Protein AF-A0A835KWP6-F1 (afdb_monomer)

pLDDT: mean 79.16, std 19.29, range [32.25, 98.25]

Structure (mmCIF, N/CA/C/O backbone):
data_AF-A0A835KWP6-F1
#
_entry.id   AF-A0A835KWP6-F1
#
loop_
_atom_site.group_PDB
_atom_site.id
_atom_site.type_symbol
_atom_site.label_atom_id
_atom_site.label_alt_id
_atom_site.label_comp_id
_atom_site.label_asym_id
_atom_site.label_entity_id
_atom_site.label_seq_id
_atom_site.pdbx_PDB_ins_code
_atom_site.Cartn_x
_atom_site.Cartn_y
_atom_site.Cartn_z
_atom_site.occupancy
_atom_site.B_iso_or_equiv
_atom_site.auth_seq_id
_atom_site.auth_comp_id
_atom_site.auth_asym_id
_atom_site.auth_atom_id
_atom_site.pdbx_PDB_model_num
ATOM 1 N N . MET A 1 1 ? 40.108 -22.739 -54.056 1.00 46.06 1 MET A N 1
ATOM 2 C CA . MET A 1 1 ? 38.898 -23.581 -54.164 1.00 46.06 1 MET A CA 1
ATOM 3 C C . MET A 1 1 ? 38.885 -24.485 -52.949 1.00 46.06 1 MET A C 1
ATOM 5 O O . MET A 1 1 ? 39.836 -25.228 -52.776 1.00 46.06 1 MET A O 1
ATOM 9 N N . GLY A 1 2 ? 37.881 -24.336 -52.092 1.00 45.22 2 GLY A N 1
ATOM 10 C CA . GLY A 1 2 ? 37.745 -25.042 -50.818 1.00 45.22 2 GLY A CA 1
ATOM 11 C C . GLY A 1 2 ? 36.584 -24.410 -50.060 1.00 45.22 2 GLY A C 1
ATOM 12 O O . GLY A 1 2 ? 36.790 -23.596 -49.171 1.00 45.22 2 GLY A O 1
ATOM 13 N N . LYS A 1 3 ? 35.357 -24.635 -50.547 1.00 44.38 3 LYS A N 1
ATOM 14 C CA . LYS A 1 3 ? 34.155 -24.337 -49.767 1.00 44.38 3 LYS A CA 1
ATOM 15 C C . LYS A 1 3 ? 34.010 -25.501 -48.804 1.00 44.38 3 LYS A C 1
ATOM 17 O O . LYS A 1 3 ? 33.504 -26.541 -49.206 1.00 44.38 3 LYS A O 1
ATOM 22 N N . ASP A 1 4 ? 34.481 -25.312 -47.583 1.00 44.97 4 ASP A N 1
ATOM 23 C CA . ASP A 1 4 ? 34.171 -26.231 -46.501 1.00 44.97 4 ASP A CA 1
ATOM 24 C C . ASP A 1 4 ? 32.649 -26.269 -46.340 1.00 44.97 4 ASP A C 1
ATOM 26 O O . ASP A 1 4 ? 31.991 -25.236 -46.146 1.00 44.97 4 ASP A O 1
ATOM 30 N N . GLU A 1 5 ? 32.090 -27.464 -46.505 1.00 49.97 5 GLU A N 1
ATOM 31 C CA . GLU A 1 5 ? 30.701 -27.781 -46.210 1.00 49.97 5 GLU A CA 1
ATOM 32 C C . GLU A 1 5 ? 30.492 -27.575 -44.707 1.00 49.97 5 GLU A C 1
ATOM 34 O O . GLU A 1 5 ? 30.677 -28.475 -43.895 1.00 49.97 5 GLU A O 1
ATOM 39 N N . LYS A 1 6 ? 30.159 -26.341 -44.312 1.00 51.91 6 LYS A N 1
ATOM 40 C CA . LYS A 1 6 ? 29.653 -26.063 -42.968 1.00 51.91 6 LYS A CA 1
ATOM 41 C C . LYS A 1 6 ? 28.430 -26.942 -42.761 1.00 51.91 6 LYS A C 1
ATOM 43 O O . LYS A 1 6 ? 27.418 -26.717 -43.424 1.00 51.91 6 LYS A O 1
ATOM 48 N N . GLU A 1 7 ? 28.548 -27.896 -41.841 1.00 47.53 7 GLU A N 1
ATOM 49 C CA . GLU A 1 7 ? 27.442 -28.696 -41.329 1.00 47.53 7 GLU A CA 1
ATOM 50 C C . GLU A 1 7 ? 26.282 -27.757 -40.987 1.00 47.53 7 GLU A C 1
ATOM 52 O O . GLU A 1 7 ? 26.326 -26.941 -40.060 1.00 47.53 7 GLU A O 1
ATOM 57 N N . ASP A 1 8 ? 25.280 -27.789 -41.858 1.00 51.84 8 ASP A N 1
ATOM 58 C CA . ASP A 1 8 ? 24.158 -26.872 -41.868 1.00 51.84 8 ASP A CA 1
ATOM 59 C C . ASP A 1 8 ? 23.307 -27.249 -40.653 1.00 51.84 8 ASP A C 1
ATOM 61 O O . ASP A 1 8 ? 22.635 -28.279 -40.660 1.00 51.84 8 ASP A O 1
ATOM 65 N N . SER A 1 9 ? 23.396 -26.469 -39.567 1.00 57.94 9 SER A N 1
ATOM 66 C CA . SER A 1 9 ? 22.628 -26.715 -38.342 1.00 57.94 9 SER A CA 1
ATOM 67 C C . SER A 1 9 ? 21.178 -27.012 -38.735 1.00 57.94 9 SER A C 1
ATOM 69 O O . SER A 1 9 ? 20.548 -26.155 -39.361 1.00 57.94 9 SER A O 1
ATOM 71 N N . GLY A 1 10 ? 20.661 -28.204 -38.417 1.00 68.88 10 GLY A N 1
ATOM 72 C CA . GLY A 1 10 ? 19.418 -28.757 -38.988 1.00 68.88 10 GLY A CA 1
ATOM 73 C C . GLY A 1 10 ? 18.136 -27.928 -38.790 1.00 68.88 10 GLY A C 1
ATOM 74 O O . GLY A 1 10 ? 17.076 -28.304 -39.272 1.00 68.88 10 GLY A O 1
ATOM 75 N N . PHE A 1 11 ? 18.219 -26.777 -38.119 1.00 78.00 11 PHE A N 1
ATOM 76 C CA . PHE A 1 11 ? 17.126 -25.838 -37.894 1.00 78.00 11 PHE A CA 1
ATOM 77 C C . PHE A 1 11 ? 17.359 -24.525 -38.657 1.00 78.00 11 PHE A C 1
ATOM 79 O O . PHE A 1 11 ? 18.320 -23.800 -38.388 1.00 78.00 11 PHE A O 1
ATOM 86 N N . GLY A 1 12 ? 16.456 -24.155 -39.572 1.00 79.88 12 GLY A N 1
ATOM 87 C CA . GLY A 1 12 ? 16.626 -22.948 -40.386 1.00 79.88 12 GLY A CA 1
ATOM 88 C C . GLY A 1 12 ? 15.365 -22.435 -41.085 1.00 79.88 12 GLY A C 1
ATOM 89 O O . GLY A 1 12 ? 14.486 -23.190 -41.474 1.00 79.88 12 GLY A O 1
ATOM 90 N N . PHE A 1 13 ? 15.319 -21.115 -41.294 1.00 81.94 13 PHE A N 1
ATOM 91 C CA . PHE A 1 13 ? 14.226 -20.383 -41.959 1.00 81.94 13 PHE A CA 1
ATOM 92 C C . PHE A 1 13 ? 14.697 -19.742 -43.268 1.00 81.94 13 PHE A C 1
ATOM 94 O O . PHE A 1 13 ? 14.472 -18.561 -43.522 1.00 81.94 13 PHE A O 1
ATOM 101 N N . LYS A 1 14 ? 15.440 -20.512 -44.067 1.00 78.44 14 LYS A N 1
ATOM 102 C CA . LYS A 1 14 ? 15.971 -20.027 -45.345 1.00 78.44 14 LYS A CA 1
ATOM 103 C C . LYS A 1 14 ? 14.867 -19.930 -46.396 1.00 78.44 14 LYS A C 1
ATOM 105 O O . LYS A 1 14 ? 14.734 -18.894 -47.031 1.00 78.44 14 LYS A O 1
ATOM 110 N N . ASP A 1 15 ? 14.052 -20.979 -46.486 1.00 83.19 15 ASP A N 1
ATOM 111 C CA . ASP A 1 15 ? 12.918 -21.093 -47.399 1.00 83.19 15 ASP A CA 1
ATOM 112 C C . ASP A 1 15 ? 11.764 -21.829 -46.700 1.00 83.19 15 ASP A C 1
ATOM 114 O O . ASP A 1 15 ? 11.963 -22.502 -45.680 1.00 83.19 15 ASP A O 1
ATOM 118 N N . LYS A 1 16 ? 10.553 -21.736 -47.262 1.00 82.12 16 LYS A N 1
ATOM 119 C CA . LYS A 1 16 ? 9.328 -22.337 -46.707 1.00 82.12 16 LYS A CA 1
ATOM 120 C C . LYS A 1 16 ? 9.473 -23.834 -46.410 1.00 82.12 16 LYS A C 1
ATOM 122 O O . LYS A 1 16 ? 9.027 -24.285 -45.360 1.00 82.12 16 LYS A O 1
ATOM 127 N N . ALA A 1 17 ? 10.135 -24.586 -47.291 1.00 83.69 17 ALA A N 1
ATOM 128 C CA . ALA A 1 17 ? 10.368 -26.020 -47.107 1.00 83.69 17 ALA A CA 1
ATOM 129 C C . ALA A 1 17 ? 11.206 -26.313 -45.848 1.00 83.69 17 ALA A C 1
ATOM 131 O O . ALA A 1 17 ? 10.814 -27.134 -45.021 1.00 83.69 17 ALA A O 1
ATOM 132 N N . LYS A 1 18 ? 12.296 -25.560 -45.646 1.00 84.94 18 LYS A N 1
ATOM 133 C CA . LYS A 1 18 ? 13.191 -25.719 -44.489 1.00 84.94 18 LYS A CA 1
ATOM 134 C C . LYS A 1 18 ? 12.513 -25.300 -43.176 1.00 84.94 18 LYS A C 1
ATOM 136 O O . LYS A 1 18 ? 12.747 -25.910 -42.136 1.00 84.94 18 LYS A O 1
ATOM 141 N N . ALA A 1 19 ? 11.617 -24.308 -43.222 1.00 83.81 19 ALA A N 1
ATOM 142 C CA . ALA A 1 19 ? 10.804 -23.910 -42.071 1.00 83.81 19 ALA A CA 1
ATOM 143 C C . ALA A 1 19 ? 9.823 -25.016 -41.638 1.00 83.81 19 ALA A C 1
ATOM 145 O O . ALA A 1 19 ? 9.692 -25.283 -40.445 1.00 83.81 19 ALA A O 1
ATOM 146 N N . VAL A 1 20 ? 9.175 -25.693 -42.592 1.00 84.56 20 VAL A N 1
ATOM 147 C CA . VAL A 1 20 ? 8.270 -26.822 -42.309 1.00 84.56 20 VAL A CA 1
ATOM 148 C C . VAL A 1 20 ? 9.040 -28.020 -41.748 1.00 84.56 20 VAL A C 1
ATOM 150 O O . VAL A 1 20 ? 8.611 -28.616 -40.763 1.00 84.56 20 VAL A O 1
ATOM 153 N N . GLU A 1 21 ? 10.204 -28.336 -42.313 1.00 87.75 21 GLU A N 1
ATOM 154 C CA . GLU A 1 21 ? 11.085 -29.390 -41.800 1.00 87.75 21 GLU A CA 1
ATOM 155 C C . GLU A 1 21 ? 11.572 -29.086 -40.375 1.00 87.75 21 GLU A C 1
ATOM 157 O O . GLU A 1 21 ? 11.491 -29.938 -39.493 1.00 87.75 21 GLU A O 1
ATOM 162 N N . THR A 1 22 ? 11.961 -27.834 -40.111 1.00 87.38 22 THR A N 1
ATOM 163 C CA . THR A 1 22 ? 12.339 -27.358 -38.770 1.00 87.38 22 THR A CA 1
ATOM 164 C C . THR A 1 22 ? 11.189 -27.540 -37.773 1.00 87.38 22 THR A C 1
ATOM 166 O O . THR A 1 22 ? 11.416 -27.997 -36.656 1.00 87.38 22 THR A O 1
ATOM 169 N N . LEU A 1 23 ? 9.947 -27.217 -38.150 1.00 87.88 23 LEU A N 1
ATOM 170 C CA . LEU A 1 23 ? 8.785 -27.414 -37.274 1.00 87.88 23 LEU A CA 1
ATOM 171 C C . LEU A 1 23 ? 8.518 -28.896 -36.996 1.00 87.88 23 LEU A C 1
ATOM 173 O O . LEU A 1 23 ? 8.247 -29.246 -35.850 1.00 87.88 23 LEU A O 1
ATOM 177 N N . ARG A 1 24 ? 8.661 -29.758 -38.00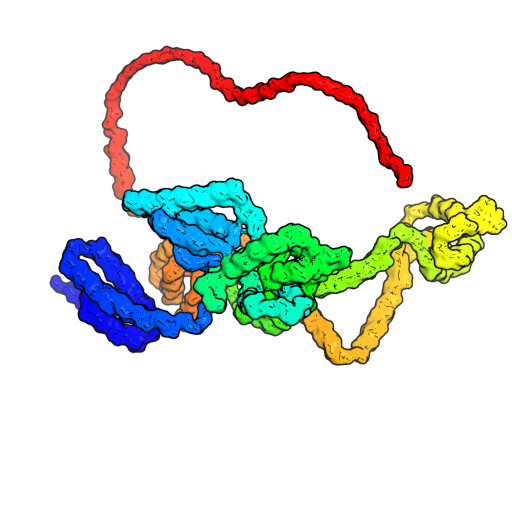8 1.00 90.06 24 ARG A N 1
ATOM 178 C CA . ARG A 1 24 ? 8.494 -31.212 -37.880 1.00 90.06 24 ARG A CA 1
ATOM 179 C C . ARG A 1 24 ? 9.565 -31.844 -36.988 1.00 90.06 24 ARG A C 1
ATOM 181 O O . ARG A 1 24 ? 9.256 -32.714 -36.184 1.00 90.06 24 ARG A O 1
ATOM 188 N N . LEU A 1 25 ? 10.812 -31.380 -37.079 1.00 88.94 25 LEU A N 1
ATOM 189 C CA . LEU A 1 25 ? 11.886 -31.802 -36.174 1.00 88.94 25 LEU A CA 1
ATOM 190 C C . LEU A 1 25 ? 11.625 -31.327 -34.736 1.00 88.94 25 LEU A C 1
ATOM 192 O O . LEU A 1 25 ? 11.862 -32.063 -33.782 1.00 88.94 25 LEU A O 1
ATOM 196 N N . LEU A 1 26 ? 11.073 -30.122 -34.564 1.00 87.12 26 LEU A N 1
ATOM 197 C CA . LEU A 1 26 ? 10.751 -29.565 -33.247 1.00 87.12 26 LEU A CA 1
ATOM 198 C C . LEU A 1 26 ? 9.510 -30.180 -32.581 1.00 87.12 26 LEU A C 1
ATOM 200 O O . LEU A 1 26 ? 9.312 -29.955 -31.388 1.00 87.12 26 LEU A O 1
ATOM 204 N N . GLU A 1 27 ? 8.695 -30.963 -33.292 1.00 88.31 27 GLU A N 1
ATOM 205 C CA . GLU A 1 27 ? 7.569 -31.705 -32.699 1.00 88.31 27 GLU A CA 1
ATOM 206 C C . GLU A 1 27 ? 8.012 -32.808 -31.735 1.00 88.31 27 GLU A C 1
ATOM 208 O O . GLU A 1 27 ? 7.268 -33.138 -30.816 1.00 88.31 27 GLU A O 1
ATOM 213 N N . GLN A 1 28 ? 9.226 -33.338 -31.900 1.00 87.50 28 GLN A N 1
ATOM 214 C CA . GLN A 1 28 ? 9.777 -34.378 -31.025 1.00 87.50 28 GLN A CA 1
ATOM 215 C C . GLN A 1 28 ? 10.354 -33.820 -29.711 1.00 87.50 28 GLN A C 1
ATOM 217 O O . GLN A 1 28 ? 10.727 -34.586 -28.824 1.00 87.50 28 GLN A O 1
ATOM 222 N N . HIS A 1 29 ? 10.434 -32.493 -29.571 1.00 88.56 29 HIS A N 1
ATOM 223 C CA . HIS A 1 29 ? 11.027 -31.823 -28.415 1.00 88.56 29 HIS A CA 1
ATOM 224 C C . HIS A 1 29 ? 9.979 -31.247 -27.447 1.00 88.56 29 HIS A C 1
ATOM 226 O O . HIS A 1 29 ? 8.806 -31.078 -27.778 1.00 88.56 29 HIS A O 1
ATOM 232 N N . ASP A 1 30 ? 10.429 -30.893 -26.236 1.00 86.06 30 ASP A N 1
ATOM 233 C CA . ASP A 1 30 ? 9.593 -30.262 -25.209 1.00 86.06 30 ASP A CA 1
ATOM 234 C C . ASP A 1 30 ? 8.895 -28.981 -25.731 1.00 86.06 30 ASP A C 1
ATOM 236 O O . ASP A 1 30 ? 9.531 -28.172 -26.423 1.00 86.06 30 ASP A O 1
ATOM 240 N N . PRO A 1 31 ? 7.618 -28.729 -25.371 1.00 80.62 31 PRO A N 1
ATOM 241 C CA . PRO A 1 31 ? 6.867 -27.560 -25.831 1.00 80.62 31 PRO A CA 1
ATOM 242 C C . PRO A 1 31 ? 7.552 -26.212 -25.568 1.00 80.62 31 PRO A C 1
ATOM 244 O O . PRO A 1 31 ? 7.443 -25.296 -26.387 1.00 80.62 31 PRO A O 1
ATOM 247 N N . ASN A 1 32 ? 8.275 -26.063 -24.451 1.00 75.38 32 ASN A N 1
ATOM 248 C CA . ASN A 1 32 ? 8.996 -24.824 -24.157 1.00 75.38 32 ASN A CA 1
ATOM 249 C C . ASN A 1 32 ? 10.231 -24.674 -25.045 1.00 75.38 32 ASN A C 1
ATOM 251 O O . ASN A 1 32 ? 10.504 -23.567 -25.510 1.00 75.38 32 ASN A O 1
ATOM 255 N N . TYR A 1 33 ? 10.948 -25.769 -25.311 1.00 82.19 33 TYR A N 1
ATOM 256 C CA . TYR A 1 33 ? 12.088 -25.767 -26.226 1.00 82.19 33 TYR A CA 1
ATOM 257 C C . TYR A 1 33 ? 11.646 -25.432 -27.654 1.00 82.19 33 TYR A C 1
ATOM 259 O O . TYR A 1 33 ? 12.213 -24.533 -28.277 1.00 82.19 33 TYR A O 1
ATOM 267 N N . ARG A 1 34 ? 10.561 -26.056 -28.137 1.00 85.75 34 ARG A N 1
ATOM 268 C CA . ARG A 1 34 ? 9.934 -25.733 -29.429 1.00 85.75 34 ARG A CA 1
ATOM 269 C C . ARG A 1 34 ? 9.610 -24.242 -29.527 1.00 85.75 34 ARG A C 1
ATOM 271 O O . ARG A 1 34 ? 10.028 -23.589 -30.483 1.00 85.75 34 ARG A O 1
ATOM 278 N N . ARG A 1 35 ? 8.948 -23.678 -28.512 1.00 79.75 35 ARG A N 1
ATOM 279 C CA . ARG A 1 35 ? 8.579 -22.253 -28.479 1.00 79.75 35 ARG A CA 1
ATOM 280 C C . ARG A 1 35 ? 9.797 -21.327 -28.503 1.00 79.75 35 ARG A C 1
ATOM 282 O O . ARG A 1 35 ? 9.812 -20.347 -29.249 1.00 79.75 35 ARG A O 1
ATOM 289 N N . LEU A 1 36 ? 10.821 -21.614 -27.696 1.00 83.19 36 LEU A N 1
ATOM 290 C CA . LEU A 1 36 ? 12.022 -20.775 -27.628 1.00 83.19 36 LEU A CA 1
ATOM 291 C C . LEU A 1 36 ? 12.789 -20.785 -28.955 1.00 83.19 36 LEU A C 1
ATOM 293 O O . LEU A 1 36 ? 13.211 -19.729 -29.432 1.00 83.19 36 LEU A O 1
ATOM 297 N N . THR A 1 37 ? 12.926 -21.962 -29.567 1.00 86.25 37 THR A N 1
ATOM 298 C CA . THR A 1 37 ? 13.664 -22.152 -30.820 1.00 86.25 37 THR A CA 1
ATOM 299 C C . THR A 1 37 ? 12.950 -21.490 -31.995 1.00 86.25 37 THR A C 1
ATOM 301 O O . THR A 1 37 ? 13.581 -20.733 -32.737 1.00 86.25 37 THR A O 1
ATOM 304 N N . VAL A 1 38 ? 11.626 -21.661 -32.116 1.00 87.81 38 VAL A N 1
ATOM 305 C CA . VAL A 1 38 ? 10.813 -20.980 -33.141 1.00 87.81 38 VAL A CA 1
ATOM 306 C C . VAL A 1 38 ? 10.887 -19.460 -32.973 1.00 87.81 38 VAL A C 1
ATOM 308 O O . VAL A 1 38 ? 11.155 -18.742 -33.938 1.00 87.81 38 VAL A O 1
ATOM 311 N N . ARG A 1 39 ? 10.769 -18.947 -31.741 1.00 86.50 39 ARG A N 1
ATOM 312 C CA . ARG A 1 39 ? 10.881 -17.506 -31.460 1.00 86.50 39 ARG A CA 1
ATOM 313 C C . ARG A 1 39 ? 12.265 -16.947 -31.796 1.00 86.50 39 ARG A C 1
ATOM 315 O O . ARG A 1 39 ? 12.367 -15.854 -32.358 1.00 86.50 39 ARG A O 1
ATOM 322 N N . GLY A 1 40 ? 13.328 -17.679 -31.468 1.00 88.44 40 GLY A N 1
ATOM 323 C CA . GLY A 1 40 ? 14.702 -17.302 -31.800 1.00 88.44 40 GLY A CA 1
ATOM 324 C C . GLY A 1 40 ? 14.938 -17.247 -33.311 1.00 88.44 40 GLY A C 1
ATOM 325 O O . GLY A 1 40 ? 15.550 -16.299 -33.811 1.00 88.44 40 GLY A O 1
ATOM 326 N N . LEU A 1 41 ? 14.400 -18.221 -34.048 1.00 88.19 41 LEU A N 1
ATOM 327 C CA . LEU A 1 41 ? 14.488 -18.282 -35.505 1.00 88.19 41 LEU A CA 1
ATOM 328 C C . LEU A 1 41 ? 13.680 -17.169 -36.187 1.00 88.19 41 LEU A C 1
ATOM 330 O O . LEU A 1 41 ? 14.230 -16.479 -37.044 1.00 88.19 41 LEU A O 1
ATOM 334 N N . LEU A 1 42 ? 12.450 -16.900 -35.740 1.00 84.81 42 LEU A N 1
ATOM 335 C CA . LEU A 1 42 ? 11.641 -15.761 -36.196 1.00 84.81 42 LEU A CA 1
ATOM 336 C C . LEU A 1 42 ? 12.345 -14.418 -35.946 1.00 84.81 42 LEU A C 1
ATOM 338 O O . LEU A 1 42 ? 12.334 -13.533 -36.802 1.00 84.81 42 LEU A O 1
ATOM 342 N N . GLY A 1 43 ? 12.996 -14.258 -34.790 1.00 84.69 43 GLY A N 1
ATOM 343 C CA . GLY A 1 43 ? 13.769 -13.056 -34.466 1.00 84.69 43 GLY A CA 1
ATOM 344 C C . GLY A 1 43 ? 15.007 -12.865 -35.351 1.00 84.69 43 GLY A C 1
ATOM 345 O O . GLY A 1 43 ? 15.374 -11.731 -35.667 1.00 84.69 43 GLY A O 1
ATOM 346 N N . ARG A 1 44 ? 15.656 -13.955 -35.780 1.00 85.12 44 ARG A N 1
ATOM 347 C CA . ARG A 1 44 ? 16.740 -13.909 -36.776 1.00 85.12 44 ARG A CA 1
ATOM 348 C C . ARG A 1 44 ? 16.200 -13.592 -38.171 1.00 85.12 44 ARG A C 1
ATOM 350 O O . ARG A 1 44 ? 16.725 -12.684 -38.807 1.00 85.12 44 ARG A O 1
ATOM 357 N N . ALA A 1 45 ? 15.121 -14.248 -38.598 1.00 83.38 45 ALA A N 1
ATOM 358 C CA . ALA A 1 45 ? 14.481 -14.013 -39.893 1.00 83.38 45 ALA A CA 1
ATOM 359 C C . ALA A 1 45 ? 14.040 -12.550 -40.064 1.00 83.38 45 ALA A C 1
ATOM 361 O O . ALA A 1 45 ? 14.330 -11.944 -41.089 1.00 83.38 45 ALA A O 1
ATOM 362 N N . LYS A 1 46 ? 13.454 -11.932 -39.027 1.00 84.44 46 LYS A N 1
ATOM 363 C CA . LYS A 1 46 ? 13.095 -10.500 -39.034 1.00 84.44 46 LYS A CA 1
ATOM 364 C C . LYS A 1 46 ? 14.299 -9.574 -39.223 1.00 84.44 46 LYS A C 1
ATOM 366 O O . LYS A 1 46 ? 14.201 -8.596 -39.958 1.00 84.44 46 LYS A O 1
ATOM 371 N N . ARG A 1 47 ? 15.436 -9.882 -38.590 1.00 83.12 47 ARG A N 1
ATOM 372 C CA . ARG A 1 47 ? 16.679 -9.115 -38.781 1.00 83.12 47 ARG A CA 1
ATOM 373 C C . ARG A 1 47 ? 17.208 -9.262 -40.206 1.00 83.12 47 ARG A C 1
ATOM 375 O O . ARG A 1 47 ? 17.513 -8.258 -40.840 1.00 83.12 47 ARG A O 1
ATOM 382 N N . VAL A 1 48 ? 17.231 -10.481 -40.742 1.00 83.88 48 VAL A N 1
ATOM 383 C CA . VAL A 1 48 ? 17.644 -10.729 -42.134 1.00 83.88 48 VAL A CA 1
ATOM 384 C C . VAL A 1 48 ? 16.709 -10.022 -43.120 1.00 83.88 48 VAL A C 1
ATOM 386 O O . VAL A 1 48 ? 17.190 -9.394 -44.061 1.00 83.88 48 VAL A O 1
ATOM 389 N N . LEU A 1 49 ? 15.397 -10.026 -42.868 1.00 83.69 49 LEU A N 1
ATOM 390 C CA . LEU A 1 49 ? 14.409 -9.303 -43.671 1.00 83.69 49 LEU A CA 1
ATOM 391 C C . LEU A 1 49 ? 14.709 -7.798 -43.723 1.00 83.69 49 LEU A C 1
ATOM 393 O O . LEU A 1 49 ? 14.655 -7.209 -44.794 1.00 83.69 49 LEU A O 1
ATOM 397 N N . SER A 1 50 ? 15.078 -7.185 -42.591 1.00 79.50 50 SER A N 1
ATOM 398 C CA . SER A 1 50 ? 15.423 -5.754 -42.544 1.00 79.50 50 SER A CA 1
ATOM 399 C C . SER A 1 50 ? 16.726 -5.393 -43.267 1.00 79.50 50 SER A C 1
ATOM 401 O O . SER A 1 50 ? 16.921 -4.234 -43.619 1.00 79.50 50 SER A O 1
ATOM 403 N N . MET A 1 51 ? 17.613 -6.367 -43.499 1.00 75.94 51 MET A N 1
ATOM 404 C CA . MET A 1 51 ? 18.913 -6.151 -44.147 1.00 75.94 51 MET A CA 1
ATOM 405 C C . MET A 1 51 ? 18.930 -6.544 -45.629 1.00 75.94 51 MET A C 1
ATOM 407 O O . MET A 1 51 ? 19.816 -6.121 -46.372 1.00 75.94 51 MET A O 1
ATOM 411 N N . THR A 1 52 ? 17.979 -7.364 -46.076 1.00 81.56 52 THR A N 1
ATOM 412 C CA . THR 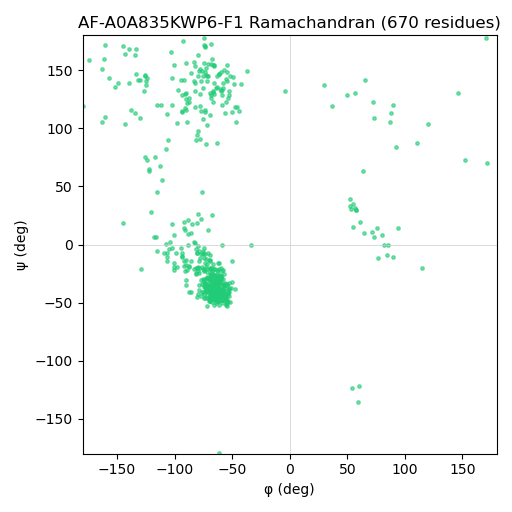A 1 52 ? 17.969 -7.900 -47.440 1.00 81.56 52 THR A CA 1
ATOM 413 C C . THR A 1 52 ? 17.259 -6.929 -48.377 1.00 81.56 52 THR A C 1
ATOM 415 O O . THR A 1 52 ? 16.096 -6.615 -48.164 1.00 81.56 52 THR A O 1
ATOM 418 N N . LYS A 1 53 ? 17.950 -6.472 -49.432 1.00 82.94 53 LYS A N 1
ATOM 419 C CA . LYS A 1 53 ? 17.387 -5.579 -50.466 1.00 82.94 53 LYS A CA 1
ATOM 420 C C . LYS A 1 53 ? 16.824 -6.316 -51.691 1.00 82.94 53 LYS A C 1
ATOM 422 O O . LYS A 1 53 ? 16.180 -5.698 -52.524 1.00 82.94 53 LYS A O 1
ATOM 427 N N . ALA A 1 54 ? 17.086 -7.619 -51.817 1.00 84.88 54 ALA A N 1
ATOM 428 C CA . ALA A 1 54 ? 16.622 -8.429 -52.944 1.00 84.88 54 ALA A CA 1
ATOM 429 C C . ALA A 1 54 ? 15.172 -8.892 -52.730 1.00 84.88 54 ALA A C 1
ATOM 431 O O . ALA A 1 54 ? 14.898 -9.636 -51.785 1.00 84.88 54 ALA A O 1
ATOM 432 N N . GLU A 1 55 ? 14.267 -8.480 -53.616 1.00 78.12 55 GLU A N 1
ATOM 433 C CA . GLU A 1 55 ? 12.815 -8.678 -53.492 1.00 78.12 55 GLU A CA 1
ATOM 434 C C . GLU A 1 55 ? 12.404 -10.160 -53.446 1.00 78.12 55 GLU A C 1
ATOM 436 O O . GLU A 1 55 ? 11.597 -10.548 -52.598 1.00 78.12 55 GLU A O 1
ATOM 441 N N . ASP A 1 56 ? 13.045 -11.022 -54.241 1.00 77.44 56 ASP A N 1
ATOM 442 C CA . ASP A 1 56 ? 12.754 -12.465 -54.262 1.00 77.44 56 ASP A CA 1
ATOM 443 C C . ASP A 1 56 ? 13.083 -13.153 -52.929 1.00 77.44 56 ASP A C 1
ATOM 445 O O . ASP A 1 56 ? 12.340 -14.002 -52.433 1.00 77.44 56 ASP A O 1
ATOM 449 N N . LYS A 1 57 ? 14.175 -12.731 -52.280 1.00 76.38 57 LYS A N 1
ATOM 450 C CA . LYS A 1 57 ? 14.574 -13.258 -50.966 1.00 76.38 57 LYS A CA 1
ATOM 451 C C . LYS A 1 57 ? 13.637 -12.772 -49.863 1.00 76.38 57 LYS A C 1
ATOM 453 O O . LYS A 1 57 ? 13.357 -13.514 -48.925 1.00 76.38 57 LYS A O 1
ATOM 458 N N . ILE A 1 58 ? 13.125 -11.547 -49.979 1.00 79.69 58 ILE A N 1
ATOM 459 C CA . ILE A 1 58 ? 12.125 -11.003 -49.052 1.00 79.69 58 ILE A CA 1
ATOM 460 C C . ILE A 1 58 ? 10.830 -11.820 -49.139 1.00 79.69 58 ILE A C 1
ATOM 462 O O . ILE A 1 58 ? 10.247 -12.124 -48.097 1.00 79.69 58 ILE A O 1
ATOM 466 N N . LYS A 1 59 ? 10.396 -12.206 -50.347 1.00 85.69 59 LYS A N 1
ATOM 467 C CA . LYS A 1 59 ? 9.192 -13.025 -50.547 1.00 85.69 59 LYS A CA 1
ATOM 468 C C . LYS A 1 59 ? 9.332 -14.410 -49.905 1.00 85.69 59 LYS A C 1
ATOM 470 O O . LYS A 1 59 ? 8.484 -14.777 -49.094 1.00 85.69 59 LYS A O 1
ATOM 475 N N . ASN A 1 60 ? 10.445 -15.108 -50.142 1.00 81.25 60 ASN A N 1
ATOM 476 C CA . ASN A 1 60 ? 10.697 -16.426 -49.540 1.00 81.25 60 ASN A CA 1
ATOM 477 C C . ASN A 1 60 ? 10.754 -16.385 -48.003 1.00 81.25 60 ASN A C 1
ATOM 479 O O . ASN A 1 60 ? 10.196 -17.260 -47.337 1.00 81.25 60 ASN A O 1
ATOM 483 N N . ILE A 1 61 ? 11.387 -15.358 -47.422 1.00 78.19 61 ILE A N 1
ATOM 484 C CA . ILE A 1 61 ? 11.471 -15.199 -45.960 1.00 78.19 61 ILE A CA 1
ATOM 485 C C . ILE A 1 61 ? 10.094 -14.872 -45.368 1.00 78.19 61 ILE A C 1
ATOM 487 O O . ILE A 1 61 ? 9.743 -15.417 -44.321 1.00 78.19 61 ILE A O 1
ATOM 491 N N . LYS A 1 62 ? 9.291 -14.018 -46.022 1.00 83.06 62 LYS A N 1
ATOM 492 C CA . LYS A 1 62 ? 7.923 -13.705 -45.572 1.00 83.06 62 LYS A CA 1
ATOM 493 C C . LYS A 1 62 ? 7.031 -14.945 -45.574 1.00 83.06 62 LYS A C 1
ATOM 495 O O . LYS A 1 62 ? 6.391 -15.211 -44.560 1.00 83.06 62 LYS A O 1
ATOM 500 N N . GLU A 1 63 ? 7.060 -15.740 -46.642 1.00 83.31 63 GLU A N 1
ATOM 501 C CA . GLU A 1 63 ? 6.286 -16.986 -46.725 1.00 83.31 63 GLU A CA 1
ATOM 502 C C . GLU A 1 63 ? 6.721 -18.020 -45.667 1.00 83.31 63 GLU A C 1
ATOM 504 O O . GLU A 1 63 ? 5.880 -18.717 -45.097 1.00 83.31 63 GLU A O 1
ATOM 509 N N . ALA A 1 64 ? 8.018 -18.096 -45.344 1.00 78.56 64 ALA A N 1
ATOM 510 C CA . ALA A 1 64 ? 8.532 -18.952 -44.269 1.00 78.56 64 ALA A CA 1
ATOM 511 C C . ALA A 1 64 ? 8.147 -18.454 -42.857 1.00 78.56 64 ALA A C 1
ATOM 513 O O . ALA A 1 64 ? 7.963 -19.246 -41.929 1.00 78.56 64 ALA A O 1
ATOM 514 N N . MET A 1 65 ? 8.015 -17.139 -42.665 1.00 79.19 65 MET A N 1
ATOM 515 C CA . MET A 1 65 ? 7.535 -16.562 -41.406 1.00 79.19 65 MET A CA 1
ATOM 516 C C . MET A 1 65 ? 6.036 -16.801 -41.200 1.00 79.19 65 MET A C 1
ATOM 518 O O . MET A 1 65 ? 5.607 -17.063 -40.077 1.00 79.19 65 MET A O 1
ATOM 522 N N . GLU A 1 66 ? 5.243 -16.737 -42.265 1.00 82.62 66 GLU A N 1
ATOM 523 C CA . GLU A 1 66 ? 3.794 -16.935 -42.201 1.00 82.62 66 GLU A CA 1
ATOM 524 C C . GLU A 1 66 ? 3.430 -18.390 -41.866 1.00 82.62 66 GLU A C 1
ATOM 526 O O . GLU A 1 66 ? 2.607 -18.631 -40.981 1.00 82.62 66 GLU A O 1
ATOM 531 N N . SER A 1 67 ? 4.132 -19.368 -42.454 1.00 76.88 67 SER A N 1
ATOM 532 C CA . SER A 1 67 ? 3.911 -20.791 -42.155 1.00 76.88 67 SER A CA 1
ATOM 533 C C . SER A 1 67 ? 4.259 -21.186 -40.713 1.00 76.88 67 SER A C 1
ATOM 535 O O . SER A 1 67 ? 3.665 -22.115 -40.172 1.00 76.88 67 SER A O 1
ATOM 537 N N . SER A 1 68 ? 5.185 -20.474 -40.062 1.00 68.94 68 SER A N 1
ATOM 538 C CA . SER A 1 68 ? 5.565 -20.731 -38.663 1.00 68.94 68 SER A CA 1
ATOM 539 C C . SER A 1 68 ? 4.741 -19.962 -37.643 1.00 68.94 68 SER A C 1
ATOM 541 O O . SER A 1 68 ? 4.495 -20.478 -36.553 1.00 68.94 68 SER A O 1
ATOM 543 N N . SER A 1 69 ? 4.264 -18.767 -37.997 1.00 63.94 69 SER A N 1
ATOM 544 C CA . SER A 1 69 ? 3.350 -18.000 -37.152 1.00 63.94 69 SER A CA 1
ATOM 545 C C . SER A 1 69 ? 2.010 -18.712 -36.969 1.00 63.94 69 SER A C 1
ATOM 547 O O . SER A 1 69 ? 1.426 -18.609 -35.897 1.00 63.94 69 SER A O 1
ATOM 549 N N . ALA A 1 70 ? 1.532 -19.450 -37.976 1.00 59.78 70 ALA A N 1
ATOM 550 C CA . ALA A 1 70 ? 0.269 -20.183 -37.889 1.00 59.78 70 ALA A CA 1
ATOM 551 C C . ALA A 1 70 ? 0.312 -21.333 -36.860 1.00 59.78 70 ALA A C 1
ATOM 553 O O . ALA A 1 70 ? -0.686 -21.607 -36.203 1.00 59.78 70 ALA A O 1
ATOM 554 N N . SER A 1 71 ? 1.478 -21.963 -36.658 1.00 57.66 71 SER A N 1
ATOM 555 C CA . SER A 1 71 ? 1.639 -23.085 -35.718 1.00 57.66 71 SER A CA 1
ATOM 556 C C . SER A 1 71 ? 1.787 -22.662 -34.245 1.00 57.66 71 SER A C 1
ATOM 558 O O . SER A 1 71 ? 1.562 -23.497 -33.371 1.00 57.66 71 SER A O 1
ATOM 560 N N . ASP A 1 72 ? 2.171 -21.413 -33.946 1.00 48.28 72 ASP A N 1
ATOM 561 C CA . ASP A 1 72 ? 2.316 -20.908 -32.561 1.00 48.28 72 ASP A CA 1
ATOM 562 C C . ASP A 1 72 ? 0.957 -20.476 -31.962 1.00 48.28 72 ASP A C 1
ATOM 564 O O . ASP A 1 72 ? 0.793 -20.445 -30.744 1.00 48.28 72 ASP A O 1
ATOM 568 N N . VAL A 1 73 ? -0.048 -20.207 -32.809 1.00 48.88 73 VAL A N 1
ATOM 569 C CA . VAL A 1 73 ? -1.384 -19.739 -32.390 1.00 48.88 73 VAL A CA 1
ATOM 570 C C . VAL A 1 73 ? -2.243 -20.868 -31.799 1.00 48.88 73 VAL A C 1
ATOM 572 O O . VAL A 1 73 ? -2.951 -20.640 -30.823 1.00 48.88 73 VAL A O 1
ATOM 575 N N . GLU A 1 74 ? -2.125 -22.112 -32.275 1.00 49.22 74 GLU A N 1
ATOM 576 C CA . GLU A 1 74 ? -2.945 -23.228 -31.759 1.00 49.22 74 GLU A CA 1
ATOM 577 C C . GLU A 1 74 ? -2.562 -23.699 -30.339 1.00 49.22 74 GLU A C 1
ATOM 579 O O . GLU A 1 74 ? -3.346 -24.367 -29.659 1.00 49.22 74 GLU A O 1
ATOM 584 N N . MET A 1 75 ? -1.372 -23.341 -29.845 1.00 45.25 75 MET A N 1
ATOM 585 C CA . MET A 1 75 ? -0.886 -23.742 -28.515 1.00 45.25 75 MET A CA 1
ATOM 586 C C . MET A 1 75 ? -1.186 -22.715 -27.408 1.00 45.25 75 MET A C 1
ATOM 588 O O . MET A 1 75 ? -1.031 -23.038 -26.225 1.00 45.25 75 MET A O 1
ATOM 592 N N . GLU A 1 76 ? -1.653 -21.504 -27.740 1.00 48.09 76 GLU A N 1
ATOM 593 C CA . GLU A 1 76 ? -2.053 -20.503 -26.736 1.00 48.09 76 GLU A CA 1
ATOM 594 C C . GLU A 1 76 ? -3.471 -20.730 -26.177 1.00 48.09 76 GLU A C 1
ATOM 596 O O . GLU A 1 76 ? -3.726 -20.388 -25.016 1.00 48.09 76 GLU A O 1
ATOM 601 N N . ASP A 1 77 ? -4.357 -21.406 -26.914 1.00 43.22 77 ASP A N 1
ATOM 602 C CA . ASP A 1 77 ? -5.772 -21.537 -26.534 1.00 43.22 77 ASP A CA 1
ATOM 603 C C . ASP A 1 77 ? -6.063 -22.603 -25.461 1.00 43.22 77 ASP A C 1
ATOM 605 O O . ASP A 1 77 ? -7.065 -22.516 -24.748 1.00 43.22 77 ASP A O 1
ATOM 609 N N . LYS A 1 78 ? -5.172 -23.579 -25.235 1.00 40.25 78 LYS A N 1
ATOM 610 C CA . LYS A 1 78 ? -5.421 -24.661 -24.255 1.00 40.25 78 LYS A CA 1
ATOM 611 C C . LYS A 1 78 ? -4.915 -24.402 -22.833 1.00 40.25 78 LYS A C 1
ATOM 613 O O . LYS A 1 78 ? -5.343 -25.099 -21.916 1.00 40.25 78 LYS A O 1
ATOM 618 N N . LYS A 1 79 ? -4.060 -23.398 -22.591 1.00 37.72 79 LYS A N 1
ATOM 619 C CA . LYS A 1 79 ? -3.439 -23.171 -21.261 1.00 37.72 79 LYS A CA 1
ATOM 620 C C . LYS A 1 79 ? -3.967 -21.955 -20.491 1.00 37.72 79 LYS A C 1
ATOM 622 O O . LYS A 1 79 ? -3.532 -21.710 -19.369 1.00 37.72 79 LYS A O 1
ATOM 627 N N . GLN A 1 80 ? -4.931 -21.207 -21.034 1.00 38.56 80 GLN A N 1
ATOM 628 C CA . GLN A 1 80 ? -5.501 -20.035 -20.351 1.00 38.56 80 GLN A CA 1
ATOM 629 C C . GLN A 1 80 ? -6.577 -20.348 -19.294 1.00 38.56 80 GLN A C 1
ATOM 631 O O . GLN A 1 80 ? -7.015 -19.418 -18.615 1.00 38.56 80 GLN A O 1
ATOM 636 N N . LYS A 1 81 ? -6.989 -21.611 -19.104 1.00 38.41 81 LYS A N 1
ATOM 637 C CA . LYS A 1 81 ? -8.097 -21.951 -18.191 1.00 38.41 81 LYS A CA 1
ATOM 638 C C . LYS A 1 81 ? -7.723 -22.320 -16.755 1.00 38.41 81 LYS A C 1
ATOM 640 O O . LYS A 1 81 ? -8.623 -22.379 -15.927 1.00 38.41 81 LYS A O 1
ATOM 645 N N . GLU A 1 82 ? -6.448 -22.469 -16.393 1.00 42.72 82 GLU A N 1
ATOM 646 C CA . GLU A 1 82 ? -6.099 -22.839 -15.013 1.00 42.72 82 GLU A CA 1
ATOM 647 C C . GLU A 1 82 ? -5.032 -21.919 -14.403 1.00 42.72 82 GLU A C 1
ATOM 649 O O . GLU A 1 82 ? -3.857 -21.946 -14.754 1.00 42.72 82 GLU A O 1
ATOM 654 N N . LYS A 1 83 ? -5.497 -21.098 -13.447 1.00 39.62 83 LYS A N 1
ATOM 655 C CA . LYS A 1 83 ? -4.745 -20.198 -12.550 1.00 39.62 83 LYS A CA 1
ATOM 656 C C . LYS A 1 83 ? -3.976 -19.050 -13.222 1.00 39.62 83 LYS A C 1
ATOM 658 O O . LYS A 1 83 ? -2.773 -18.896 -13.032 1.00 39.62 83 LYS A O 1
ATOM 663 N N . LYS A 1 84 ? -4.695 -18.133 -13.880 1.00 40.47 84 LYS A N 1
ATOM 664 C CA . LYS A 1 84 ? -4.220 -16.743 -13.979 1.00 40.47 84 LYS A CA 1
ATOM 665 C C . LYS A 1 84 ? -4.402 -16.078 -12.613 1.00 40.47 84 LYS A C 1
ATOM 667 O O . LYS A 1 84 ? -5.528 -15.889 -12.154 1.00 40.47 84 LYS A O 1
ATOM 672 N N . GLU A 1 85 ? -3.297 -15.725 -11.959 1.00 46.81 85 GLU A N 1
ATOM 673 C CA . GLU A 1 85 ? -3.307 -14.613 -11.009 1.00 46.81 85 GLU A CA 1
ATOM 674 C C . GLU A 1 85 ? -4.015 -13.445 -11.705 1.00 46.81 85 GLU A C 1
ATOM 676 O O . GLU A 1 85 ? -3.607 -13.047 -12.795 1.00 46.81 85 GLU A O 1
ATOM 681 N N . LEU A 1 86 ? -5.143 -12.996 -11.140 1.00 42.00 86 LEU A N 1
ATOM 682 C CA . LEU A 1 86 ? -5.998 -11.954 -11.716 1.00 42.00 86 LEU A CA 1
ATOM 683 C C . LEU A 1 86 ? -5.119 -10.799 -12.236 1.00 42.00 86 LEU A C 1
ATOM 685 O O . LEU A 1 86 ? -4.434 -10.174 -11.416 1.00 42.00 86 LEU A O 1
ATOM 689 N N . PRO A 1 87 ? -5.089 -10.534 -13.558 1.00 48.22 87 PRO A N 1
ATOM 690 C CA . PRO A 1 87 ? -4.248 -9.486 -14.096 1.00 48.22 87 PRO A CA 1
ATOM 691 C C . PRO A 1 87 ? -4.646 -8.125 -13.524 1.00 48.22 87 PRO A C 1
ATOM 693 O O . PRO A 1 87 ? -5.804 -7.865 -13.199 1.00 48.22 87 PRO A O 1
ATOM 696 N N . SER A 1 88 ? -3.604 -7.309 -13.388 1.00 55.66 88 SER A N 1
ATOM 697 C CA . SER A 1 88 ? -3.471 -6.008 -12.732 1.00 55.66 88 SER A CA 1
ATOM 698 C C . SER A 1 88 ? -4.663 -5.060 -12.837 1.00 55.66 88 SER A C 1
ATOM 700 O O . SER A 1 88 ? -5.293 -5.007 -13.881 1.00 55.66 88 SER A O 1
ATOM 702 N N . GLU A 1 89 ? -4.825 -4.235 -11.793 1.00 57.81 89 GLU A N 1
ATOM 703 C CA . GLU A 1 89 ? -5.755 -3.114 -11.499 1.00 57.81 89 GLU A CA 1
ATOM 704 C C . GLU A 1 89 ? -6.247 -2.188 -12.655 1.00 57.81 89 GLU A C 1
ATOM 706 O O . GLU A 1 89 ? -6.994 -1.239 -12.405 1.00 57.81 89 GLU A O 1
ATOM 711 N N . SER A 1 90 ? -5.811 -2.414 -13.892 1.00 65.88 90 SER A N 1
ATOM 712 C CA . SER A 1 90 ? -6.147 -1.708 -15.125 1.00 65.88 90 SER A CA 1
ATOM 713 C C . SER A 1 90 ? -7.347 -2.344 -15.828 1.00 65.88 90 SER A C 1
ATOM 715 O O . SER A 1 90 ? -7.338 -3.538 -16.118 1.00 65.88 90 SER A O 1
ATOM 717 N N . VAL A 1 91 ? -8.334 -1.526 -16.184 1.00 74.12 91 VAL A N 1
ATOM 718 C CA . VAL A 1 91 ? -9.445 -1.927 -17.053 1.00 74.12 91 VAL A CA 1
ATOM 719 C C . VAL A 1 91 ? -8.907 -2.219 -18.469 1.00 74.12 91 VAL A C 1
ATOM 721 O O . VAL A 1 91 ? -8.103 -1.429 -18.978 1.00 74.12 91 VAL A O 1
ATOM 724 N N . PRO A 1 92 ? -9.262 -3.358 -19.089 1.00 75.38 92 PRO A N 1
ATOM 725 C CA . PRO A 1 92 ? -8.967 -3.623 -20.496 1.00 75.38 92 PRO A CA 1
ATOM 726 C C . PRO A 1 92 ? -9.861 -2.753 -21.394 1.00 75.38 92 PRO A C 1
ATOM 728 O O . PRO A 1 92 ? -11.029 -2.592 -21.073 1.00 75.38 92 PRO A O 1
ATOM 731 N N . GLY A 1 93 ? -9.326 -2.226 -22.501 1.00 81.62 93 GLY A N 1
ATOM 732 C CA . GLY A 1 93 ? -10.091 -1.417 -23.473 1.00 81.62 93 GLY A CA 1
ATOM 733 C C . GLY A 1 93 ? -9.651 0.048 -23.590 1.00 81.62 93 GLY A C 1
ATOM 734 O O . GLY A 1 93 ? -9.817 0.660 -24.639 1.00 81.62 93 GLY A O 1
ATOM 735 N N . LEU A 1 94 ? -8.946 0.578 -22.583 1.00 90.19 94 LEU A N 1
ATOM 736 C CA . LEU A 1 94 ? -8.527 1.984 -22.566 1.00 90.19 94 LEU A CA 1
ATOM 737 C C . LEU A 1 94 ? -7.487 2.309 -23.662 1.00 90.19 94 LEU A C 1
ATOM 739 O O . LEU A 1 94 ? -6.386 1.744 -23.679 1.00 90.19 94 LEU A O 1
ATOM 743 N N . GLY A 1 95 ? -7.798 3.277 -24.528 1.00 92.50 95 GLY A N 1
ATOM 744 C CA . GLY A 1 95 ? -6.988 3.694 -25.676 1.00 92.50 95 GLY A CA 1
ATOM 745 C C . GLY A 1 95 ? -6.840 5.216 -25.813 1.00 92.50 95 GLY A C 1
ATOM 746 O O . GLY A 1 95 ? -7.556 5.995 -25.201 1.00 92.50 95 GLY A O 1
ATOM 747 N N . PHE A 1 96 ? -5.855 5.656 -26.601 1.00 96.12 96 PHE A N 1
ATOM 748 C CA . PHE A 1 96 ? -5.618 7.081 -26.911 1.00 96.12 96 PHE A CA 1
ATOM 749 C C . PHE A 1 96 ? -5.108 7.294 -28.345 1.00 96.12 96 PHE A C 1
ATOM 751 O O . PHE A 1 96 ? -4.470 8.300 -28.636 1.00 96.12 96 PHE A O 1
ATOM 758 N N . LYS A 1 97 ? -5.300 6.299 -29.222 1.00 94.25 97 LYS A N 1
ATOM 759 C CA . LYS A 1 97 ? -4.713 6.304 -30.569 1.00 94.25 97 LYS A CA 1
ATOM 760 C C . LYS A 1 97 ? -5.288 7.429 -31.427 1.00 94.25 97 LYS A C 1
ATOM 762 O O . LYS A 1 97 ? -4.525 8.166 -32.037 1.00 94.25 97 LYS A O 1
ATOM 767 N N . ASP A 1 98 ? -6.611 7.548 -31.400 1.00 96.62 98 ASP A N 1
ATOM 768 C CA . ASP A 1 98 ? -7.396 8.435 -32.248 1.00 96.62 98 ASP A CA 1
ATOM 769 C C . ASP A 1 98 ? -8.527 9.068 -31.430 1.00 96.62 98 ASP A C 1
ATOM 771 O O . ASP A 1 98 ? -8.827 8.620 -30.315 1.00 96.62 98 ASP A O 1
ATOM 775 N N . LYS A 1 99 ? -9.179 10.082 -32.003 1.00 97.06 99 LYS A N 1
ATOM 776 C CA . LYS A 1 99 ? -10.313 10.787 -31.397 1.00 97.06 99 LYS A CA 1
ATOM 777 C C . LYS A 1 99 ? -11.418 9.827 -30.932 1.00 97.06 99 LYS A C 1
ATOM 779 O O . LYS A 1 99 ? -11.817 9.859 -29.772 1.00 97.06 99 LYS A O 1
ATOM 784 N N . GLU A 1 100 ? -11.830 8.909 -31.805 1.00 96.75 100 GLU A N 1
ATOM 785 C CA . GLU A 1 100 ? -12.866 7.905 -31.516 1.00 96.75 100 GLU A CA 1
ATOM 786 C C . GLU A 1 100 ? -12.455 6.956 -30.383 1.00 96.75 100 GLU A C 1
ATOM 788 O O . GLU A 1 100 ? -13.262 6.601 -29.525 1.00 96.75 100 GLU A O 1
ATOM 793 N N . ALA A 1 101 ? -11.172 6.581 -30.326 1.00 95.38 101 ALA A N 1
ATOM 794 C CA . ALA A 1 101 ? -10.652 5.740 -29.254 1.00 95.38 101 ALA A CA 1
ATOM 795 C C . ALA A 1 101 ? -10.651 6.474 -27.903 1.00 95.38 101 ALA A C 1
ATOM 797 O O . ALA A 1 101 ? -10.883 5.849 -26.866 1.00 95.38 101 ALA A O 1
ATOM 798 N N . ALA A 1 102 ? -10.397 7.787 -27.897 1.00 96.88 102 ALA A N 1
ATOM 799 C CA . ALA A 1 102 ? -10.474 8.609 -26.693 1.00 96.88 102 ALA A CA 1
ATOM 800 C C . ALA A 1 102 ? -11.919 8.753 -26.195 1.00 96.88 102 ALA A C 1
ATOM 802 O O . ALA A 1 102 ? -12.173 8.563 -25.006 1.00 96.88 102 ALA A O 1
ATOM 803 N N . GLU A 1 103 ? -12.873 8.998 -27.095 1.00 97.00 103 GLU A N 1
ATOM 804 C CA . GLU A 1 103 ? -14.306 9.053 -26.768 1.00 97.00 103 GLU A CA 1
ATOM 805 C C . GLU A 1 103 ? -14.824 7.698 -26.262 1.00 97.00 103 GLU A C 1
ATOM 807 O O . GLU A 1 103 ? -15.482 7.636 -25.222 1.00 97.00 103 GLU A O 1
ATOM 812 N N . GLY A 1 104 ? -14.448 6.595 -26.919 1.00 95.75 104 GLY A N 1
ATOM 813 C CA . GLY A 1 104 ? -14.761 5.239 -26.459 1.00 95.75 104 GLY A CA 1
ATOM 814 C C . GLY A 1 104 ? -14.189 4.946 -25.070 1.00 95.75 104 GLY A C 1
ATOM 815 O O . GLY A 1 104 ? -14.869 4.383 -24.217 1.00 95.75 104 GLY A O 1
ATOM 816 N N . THR A 1 105 ? -12.974 5.423 -24.796 1.00 95.75 105 THR A N 1
ATOM 817 C CA . THR A 1 105 ? -12.341 5.300 -23.477 1.00 95.75 105 THR A CA 1
ATOM 818 C C . THR A 1 105 ? -13.088 6.089 -22.403 1.00 95.75 105 THR A C 1
ATOM 820 O O . THR A 1 105 ? -13.259 5.589 -21.293 1.00 95.75 105 THR A O 1
ATOM 823 N N . LEU A 1 106 ? -13.549 7.308 -22.699 1.00 96.12 106 LEU A N 1
ATOM 824 C CA . LEU A 1 106 ? -14.358 8.084 -21.753 1.00 96.12 106 LEU A CA 1
ATOM 825 C C . LEU A 1 106 ? -15.699 7.400 -21.467 1.00 96.12 106 LEU A C 1
ATOM 827 O O . LEU A 1 106 ? -16.112 7.352 -20.310 1.00 96.12 106 LEU A O 1
ATOM 831 N N . LYS A 1 107 ? -16.316 6.789 -22.483 1.00 94.81 107 LYS A N 1
ATOM 832 C CA . LYS A 1 107 ? -17.539 5.994 -22.328 1.00 94.81 107 LYS A CA 1
ATOM 833 C C . LYS A 1 107 ? -17.326 4.757 -21.446 1.00 94.81 107 LYS A C 1
ATOM 835 O O . LYS A 1 107 ? -18.142 4.478 -20.579 1.00 94.81 107 LYS A O 1
ATOM 840 N N . GLU A 1 108 ? -16.210 4.042 -21.602 1.00 93.12 108 GLU A N 1
ATOM 841 C CA . GLU A 1 108 ? -15.856 2.901 -20.732 1.00 93.12 108 GLU A CA 1
ATOM 842 C C . GLU A 1 108 ? -15.523 3.304 -19.282 1.00 93.12 108 GLU A C 1
ATOM 844 O O . GLU A 1 108 ? -15.561 2.476 -18.359 1.00 93.12 108 GLU A O 1
ATOM 849 N N . LEU A 1 109 ? -15.131 4.563 -19.079 1.00 94.19 109 LEU A N 1
ATOM 850 C CA . LEU A 1 109 ? -14.841 5.131 -17.767 1.00 94.19 109 LEU A CA 1
ATOM 851 C C . LEU A 1 109 ? -16.088 5.698 -17.081 1.00 94.19 109 LEU A C 1
ATOM 853 O O . LEU A 1 109 ? -16.071 5.844 -15.856 1.00 94.19 109 LEU A O 1
ATOM 857 N N . GLU A 1 110 ? -17.158 5.985 -17.820 1.00 93.19 110 GLU A N 1
ATOM 858 C CA . GLU A 1 110 ? -18.416 6.496 -17.280 1.00 93.19 110 GLU A CA 1
ATOM 859 C C . GLU A 1 110 ? -19.004 5.540 -16.222 1.00 93.19 110 GLU A C 1
ATOM 861 O O . GLU A 1 110 ? -18.905 4.317 -16.316 1.00 93.19 110 GLU A O 1
ATOM 866 N N . GLY A 1 111 ? -19.538 6.095 -15.131 1.00 91.00 111 GLY A N 1
ATOM 867 C CA . GLY A 1 111 ? -20.073 5.319 -14.000 1.00 91.00 111 GLY A CA 1
ATOM 868 C C . GLY A 1 111 ? -19.030 4.703 -13.050 1.00 91.00 111 GLY A C 1
ATOM 869 O O . GLY A 1 111 ? -19.381 4.271 -11.947 1.00 91.00 111 GLY A O 1
ATOM 870 N N . ARG A 1 112 ? -17.738 4.694 -13.405 1.00 93.94 112 ARG A N 1
ATOM 871 C CA . ARG A 1 112 ? -16.656 4.273 -12.491 1.00 93.94 112 ARG A CA 1
ATOM 872 C C . ARG A 1 112 ? -16.355 5.324 -11.418 1.00 93.94 112 ARG A C 1
ATOM 874 O O . ARG A 1 112 ? -16.839 6.449 -11.462 1.00 93.94 112 ARG A O 1
ATOM 881 N N . ASP A 1 113 ? -15.521 4.954 -10.445 1.00 92.81 113 ASP A N 1
ATOM 882 C CA . ASP A 1 113 ? -15.115 5.867 -9.369 1.00 92.81 113 ASP A CA 1
ATOM 883 C C . ASP A 1 113 ? -14.430 7.133 -9.939 1.00 92.81 113 ASP A C 1
ATOM 885 O O . ASP A 1 113 ? -13.449 6.990 -10.681 1.00 92.81 113 ASP A O 1
ATOM 889 N N . PRO A 1 114 ? -14.847 8.359 -9.553 1.00 94.50 114 PRO A N 1
ATOM 890 C CA . PRO A 1 114 ? -14.279 9.605 -10.082 1.00 94.50 114 PRO A CA 1
ATOM 891 C C . PRO A 1 114 ? -12.750 9.692 -9.954 1.00 94.50 114 PRO A C 1
ATOM 893 O O . PRO A 1 114 ? -12.045 10.063 -10.894 1.00 94.50 114 PRO A O 1
ATOM 896 N N . ASP A 1 115 ? -12.203 9.261 -8.814 1.00 93.62 115 ASP A N 1
ATOM 897 C CA . ASP A 1 115 ? -10.752 9.236 -8.593 1.00 93.62 115 ASP A CA 1
ATOM 898 C C . ASP A 1 115 ? -10.030 8.283 -9.556 1.00 93.62 115 ASP A C 1
ATOM 900 O O . ASP A 1 115 ? -8.905 8.554 -9.987 1.00 93.62 115 ASP A O 1
ATOM 904 N N . TYR A 1 116 ? -10.670 7.166 -9.917 1.00 94.06 116 TYR A N 1
ATOM 905 C CA . TYR A 1 116 ? -10.114 6.235 -10.891 1.00 94.06 116 TYR A CA 1
ATOM 906 C C . TYR A 1 116 ? -10.161 6.801 -12.304 1.00 94.06 116 TYR A C 1
ATOM 908 O O . TYR A 1 116 ? -9.157 6.699 -13.004 1.00 94.06 116 TYR A O 1
ATOM 916 N N . GLN A 1 117 ? -11.274 7.423 -12.701 1.00 95.31 117 GLN A N 1
ATOM 917 C CA . GLN A 1 117 ? -11.403 8.081 -14.004 1.00 95.31 117 GLN A CA 1
ATOM 918 C C . GLN A 1 117 ? -10.281 9.108 -14.193 1.00 95.31 117 GLN A C 1
ATOM 920 O O . GLN A 1 117 ? -9.510 9.022 -15.150 1.00 95.31 117 GLN A O 1
ATOM 925 N N . ARG A 1 118 ? -10.092 10.001 -13.211 1.00 96.06 118 ARG A N 1
ATOM 926 C CA . ARG A 1 118 ? -9.016 11.003 -13.225 1.00 96.06 118 ARG A CA 1
ATOM 927 C C . ARG A 1 118 ? -7.632 10.362 -13.328 1.00 96.06 118 ARG A C 1
ATOM 929 O O . ARG A 1 118 ? -6.796 10.822 -14.106 1.00 96.06 118 ARG A O 1
ATOM 936 N N . LEU A 1 119 ? -7.367 9.310 -12.549 1.00 95.06 119 LEU A N 1
ATOM 937 C CA . LEU A 1 119 ? -6.080 8.607 -12.568 1.00 95.06 119 LEU A CA 1
ATOM 938 C C . LEU A 1 119 ? -5.825 7.910 -13.914 1.00 95.06 119 LEU A C 1
ATOM 940 O O . LEU A 1 119 ? -4.711 7.978 -14.436 1.00 95.06 119 LEU A O 1
ATOM 944 N N . ALA A 1 120 ? -6.842 7.254 -14.475 1.00 95.38 120 ALA A N 1
ATOM 945 C CA . ALA A 1 120 ? -6.767 6.555 -15.751 1.00 95.38 120 ALA A CA 1
ATOM 946 C C . ALA A 1 120 ? -6.489 7.536 -16.898 1.00 95.38 120 ALA A C 1
ATOM 948 O O . ALA A 1 120 ? -5.539 7.322 -17.654 1.00 95.38 120 ALA A O 1
ATOM 949 N N . VAL A 1 121 ? -7.231 8.646 -16.961 1.00 97.12 121 VAL A N 1
ATOM 950 C CA . VAL A 1 121 ? -7.060 9.698 -17.975 1.00 97.12 121 VAL A CA 1
ATOM 951 C C . VAL A 1 121 ? -5.686 10.362 -17.863 1.00 97.12 121 VAL A C 1
ATOM 953 O O . VAL A 1 121 ? -4.956 10.426 -18.853 1.00 97.12 121 VAL A O 1
ATOM 956 N N . LYS A 1 122 ? -5.239 10.743 -16.656 1.00 97.12 122 LYS A N 1
ATOM 957 C CA . LYS A 1 122 ? -3.871 11.266 -16.450 1.00 97.12 122 LYS A CA 1
ATOM 958 C C . LYS A 1 122 ? -2.796 10.271 -16.898 1.00 97.12 122 LYS A C 1
ATOM 960 O O . LYS A 1 122 ? -1.802 10.659 -17.514 1.00 97.12 122 LYS A O 1
ATOM 965 N N . GLY A 1 123 ? -2.995 8.982 -16.622 1.00 96.19 123 GLY A N 1
ATOM 966 C CA . GLY A 1 123 ? -2.101 7.915 -17.071 1.00 96.19 123 GLY A CA 1
ATOM 967 C C . GLY A 1 123 ? -2.059 7.763 -18.595 1.00 96.19 123 GLY A C 1
ATOM 968 O O . GLY A 1 123 ? -0.986 7.522 -19.155 1.00 96.19 123 GLY A O 1
ATOM 969 N N . LEU A 1 124 ? -3.198 7.924 -19.276 1.00 96.50 124 LEU A N 1
ATOM 970 C CA . LEU A 1 124 ? -3.292 7.907 -20.738 1.00 96.50 124 LEU A CA 1
ATOM 971 C C . LEU A 1 124 ? -2.591 9.114 -21.360 1.00 96.50 124 LEU A C 1
ATOM 973 O O . LEU A 1 124 ? -1.750 8.906 -22.228 1.00 96.50 124 LEU A O 1
ATOM 977 N N . ILE A 1 125 ? -2.809 10.329 -20.847 1.00 97.38 125 ILE A N 1
ATOM 978 C CA . ILE A 1 125 ? -2.091 11.538 -21.290 1.00 97.38 125 ILE A CA 1
ATOM 979 C C . ILE A 1 125 ? -0.572 11.356 -21.137 1.00 97.38 125 ILE A C 1
ATOM 981 O O . ILE A 1 125 ? 0.195 11.634 -22.057 1.00 97.38 125 ILE A O 1
ATOM 985 N N . GLY A 1 126 ? -0.107 10.828 -19.999 1.00 97.00 126 GLY A N 1
ATOM 986 C CA . GLY A 1 126 ? 1.320 10.564 -19.778 1.00 97.00 126 GLY A CA 1
ATOM 987 C C . GLY A 1 126 ? 1.909 9.493 -20.710 1.00 97.00 126 GLY A C 1
ATOM 988 O O . GLY A 1 126 ? 3.097 9.532 -21.038 1.00 97.00 126 GLY A O 1
ATOM 989 N N . ARG A 1 127 ? 1.107 8.519 -21.159 1.00 95.88 127 ARG A N 1
ATOM 990 C CA . ARG A 1 127 ? 1.508 7.558 -22.203 1.00 95.88 127 ARG A CA 1
ATOM 991 C C . ARG A 1 127 ? 1.506 8.203 -23.588 1.00 95.88 127 ARG A C 1
ATOM 993 O O . ARG A 1 127 ? 2.482 8.018 -24.308 1.00 95.88 127 ARG A O 1
ATOM 1000 N N . ALA A 1 128 ? 0.493 9.001 -23.915 1.00 97.06 128 ALA A N 1
ATOM 1001 C CA . ALA A 1 128 ? 0.388 9.742 -25.169 1.00 97.06 128 ALA A CA 1
ATOM 1002 C C . ALA A 1 128 ? 1.594 10.662 -25.389 1.00 97.06 128 ALA A C 1
ATOM 1004 O O . ALA A 1 128 ? 2.249 10.566 -26.423 1.00 97.06 128 ALA A O 1
ATOM 1005 N N . LYS A 1 129 ? 1.991 11.436 -24.370 1.00 97.25 129 LYS A N 1
ATOM 1006 C CA . LYS A 1 129 ? 3.192 12.293 -24.414 1.00 97.25 129 LYS A CA 1
ATOM 1007 C C . LYS A 1 129 ? 4.476 11.514 -24.727 1.00 97.25 129 LYS A C 1
ATOM 1009 O O . LYS A 1 129 ? 5.297 11.986 -25.503 1.00 97.25 129 LYS A O 1
ATOM 1014 N N . ARG A 1 130 ? 4.636 10.301 -24.184 1.00 96.25 130 ARG A N 1
ATOM 1015 C CA . ARG A 1 130 ? 5.787 9.428 -24.495 1.00 96.25 130 ARG A CA 1
ATOM 1016 C C . ARG A 1 130 ? 5.731 8.852 -25.910 1.00 96.25 130 ARG A C 1
ATOM 1018 O O . ARG A 1 130 ? 6.762 8.723 -26.558 1.00 96.25 130 ARG A O 1
ATOM 1025 N N . VAL A 1 131 ? 4.544 8.509 -26.408 1.00 96.06 131 VAL A N 1
ATOM 1026 C CA . VAL A 1 131 ? 4.387 8.032 -27.792 1.00 96.06 131 VAL A CA 1
ATOM 1027 C C . VAL A 1 131 ? 4.663 9.160 -28.786 1.00 96.06 131 VAL A C 1
ATOM 1029 O O . VAL A 1 131 ? 5.326 8.922 -29.796 1.00 96.06 131 VAL A O 1
ATOM 1032 N N . LEU A 1 132 ? 4.254 10.391 -28.471 1.00 95.62 132 LEU A N 1
ATOM 1033 C CA . LEU A 1 132 ? 4.544 11.575 -29.281 1.00 95.62 132 LEU A CA 1
ATOM 1034 C C . LEU A 1 132 ? 6.049 11.805 -29.464 1.00 95.62 132 LEU A C 1
ATOM 1036 O O . LEU A 1 132 ? 6.465 12.140 -30.565 1.00 95.62 132 LEU A O 1
ATOM 1040 N N . THR A 1 133 ? 6.881 11.556 -28.445 1.00 95.31 133 THR A N 1
ATOM 1041 C CA . THR A 1 133 ? 8.344 11.716 -28.581 1.00 95.31 133 THR A CA 1
ATOM 1042 C C . THR A 1 133 ? 9.002 10.685 -29.500 1.00 95.31 133 THR A C 1
ATOM 1044 O O . THR A 1 133 ? 10.111 10.909 -29.974 1.00 95.31 133 THR A O 1
ATOM 1047 N N . CYS A 1 134 ? 8.349 9.546 -29.745 1.00 93.12 134 CYS A N 1
ATOM 1048 C CA . CYS A 1 134 ? 8.912 8.448 -30.537 1.00 93.12 134 CYS A CA 1
ATOM 1049 C C . CYS A 1 134 ? 8.288 8.316 -31.934 1.00 93.12 134 CYS A C 1
ATOM 1051 O O . CYS A 1 134 ? 8.824 7.592 -32.772 1.00 93.12 134 CYS A O 1
ATOM 1053 N N . THR A 1 135 ? 7.151 8.966 -32.185 1.00 94.44 135 THR A N 1
ATOM 1054 C CA . THR A 1 135 ? 6.400 8.832 -33.438 1.00 94.44 135 THR A CA 1
ATOM 1055 C C . THR A 1 135 ? 6.873 9.875 -34.440 1.00 94.44 135 THR A C 1
ATOM 1057 O O . THR A 1 135 ? 6.961 11.050 -34.105 1.00 94.44 135 THR A O 1
ATOM 1060 N N . ARG A 1 136 ? 7.177 9.444 -35.670 1.00 96.56 136 ARG A N 1
ATOM 1061 C CA . ARG A 1 136 ? 7.575 10.333 -36.778 1.00 96.56 136 ARG A CA 1
ATOM 1062 C C . ARG A 1 136 ? 6.434 10.628 -37.757 1.00 96.56 136 ARG A C 1
ATOM 1064 O O . ARG A 1 136 ? 6.531 11.578 -38.518 1.00 96.56 136 ARG A O 1
ATOM 1071 N N . ASP A 1 137 ? 5.363 9.834 -37.719 1.00 96.31 137 ASP A N 1
ATOM 1072 C CA . ASP A 1 137 ? 4.230 9.960 -38.639 1.00 96.31 137 ASP A CA 1
ATOM 1073 C C . ASP A 1 137 ? 3.323 11.138 -38.243 1.00 96.31 137 ASP A C 1
ATOM 1075 O O . ASP A 1 137 ? 2.666 11.097 -37.198 1.00 96.31 137 ASP A O 1
ATOM 1079 N N . GLU A 1 138 ? 3.236 12.161 -39.095 1.00 95.88 138 GLU A N 1
ATOM 1080 C CA . GLU A 1 138 ? 2.478 13.397 -38.834 1.00 95.88 138 GLU A CA 1
ATOM 1081 C C . GLU A 1 138 ? 0.981 13.148 -38.599 1.00 95.88 138 GLU A C 1
ATOM 1083 O O . GLU A 1 138 ? 0.400 13.706 -37.668 1.00 95.88 138 GLU A O 1
ATOM 1088 N N . THR A 1 139 ? 0.365 12.239 -39.360 1.00 96.50 139 THR A N 1
ATOM 1089 C CA . THR A 1 139 ? -1.053 11.872 -39.198 1.00 96.50 139 THR A CA 1
ATOM 1090 C C . THR A 1 139 ? -1.335 11.268 -37.821 1.00 96.50 139 THR A C 1
ATOM 1092 O O . THR A 1 139 ? -2.316 11.616 -37.171 1.00 96.50 139 THR A O 1
ATOM 1095 N N . LYS A 1 140 ? -0.443 10.403 -37.316 1.00 95.81 140 LYS A N 1
ATOM 1096 C CA . LYS A 1 140 ? -0.592 9.810 -35.975 1.00 95.81 140 LYS A CA 1
ATOM 1097 C C . LYS A 1 140 ? -0.367 10.848 -34.883 1.00 95.81 140 LYS A C 1
ATOM 1099 O O . LYS A 1 140 ? -1.031 10.806 -33.853 1.00 95.81 140 LYS A O 1
ATOM 1104 N N . ILE A 1 141 ? 0.560 11.781 -35.103 1.00 96.56 141 ILE A N 1
ATOM 1105 C CA . ILE A 1 141 ? 0.795 12.901 -34.189 1.00 96.56 141 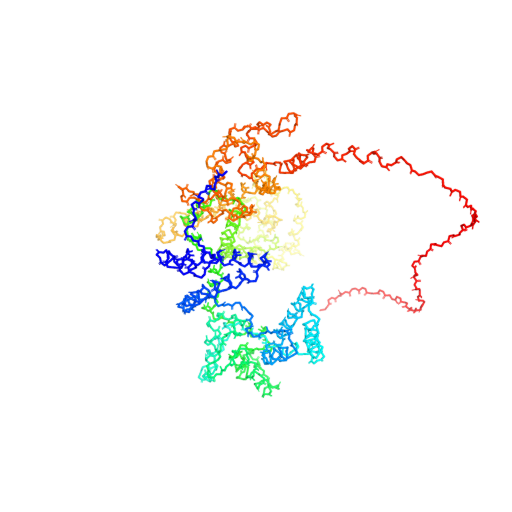ILE A CA 1
ATOM 1106 C C . ILE A 1 141 ? -0.464 13.770 -34.080 1.00 96.56 141 ILE A C 1
ATOM 1108 O O . ILE A 1 141 ? -0.830 14.138 -32.965 1.00 96.56 141 ILE A O 1
ATOM 1112 N N . ALA A 1 142 ? -1.136 14.069 -35.197 1.00 97.81 142 ALA A N 1
ATOM 1113 C CA . ALA A 1 142 ? -2.395 14.814 -35.201 1.00 97.81 142 ALA A CA 1
ATOM 1114 C C . ALA A 1 142 ? -3.494 14.069 -34.421 1.00 97.81 142 ALA A C 1
ATOM 1116 O O . ALA A 1 142 ? -4.025 14.619 -33.458 1.00 97.81 142 ALA A O 1
ATOM 1117 N N . ASN A 1 143 ? -3.729 12.789 -34.728 1.00 97.69 143 ASN A N 1
ATOM 1118 C CA . ASN A 1 143 ? -4.726 11.958 -34.039 1.00 97.69 143 ASN A CA 1
ATOM 1119 C C . ASN A 1 143 ? -4.488 11.871 -32.520 1.00 97.69 143 ASN A C 1
ATOM 1121 O O . ASN A 1 143 ? -5.421 12.008 -31.728 1.00 97.69 143 ASN A O 1
ATOM 1125 N N . ILE A 1 144 ? -3.231 11.687 -32.095 1.00 97.06 144 ILE A N 1
ATOM 1126 C CA . ILE A 1 144 ? -2.876 11.621 -30.670 1.00 97.06 144 ILE A CA 1
ATOM 1127 C C . ILE A 1 144 ? -3.085 12.981 -29.988 1.00 97.06 144 ILE A C 1
ATOM 1129 O O . ILE A 1 144 ? -3.530 13.024 -28.840 1.00 97.06 144 ILE A O 1
ATOM 1133 N N . LYS A 1 145 ? -2.782 14.097 -30.665 1.00 97.75 145 LYS A N 1
ATOM 1134 C CA . LYS A 1 145 ? -3.027 15.445 -30.129 1.00 97.75 145 LYS A CA 1
ATOM 1135 C C . LYS A 1 145 ? -4.521 15.724 -29.961 1.00 97.75 145 LYS A C 1
ATOM 1137 O O . LYS A 1 145 ? -4.909 16.257 -28.926 1.00 97.75 145 LYS A O 1
ATOM 1142 N N . GLU A 1 146 ? -5.353 15.320 -30.917 1.00 97.88 146 GLU A N 1
ATOM 1143 C CA . GLU A 1 146 ? -6.814 15.435 -30.805 1.00 97.88 146 GLU A CA 1
ATOM 1144 C C . GLU A 1 146 ? -7.366 14.594 -29.646 1.00 97.88 146 GLU A C 1
ATOM 1146 O O . GLU A 1 146 ? -8.141 15.094 -28.828 1.00 97.88 146 GLU A O 1
ATOM 1151 N N . ALA A 1 147 ? -6.908 13.345 -29.512 1.00 97.75 147 ALA A N 1
ATOM 1152 C CA . ALA A 1 147 ? -7.248 12.485 -28.380 1.00 97.75 147 ALA A CA 1
ATOM 1153 C C . ALA A 1 147 ? -6.825 13.104 -27.032 1.00 97.75 147 ALA A C 1
ATOM 1155 O O . ALA A 1 147 ? -7.575 13.054 -26.056 1.00 97.75 147 ALA A O 1
ATOM 1156 N N . MET A 1 148 ? -5.639 13.721 -26.965 1.00 97.69 148 MET A N 1
ATOM 1157 C CA . MET A 1 148 ? -5.173 14.427 -25.768 1.00 97.69 148 MET A CA 1
ATOM 1158 C C . MET A 1 148 ? -6.046 15.635 -25.423 1.00 97.69 148 MET A C 1
ATOM 1160 O O . MET A 1 148 ? -6.358 15.808 -24.249 1.00 97.69 148 MET A O 1
ATOM 1164 N N . ALA A 1 149 ? -6.476 16.422 -26.412 1.00 98.25 149 ALA A N 1
ATOM 1165 C CA . ALA A 1 149 ? -7.338 17.581 -26.183 1.00 98.25 149 ALA A CA 1
ATOM 1166 C C . ALA A 1 149 ? -8.692 17.182 -25.566 1.00 98.25 149 ALA A C 1
ATOM 1168 O O . ALA A 1 149 ? -9.179 17.854 -24.659 1.00 98.25 149 ALA A O 1
ATOM 1169 N N . ILE A 1 150 ? -9.271 16.052 -25.993 1.00 98.25 150 ILE A N 1
ATOM 1170 C CA . ILE A 1 150 ? -10.488 15.493 -25.379 1.00 98.25 150 ILE A CA 1
ATOM 1171 C C . ILE A 1 150 ? -10.250 15.139 -23.907 1.00 98.25 150 ILE A C 1
ATOM 1173 O O . ILE A 1 150 ? -11.068 15.461 -23.046 1.00 98.25 150 ILE A O 1
ATOM 1177 N N . PHE A 1 151 ? -9.126 14.490 -23.602 1.00 98.19 151 PHE A N 1
ATOM 1178 C CA . PHE A 1 151 ? -8.788 14.118 -22.231 1.00 98.19 151 PHE A CA 1
ATOM 1179 C C . PHE A 1 151 ? -8.473 15.317 -21.335 1.00 98.19 151 PHE A C 1
ATOM 1181 O O . PHE A 1 151 ? -8.827 15.293 -20.160 1.00 98.19 151 PHE A O 1
ATOM 1188 N N . GLU A 1 152 ? -7.815 16.350 -21.860 1.00 98.06 152 GLU A N 1
ATOM 1189 C CA . GLU A 1 152 ? -7.545 17.591 -21.127 1.00 98.06 152 GLU A CA 1
ATOM 1190 C C . GLU A 1 152 ? -8.850 18.332 -20.829 1.00 98.06 152 GLU A C 1
ATOM 1192 O O . GLU A 1 152 ? -9.107 18.629 -19.665 1.00 98.06 152 GLU A O 1
ATOM 1197 N N . LYS A 1 153 ? -9.745 18.463 -21.818 1.00 98.12 153 LYS A N 1
ATOM 1198 C CA . LYS A 1 153 ? -11.091 19.008 -21.601 1.00 98.12 153 LYS A CA 1
ATOM 1199 C C . LYS A 1 153 ? -11.862 18.227 -20.533 1.00 98.12 153 LYS A C 1
ATOM 1201 O O . LYS A 1 153 ? -12.448 18.828 -19.643 1.00 98.12 153 LYS A O 1
ATOM 1206 N N . PHE A 1 154 ? -11.812 16.894 -20.569 1.00 97.75 154 PHE A N 1
ATOM 1207 C CA . PHE A 1 154 ? -12.426 16.067 -19.529 1.00 97.75 154 PHE A CA 1
ATOM 1208 C C . PHE A 1 154 ? -11.840 16.344 -18.135 1.00 97.75 154 PHE A C 1
ATOM 1210 O O . PHE A 1 154 ? -12.580 16.353 -17.157 1.00 97.75 154 PHE A O 1
ATOM 1217 N N . LEU A 1 155 ? -10.525 16.552 -18.009 1.00 97.31 155 LEU A N 1
ATOM 1218 C CA . LEU A 1 155 ? -9.903 16.874 -16.720 1.00 97.31 155 LEU A CA 1
ATOM 1219 C C . LEU A 1 155 ? -10.297 18.270 -16.219 1.00 97.31 155 LEU A C 1
ATOM 1221 O O . LEU A 1 155 ? -10.512 18.424 -15.016 1.00 97.31 155 LEU A O 1
ATOM 1225 N N . ASP A 1 156 ? -10.437 19.243 -17.115 1.00 97.62 156 ASP A N 1
ATOM 1226 C CA . ASP A 1 156 ? -10.911 20.590 -16.783 1.00 97.62 156 ASP A CA 1
ATOM 1227 C C . ASP A 1 156 ? -12.386 20.563 -16.341 1.00 97.62 156 ASP A C 1
ATOM 1229 O O . ASP A 1 156 ? -12.745 21.121 -15.297 1.00 97.62 156 ASP A O 1
ATOM 1233 N N . ASP A 1 157 ? -13.236 19.826 -17.062 1.00 96.69 157 ASP A N 1
ATOM 1234 C CA . ASP A 1 157 ? -14.635 19.570 -16.695 1.00 96.69 157 ASP A CA 1
ATOM 1235 C C . ASP A 1 157 ? -14.719 18.832 -15.343 1.00 96.69 157 ASP A C 1
ATOM 1237 O O . ASP A 1 157 ? -15.542 19.145 -14.482 1.00 96.69 157 ASP A O 1
ATOM 1241 N N . PHE A 1 158 ? -13.811 17.886 -15.095 1.00 95.62 158 PHE A N 1
ATOM 1242 C CA . PHE A 1 158 ? -13.745 17.140 -13.839 1.00 95.62 158 PHE A CA 1
ATOM 1243 C C . PHE A 1 158 ? -13.425 18.037 -12.635 1.00 95.62 158 PHE A C 1
ATOM 1245 O O . PHE A 1 158 ? -13.991 17.857 -11.549 1.00 95.62 158 PHE A O 1
ATOM 1252 N N . GLU A 1 159 ? -12.498 18.983 -12.796 1.00 95.06 159 GLU A N 1
ATOM 1253 C CA . GLU A 1 159 ? -12.096 19.909 -11.735 1.00 95.06 159 GLU A CA 1
ATOM 1254 C C . GLU A 1 159 ? -13.144 21.007 -11.510 1.00 95.06 159 GLU A C 1
ATOM 1256 O O . GLU A 1 159 ? -13.480 21.285 -10.351 1.00 95.06 159 GLU A O 1
ATOM 1261 N N . SER A 1 160 ? -13.721 21.549 -12.587 1.00 96.31 160 SER A N 1
ATOM 1262 C CA . SER A 1 160 ? -14.765 22.583 -12.544 1.00 96.31 160 SER A CA 1
ATOM 1263 C C . SER A 1 160 ? -16.086 22.082 -11.953 1.00 96.31 160 SER A C 1
ATOM 1265 O O . SER A 1 160 ? -16.663 22.756 -11.101 1.00 96.31 160 SER A O 1
ATOM 1267 N N . LEU A 1 161 ? -16.529 20.868 -12.301 1.00 94.38 161 LEU A N 1
ATOM 1268 C CA . LEU A 1 161 ? -17.730 20.237 -11.729 1.00 94.38 161 LEU A CA 1
ATOM 1269 C C . LEU A 1 161 ? -17.485 19.609 -10.347 1.00 94.38 161 LEU A C 1
ATOM 1271 O O . LEU A 1 161 ? -18.399 19.043 -9.744 1.00 94.38 161 LEU A O 1
ATOM 1275 N N . HIS A 1 162 ? -16.253 19.681 -9.834 1.00 92.31 162 HIS A N 1
ATOM 1276 C CA . HIS A 1 162 ? -15.851 19.099 -8.554 1.00 92.31 162 HIS A CA 1
ATOM 1277 C C . HIS A 1 162 ? -16.215 17.608 -8.411 1.00 92.31 162 HIS A C 1
ATOM 1279 O O . HIS A 1 162 ? -16.581 17.151 -7.321 1.00 92.31 162 HIS A O 1
ATOM 1285 N N . LEU A 1 163 ? -16.068 16.825 -9.488 1.00 90.00 163 LEU A N 1
ATOM 1286 C CA . LEU A 1 163 ? -16.402 15.391 -9.512 1.00 90.00 163 LEU A CA 1
ATOM 1287 C C . LEU A 1 163 ? -15.619 14.578 -8.466 1.00 90.00 163 LEU A C 1
ATOM 1289 O O . LEU A 1 163 ? -16.092 13.543 -8.000 1.00 90.00 163 LEU A O 1
ATOM 1293 N N . SER A 1 164 ? -14.467 15.076 -8.009 1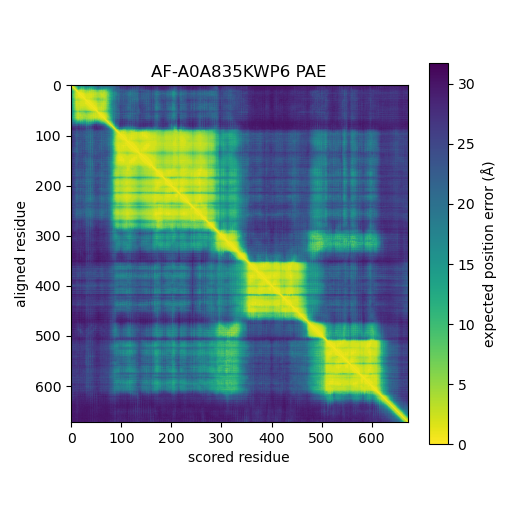.00 88.25 164 SER A N 1
ATOM 1294 C CA . SER A 1 164 ? -13.703 14.490 -6.897 1.00 88.25 164 SER A CA 1
ATOM 1295 C C . SER A 1 164 ? -14.508 14.368 -5.598 1.00 88.25 164 SER A C 1
ATOM 1297 O O . SER A 1 164 ? -14.344 13.397 -4.860 1.00 88.25 164 SER A O 1
ATOM 1299 N N . LYS A 1 165 ? -15.413 15.315 -5.316 1.00 89.88 165 LYS A N 1
ATOM 1300 C CA . LYS A 1 165 ? -16.262 15.295 -4.112 1.00 89.88 165 LYS A CA 1
ATOM 1301 C C . LYS A 1 165 ? -17.355 14.229 -4.183 1.00 89.88 165 LYS A C 1
ATOM 1303 O O . LYS A 1 165 ? -17.887 13.840 -3.149 1.00 89.88 165 LYS A O 1
ATOM 1308 N N . GLN A 1 166 ? -17.673 13.742 -5.381 1.00 88.62 166 GLN A N 1
ATOM 1309 C CA . GLN A 1 166 ? -18.672 12.695 -5.596 1.00 88.62 166 GLN A CA 1
ATOM 1310 C C . GLN A 1 166 ? -18.101 11.286 -5.391 1.00 88.62 166 GLN A C 1
ATOM 1312 O O . GLN A 1 166 ? -18.815 10.299 -5.570 1.00 88.62 166 GLN A O 1
ATOM 1317 N N . ASN A 1 167 ? -16.821 11.164 -5.017 1.00 92.06 167 ASN A N 1
ATOM 1318 C CA . ASN A 1 167 ? -16.214 9.864 -4.792 1.00 92.06 167 ASN A CA 1
ATOM 1319 C C . ASN A 1 167 ? -16.887 9.120 -3.623 1.00 92.06 167 ASN A C 1
ATOM 1321 O O . ASN A 1 167 ? -17.132 9.681 -2.554 1.00 92.06 167 ASN A O 1
ATOM 1325 N N . ASN A 1 168 ? -17.152 7.828 -3.825 1.00 93.25 168 ASN A N 1
ATOM 1326 C CA . ASN A 1 168 ? -17.854 6.962 -2.882 1.00 93.25 168 ASN A CA 1
ATOM 1327 C C . ASN A 1 168 ? -16.872 5.976 -2.227 1.00 93.25 168 ASN A C 1
ATOM 1329 O O . ASN A 1 168 ? -16.783 4.824 -2.677 1.00 93.25 168 ASN A O 1
ATOM 1333 N N . PRO A 1 169 ? -16.130 6.381 -1.173 1.00 93.75 169 PRO A N 1
ATOM 1334 C CA . PRO A 1 169 ? -15.125 5.533 -0.543 1.00 93.75 169 PRO A CA 1
ATOM 1335 C C . PRO A 1 169 ? -15.700 4.192 -0.085 1.00 93.75 169 PRO A C 1
ATOM 1337 O O . PRO A 1 169 ? -16.827 4.099 0.406 1.00 93.75 169 PRO A O 1
ATOM 1340 N N . TYR A 1 170 ? -14.895 3.144 -0.247 1.00 95.12 170 TYR A N 1
ATOM 1341 C CA . TYR A 1 170 ? -15.277 1.788 0.122 1.00 95.12 170 TYR A CA 1
ATOM 1342 C C . TYR A 1 170 ? -15.072 1.548 1.614 1.00 95.12 170 TYR A C 1
ATOM 1344 O O . TYR A 1 170 ? -13.998 1.793 2.172 1.00 95.12 170 TYR A O 1
ATOM 1352 N N . VAL A 1 171 ? -16.092 0.984 2.247 1.00 95.56 171 VAL A N 1
ATOM 1353 C CA . VAL A 1 171 ? -16.011 0.460 3.608 1.00 95.56 171 VAL A CA 1
ATOM 1354 C C . VAL A 1 171 ? -15.337 -0.922 3.580 1.00 95.56 171 VAL A C 1
ATOM 1356 O O . VAL A 1 171 ? -15.416 -1.665 2.594 1.00 95.56 171 VAL A O 1
ATOM 1359 N N . SER A 1 172 ? -14.621 -1.284 4.653 1.00 94.44 172 SER A N 1
ATOM 1360 C CA . SER A 1 172 ? -13.969 -2.596 4.721 1.00 94.44 172 SER A CA 1
ATOM 1361 C C . SER A 1 172 ? -15.006 -3.725 4.693 1.00 94.44 172 SER A C 1
ATOM 1363 O O . SER A 1 172 ? -16.070 -3.622 5.307 1.00 94.44 172 SER A O 1
ATOM 1365 N N . LEU A 1 173 ? -14.648 -4.838 4.046 1.00 94.81 173 LEU A N 1
ATOM 1366 C CA . LEU A 1 173 ? -15.483 -6.042 3.958 1.00 94.81 173 LEU A CA 1
ATOM 1367 C C . LEU A 1 173 ? -16.018 -6.511 5.322 1.00 94.81 173 LEU A C 1
ATOM 1369 O O . LEU A 1 173 ? -17.120 -7.042 5.402 1.00 94.81 173 LEU A O 1
ATOM 1373 N N . GLY A 1 174 ? -15.254 -6.308 6.399 1.00 93.62 174 GLY A N 1
ATOM 1374 C CA . GLY A 1 174 ? -15.683 -6.729 7.727 1.00 93.62 174 GLY A CA 1
ATOM 1375 C C . GLY A 1 174 ? -16.883 -5.956 8.261 1.00 93.62 174 GLY A C 1
ATOM 1376 O O . GLY A 1 174 ? -17.750 -6.573 8.868 1.00 93.62 174 GLY A O 1
ATOM 1377 N N . HIS A 1 175 ? -16.980 -4.653 7.986 1.00 94.25 175 HIS A N 1
ATOM 1378 C CA . HIS A 1 175 ? -18.160 -3.877 8.379 1.00 94.25 175 HIS A CA 1
ATOM 1379 C C . HIS A 1 175 ? -19.355 -4.213 7.484 1.00 94.25 175 HIS A C 1
ATOM 1381 O O . HIS A 1 175 ? -20.464 -4.308 7.991 1.00 94.25 175 HIS A O 1
ATOM 1387 N N . VAL A 1 176 ? -19.129 -4.466 6.187 1.00 95.44 176 VAL A N 1
ATOM 1388 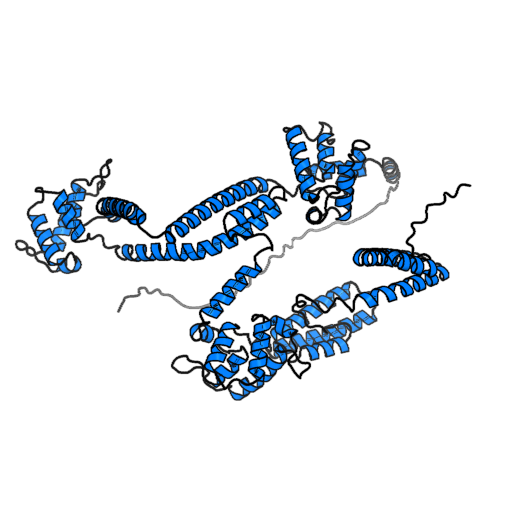C CA . VAL A 1 176 ? -20.192 -4.883 5.252 1.00 95.44 176 VAL A CA 1
ATOM 1389 C C . VAL A 1 176 ? -20.839 -6.191 5.710 1.00 95.44 176 VAL A C 1
ATOM 1391 O O . VAL A 1 176 ? -22.055 -6.283 5.761 1.00 95.44 176 VAL A O 1
ATOM 1394 N N . ARG A 1 177 ? -20.042 -7.176 6.143 1.00 94.56 177 ARG A N 1
ATOM 1395 C CA . ARG A 1 177 ? -20.557 -8.438 6.708 1.00 94.56 177 ARG A CA 1
ATOM 1396 C C . ARG A 1 177 ? -21.291 -8.254 8.032 1.00 94.56 177 ARG A C 1
ATOM 1398 O O . ARG A 1 177 ? -22.229 -8.987 8.321 1.00 94.56 177 ARG A O 1
ATOM 1405 N N . THR A 1 178 ? -20.844 -7.320 8.870 1.00 93.12 178 THR A N 1
ATOM 1406 C CA . THR A 1 178 ? -21.584 -6.983 10.092 1.00 93.12 178 THR A CA 1
ATOM 1407 C C . THR A 1 178 ? -22.930 -6.349 9.734 1.00 93.12 178 THR A C 1
ATOM 1409 O O . THR A 1 178 ? -23.939 -6.744 10.305 1.00 93.12 178 THR A O 1
ATOM 1412 N N . ALA A 1 179 ? -22.962 -5.437 8.758 1.00 93.88 179 ALA A N 1
ATOM 1413 C CA . ALA A 1 179 ? -24.194 -4.822 8.266 1.00 93.88 179 ALA A CA 1
ATOM 1414 C C . ALA A 1 179 ? -25.141 -5.852 7.624 1.00 93.88 179 ALA A C 1
ATOM 1416 O O . ALA A 1 179 ? -26.328 -5.833 7.912 1.00 93.88 179 ALA A O 1
ATOM 1417 N N . GLU A 1 180 ? -24.617 -6.806 6.850 1.00 94.81 180 GLU A N 1
ATOM 1418 C CA . GLU A 1 180 ? -25.372 -7.937 6.289 1.00 94.81 180 GLU A CA 1
ATOM 1419 C C . GLU A 1 180 ? -26.076 -8.756 7.380 1.00 94.81 180 GLU A C 1
ATOM 1421 O O . GLU A 1 180 ? -27.263 -9.051 7.267 1.00 94.81 180 GLU A O 1
ATOM 1426 N N . LYS A 1 181 ? -25.378 -9.059 8.483 1.00 93.25 181 LYS A N 1
ATOM 1427 C CA . LYS A 1 181 ? -25.970 -9.769 9.629 1.00 93.25 181 LYS A CA 1
ATOM 1428 C C . LYS A 1 181 ? -27.050 -8.960 10.345 1.00 93.25 181 LYS A C 1
ATOM 1430 O O . LYS A 1 181 ? -27.987 -9.556 10.859 1.00 93.25 181 LYS A O 1
ATOM 1435 N N . LEU A 1 182 ? -26.895 -7.638 10.414 1.00 92.06 182 LEU A N 1
ATOM 1436 C CA . LEU A 1 182 ? -27.876 -6.749 11.043 1.00 92.06 182 LEU A CA 1
ATOM 1437 C C . LEU A 1 182 ? -29.120 -6.554 10.169 1.00 92.06 182 LEU A C 1
ATOM 1439 O O . LEU A 1 182 ? -30.220 -6.474 10.699 1.00 92.06 182 LEU A O 1
ATOM 1443 N N . ALA A 1 183 ? -28.948 -6.501 8.847 1.00 92.12 183 ALA A N 1
ATOM 1444 C CA . ALA A 1 183 ? -30.040 -6.360 7.887 1.00 92.12 183 ALA A CA 1
ATOM 1445 C C . ALA A 1 183 ? -30.889 -7.642 7.761 1.00 92.12 183 ALA A C 1
ATOM 1447 O O . ALA A 1 183 ? -32.085 -7.565 7.470 1.00 92.12 183 ALA A O 1
ATOM 1448 N N . GLY A 1 184 ? -30.297 -8.821 7.988 1.00 92.00 184 GLY A N 1
ATOM 1449 C CA . GLY A 1 184 ? -31.011 -10.099 7.981 1.00 92.00 184 GLY A CA 1
ATOM 1450 C C . GLY A 1 184 ? -31.680 -10.383 6.632 1.00 92.00 184 GLY A C 1
ATOM 1451 O O . GLY A 1 184 ? -31.014 -10.416 5.596 1.00 92.00 184 GLY A O 1
ATOM 1452 N N . ASP A 1 185 ? -33.001 -10.563 6.633 1.00 89.19 185 ASP A N 1
ATOM 1453 C CA . ASP A 1 185 ? -33.774 -10.929 5.435 1.00 89.19 185 ASP A CA 1
ATOM 1454 C C . ASP A 1 185 ? -34.100 -9.747 4.509 1.00 89.19 185 ASP A C 1
ATOM 1456 O O . ASP A 1 185 ? -34.570 -9.949 3.393 1.00 89.19 185 ASP A O 1
ATOM 1460 N N . THR A 1 186 ? -33.798 -8.512 4.920 1.00 89.56 186 THR A N 1
ATOM 1461 C CA . THR A 1 186 ? -34.030 -7.312 4.093 1.00 89.56 186 THR A CA 1
ATOM 1462 C C . THR A 1 186 ? -33.016 -7.151 2.951 1.00 89.56 186 THR A C 1
ATOM 1464 O O . THR A 1 186 ? -33.158 -6.267 2.107 1.00 89.56 186 THR A O 1
ATOM 1467 N N . VAL A 1 187 ? -31.992 -8.011 2.892 1.00 92.31 187 VAL A N 1
ATOM 1468 C CA . VAL A 1 187 ? -30.923 -7.953 1.887 1.00 92.31 187 VAL A CA 1
ATOM 1469 C C . VAL A 1 187 ? -31.398 -8.530 0.550 1.00 92.31 187 VAL A C 1
ATOM 1471 O O . VAL A 1 187 ? -31.692 -9.724 0.434 1.00 92.31 187 VAL A O 1
ATOM 1474 N N . THR A 1 188 ? -31.375 -7.695 -0.487 1.00 94.00 188 THR A N 1
ATOM 1475 C CA . THR A 1 188 ? -31.722 -8.085 -1.862 1.00 94.00 188 THR A CA 1
ATOM 1476 C C . THR A 1 188 ? -30.734 -9.101 -2.448 1.00 94.00 188 THR A C 1
ATOM 1478 O O . THR A 1 188 ? -29.553 -9.138 -2.093 1.00 94.00 188 THR A O 1
ATOM 1481 N N . GLU A 1 189 ? -31.187 -9.917 -3.402 1.00 93.94 189 GLU A N 1
ATOM 1482 C CA . GLU A 1 189 ? -30.330 -10.897 -4.093 1.00 93.94 189 GLU A CA 1
ATOM 1483 C C . GLU A 1 189 ? -29.135 -10.241 -4.799 1.00 93.94 189 GLU A C 1
ATOM 1485 O O . GLU A 1 189 ? -28.027 -10.787 -4.814 1.00 93.94 189 GLU A O 1
ATOM 1490 N N . LEU A 1 190 ? -29.334 -9.028 -5.323 1.00 93.69 190 LEU A N 1
ATOM 1491 C CA . LEU A 1 190 ? -28.276 -8.257 -5.964 1.00 93.69 190 LEU A CA 1
ATOM 1492 C C . LEU A 1 190 ? -27.214 -7.795 -4.952 1.00 93.69 190 LEU A C 1
ATOM 1494 O O . LEU A 1 190 ? -26.020 -7.925 -5.222 1.00 93.69 190 LEU A O 1
ATOM 1498 N N . GLN A 1 191 ? -27.619 -7.341 -3.760 1.00 95.56 191 GLN A N 1
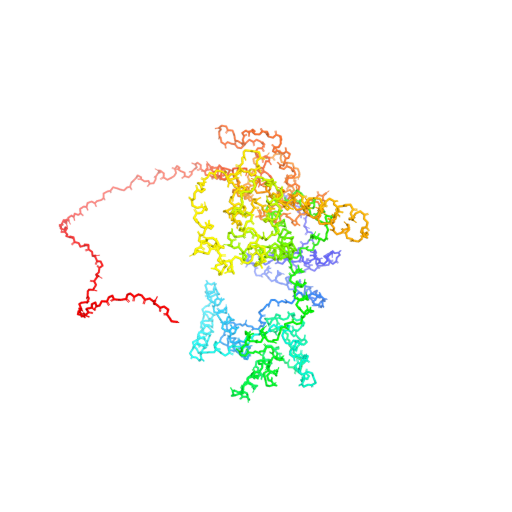ATOM 1499 C CA . GLN A 1 191 ? -26.687 -7.013 -2.673 1.00 95.56 191 GLN A CA 1
ATOM 1500 C C . GLN A 1 191 ? -25.919 -8.251 -2.196 1.00 95.56 191 GLN A C 1
ATOM 1502 O O . GLN A 1 191 ? -24.702 -8.183 -2.032 1.00 95.56 191 GLN A O 1
ATOM 1507 N N . LYS A 1 192 ? -26.582 -9.407 -2.046 1.00 95.62 192 LYS A N 1
ATOM 1508 C CA . LYS A 1 192 ? -25.908 -10.680 -1.710 1.00 95.62 192 LYS A CA 1
ATOM 1509 C C . LYS A 1 192 ? -24.871 -11.053 -2.772 1.00 95.62 192 LYS A C 1
ATOM 1511 O O . LYS A 1 192 ? -23.743 -11.431 -2.444 1.00 95.62 192 LYS A O 1
ATOM 1516 N N . SER A 1 193 ? -25.217 -10.877 -4.045 1.00 95.62 193 SER A N 1
ATOM 1517 C CA . SER A 1 193 ? -24.316 -11.114 -5.177 1.00 95.62 193 SER A CA 1
ATOM 1518 C C . SER A 1 193 ? -23.108 -10.169 -5.155 1.00 95.62 193 SER A C 1
ATOM 1520 O O . SER A 1 193 ? -21.970 -10.622 -5.309 1.00 95.62 193 SER A O 1
ATOM 1522 N N . PHE A 1 194 ? -23.321 -8.883 -4.857 1.00 96.62 194 PHE A N 1
ATOM 1523 C CA . PHE A 1 194 ? -22.245 -7.907 -4.675 1.00 96.62 194 PHE A CA 1
ATOM 1524 C C . PHE A 1 194 ? -21.330 -8.266 -3.496 1.00 96.62 194 PHE A C 1
ATOM 1526 O O . PHE A 1 194 ? -20.108 -8.276 -3.642 1.00 96.62 194 PHE A O 1
ATOM 1533 N N . ILE A 1 195 ? -21.889 -8.608 -2.332 1.00 95.94 195 ILE A N 1
ATOM 1534 C CA . ILE A 1 195 ? -21.120 -8.977 -1.131 1.00 95.94 195 ILE A CA 1
ATOM 1535 C C . ILE A 1 195 ? -20.299 -10.248 -1.380 1.00 95.94 195 ILE A C 1
ATOM 1537 O O . ILE A 1 195 ? -19.149 -10.346 -0.932 1.00 95.94 195 ILE A O 1
ATOM 1541 N N . SER A 1 196 ? -20.847 -11.201 -2.136 1.00 95.88 196 SER A N 1
ATOM 1542 C CA . SER A 1 196 ? -20.135 -12.398 -2.589 1.00 95.88 196 SER A CA 1
ATOM 1543 C C . SER A 1 196 ? -18.958 -12.039 -3.505 1.00 95.88 196 SER A C 1
ATOM 1545 O O . SER A 1 196 ? -17.817 -12.438 -3.241 1.00 95.88 196 SER A O 1
ATOM 1547 N N . ALA A 1 197 ? -19.180 -11.184 -4.510 1.00 96.00 197 ALA A N 1
ATOM 1548 C CA . ALA A 1 197 ? -18.123 -10.689 -5.389 1.00 96.00 197 ALA A CA 1
ATOM 1549 C C . ALA A 1 197 ? -17.039 -9.921 -4.609 1.00 96.00 197 ALA A C 1
ATOM 1551 O O . ALA A 1 197 ? -15.846 -10.198 -4.762 1.00 96.00 197 ALA A O 1
ATOM 1552 N N . TYR A 1 198 ? -17.424 -9.034 -3.689 1.00 96.00 198 TYR A N 1
ATOM 1553 C CA . TYR A 1 198 ? -16.497 -8.281 -2.841 1.00 96.00 198 TYR A CA 1
ATOM 1554 C C . TYR A 1 198 ? -15.720 -9.184 -1.872 1.00 96.00 198 TYR A C 1
ATOM 1556 O O . TYR A 1 198 ? -14.528 -8.974 -1.612 1.00 96.00 198 TYR A O 1
ATOM 1564 N N . SER A 1 199 ? -16.357 -10.253 -1.392 1.00 94.38 199 SER A N 1
ATOM 1565 C CA . SER A 1 199 ? -15.717 -11.301 -0.600 1.00 94.38 199 SER A CA 1
ATOM 1566 C C . SER A 1 199 ? -14.686 -12.090 -1.406 1.00 94.38 199 SER A C 1
ATOM 1568 O O . SER A 1 199 ? -13.614 -12.390 -0.868 1.00 94.38 199 SER A O 1
ATOM 1570 N N . SER A 1 200 ? -14.963 -12.385 -2.681 1.00 93.44 200 SER A N 1
ATOM 1571 C CA . SER A 1 200 ? -14.049 -13.117 -3.571 1.00 93.44 200 SER A CA 1
ATOM 1572 C C . SER A 1 200 ? -12.730 -12.363 -3.781 1.00 93.44 200 SER A C 1
ATOM 1574 O O . SER A 1 200 ? -11.647 -12.946 -3.698 1.00 93.44 200 SER A O 1
ATOM 1576 N N . VAL A 1 201 ? -12.798 -11.033 -3.898 1.00 93.12 201 VAL A N 1
ATOM 1577 C CA . VAL A 1 201 ? -11.624 -10.153 -4.005 1.00 93.12 201 VAL A CA 1
ATOM 1578 C C . VAL A 1 201 ? -11.048 -9.744 -2.646 1.00 93.12 201 VAL A C 1
ATOM 1580 O O . VAL A 1 201 ? -10.163 -8.894 -2.567 1.00 93.12 201 VAL A O 1
ATOM 1583 N N . SER A 1 202 ? -11.504 -10.361 -1.551 1.00 89.06 202 SER A N 1
ATOM 1584 C CA . SER A 1 202 ? -11.025 -10.108 -0.185 1.00 89.06 202 SER A CA 1
ATOM 1585 C C . SER A 1 202 ? -11.146 -8.649 0.279 1.00 89.06 202 SER A C 1
ATOM 1587 O O . SER A 1 202 ? -10.344 -8.204 1.102 1.00 89.06 202 SER A O 1
ATOM 1589 N N . GLY A 1 203 ? -12.136 -7.906 -0.217 1.00 88.88 203 GLY A N 1
ATOM 1590 C CA . GLY A 1 203 ? -12.318 -6.491 0.109 1.00 88.88 203 GLY A CA 1
ATOM 1591 C C . GLY A 1 203 ? -11.407 -5.531 -0.669 1.00 88.88 203 GLY A C 1
ATOM 1592 O O . GLY A 1 203 ? -11.355 -4.345 -0.354 1.00 88.88 203 GLY A O 1
ATOM 1593 N N . GLU A 1 204 ? -10.655 -6.008 -1.667 1.00 90.62 204 GLU A N 1
ATOM 1594 C CA . GLU A 1 204 ? -9.861 -5.141 -2.542 1.00 90.62 204 GLU A CA 1
ATOM 1595 C C . GLU A 1 204 ? -10.740 -4.543 -3.639 1.00 90.62 204 GLU A C 1
ATOM 1597 O O . GLU A 1 204 ? -10.862 -5.100 -4.729 1.00 90.62 204 GLU A O 1
ATOM 1602 N N . TYR A 1 205 ? -11.327 -3.380 -3.357 1.00 90.75 205 TYR A N 1
ATOM 1603 C CA . TYR A 1 205 ? -12.263 -2.710 -4.264 1.00 90.75 205 TYR A CA 1
ATOM 1604 C C . TYR A 1 205 ? -11.697 -2.472 -5.672 1.00 90.75 205 TYR A C 1
ATOM 1606 O O . TYR A 1 205 ? -12.417 -2.600 -6.653 1.00 90.75 205 TYR A O 1
ATOM 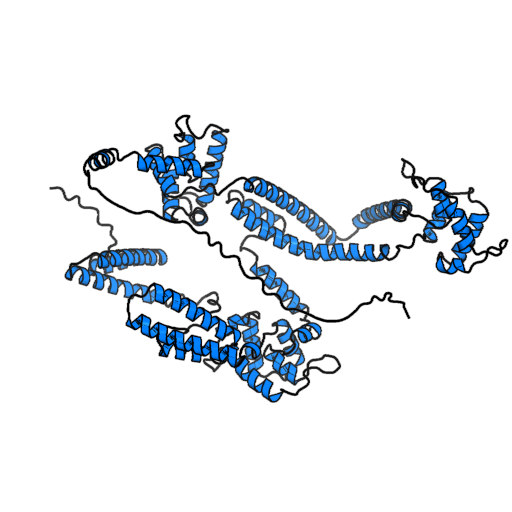1614 N N . LYS A 1 206 ? -10.389 -2.216 -5.811 1.00 93.00 206 LYS A N 1
ATOM 1615 C CA . LYS A 1 206 ? -9.753 -2.035 -7.127 1.00 93.00 206 LYS A CA 1
ATOM 1616 C C . LYS A 1 206 ? -9.921 -3.242 -8.051 1.00 93.00 206 LYS A C 1
ATOM 1618 O O . LYS A 1 206 ? -9.944 -3.070 -9.264 1.00 93.00 206 LYS A O 1
ATOM 1623 N N . ARG A 1 207 ? -10.026 -4.452 -7.492 1.00 91.88 207 ARG A N 1
ATOM 1624 C CA . ARG A 1 207 ? -10.238 -5.679 -8.269 1.00 91.88 207 ARG A CA 1
ATOM 1625 C C . ARG A 1 207 ? -11.676 -5.821 -8.751 1.00 91.88 207 ARG A C 1
ATOM 1627 O O . ARG A 1 207 ? -11.897 -6.541 -9.710 1.00 91.88 207 ARG A O 1
ATOM 1634 N N . LEU A 1 208 ? -12.640 -5.121 -8.148 1.00 92.81 208 LEU A N 1
ATOM 1635 C CA . LEU A 1 208 ? -14.027 -5.133 -8.629 1.00 92.81 208 LEU A CA 1
ATOM 1636 C C . LEU A 1 208 ? -14.153 -4.573 -10.049 1.00 92.81 208 LEU A C 1
ATOM 1638 O O . LEU A 1 208 ? -15.063 -4.962 -10.767 1.00 92.81 208 LEU A O 1
ATOM 1642 N N . ARG A 1 209 ? -13.187 -3.754 -10.484 1.00 91.56 209 ARG A N 1
ATOM 1643 C CA . ARG A 1 209 ? -13.114 -3.189 -11.840 1.00 91.56 209 ARG A CA 1
ATOM 1644 C C . ARG A 1 209 ? -12.968 -4.232 -12.945 1.00 91.56 209 ARG A C 1
ATOM 1646 O O . ARG A 1 209 ? -13.143 -3.892 -14.107 1.00 91.56 209 ARG A O 1
ATOM 1653 N N . THR A 1 210 ? -12.605 -5.468 -12.605 1.00 89.81 210 THR A N 1
ATOM 1654 C CA . THR A 1 210 ? -12.464 -6.575 -13.562 1.00 89.81 210 THR A CA 1
ATOM 1655 C C . THR A 1 210 ? -13.474 -7.696 -13.328 1.00 89.81 210 THR A C 1
ATOM 1657 O O . THR A 1 210 ? -13.550 -8.621 -14.134 1.00 89.81 210 THR A O 1
ATOM 1660 N N . VAL A 1 211 ? -14.268 -7.626 -12.254 1.00 93.00 211 VAL A N 1
ATOM 1661 C CA . VAL A 1 211 ? -15.295 -8.627 -11.949 1.00 93.00 211 VAL A CA 1
ATOM 1662 C C . VAL A 1 211 ? -16.620 -8.145 -12.531 1.00 93.00 211 VAL A C 1
ATOM 1664 O O . VAL A 1 211 ? -17.155 -7.123 -12.099 1.00 93.00 211 VAL A O 1
ATOM 1667 N N . ARG A 1 212 ? -17.142 -8.882 -13.515 1.00 93.38 212 ARG A N 1
ATOM 1668 C CA . ARG A 1 212 ? -18.443 -8.604 -14.138 1.00 93.38 212 ARG A CA 1
ATOM 1669 C C . ARG A 1 212 ? -19.597 -8.962 -13.203 1.00 93.38 212 ARG A C 1
ATOM 1671 O O . ARG A 1 212 ? -19.490 -9.914 -12.421 1.00 93.38 212 ARG A O 1
ATOM 1678 N N . ALA A 1 213 ? -20.675 -8.191 -13.279 1.00 92.62 213 ALA A N 1
ATOM 1679 C CA . ALA A 1 213 ? -21.922 -8.509 -12.602 1.00 92.62 213 ALA A CA 1
ATOM 1680 C C . ALA A 1 213 ? -22.675 -9.623 -13.360 1.00 92.62 213 ALA A C 1
ATOM 1682 O O . ALA A 1 213 ? -22.527 -9.760 -14.574 1.00 92.62 213 ALA A O 1
ATOM 1683 N N . PRO A 1 214 ? -23.453 -10.471 -12.672 1.00 88.75 214 PRO A N 1
ATOM 1684 C CA . PRO A 1 214 ? -24.276 -11.471 -13.338 1.00 88.75 214 PRO A CA 1
ATOM 1685 C C . PRO A 1 214 ? -25.404 -10.783 -14.121 1.00 88.75 214 PRO A C 1
ATOM 1687 O O . PRO A 1 214 ? -26.160 -10.006 -13.548 1.00 88.75 214 PRO A O 1
ATOM 1690 N N . GLY A 1 215 ? -25.523 -11.091 -15.415 1.00 84.94 215 GLY A N 1
ATOM 1691 C CA . GLY A 1 215 ? -26.607 -10.590 -16.273 1.00 84.94 215 GLY A CA 1
ATOM 1692 C C . GLY A 1 215 ? -26.375 -9.216 -16.914 1.00 84.94 215 GLY A C 1
ATOM 1693 O O . GLY A 1 215 ? -27.231 -8.775 -17.672 1.00 84.94 215 GLY A O 1
ATOM 1694 N N . ASP A 1 216 ? -25.233 -8.573 -16.660 1.00 82.06 216 ASP A N 1
ATOM 1695 C CA . ASP A 1 216 ? -24.839 -7.296 -17.266 1.00 82.06 216 ASP A CA 1
ATOM 1696 C C . ASP A 1 216 ? -23.377 -7.390 -17.750 1.00 82.06 216 ASP A C 1
ATOM 1698 O O . ASP A 1 216 ? -22.548 -8.071 -17.140 1.00 82.06 216 ASP A O 1
ATOM 1702 N N . ASP A 1 217 ? -23.042 -6.710 -18.846 1.00 87.81 217 ASP A N 1
ATOM 1703 C CA . ASP A 1 217 ? -21.654 -6.559 -19.304 1.00 87.81 217 ASP A CA 1
ATOM 1704 C C . ASP A 1 217 ? -20.852 -5.578 -18.427 1.00 87.81 217 ASP A C 1
ATOM 1706 O O . ASP A 1 217 ? -19.622 -5.488 -18.531 1.00 87.81 217 ASP A O 1
ATOM 1710 N N . SER A 1 218 ? -21.534 -4.885 -17.516 1.00 92.75 218 SER A N 1
ATOM 1711 C CA . SER A 1 218 ? -20.956 -3.959 -16.549 1.00 92.75 218 SER A CA 1
ATOM 1712 C C . SER A 1 218 ? -20.187 -4.655 -15.418 1.00 92.75 218 SER A C 1
ATOM 1714 O O . SER A 1 218 ? -20.461 -5.782 -14.992 1.00 92.75 218 SER A O 1
ATOM 1716 N N . THR A 1 219 ? -19.195 -3.948 -14.877 1.00 94.69 219 THR A N 1
ATOM 1717 C CA . THR A 1 219 ? -18.403 -4.404 -13.728 1.00 94.69 219 THR A CA 1
ATOM 1718 C C . THR A 1 219 ? -19.023 -3.959 -12.404 1.00 94.69 219 THR A C 1
ATOM 1720 O O . THR A 1 219 ? -19.772 -2.982 -12.345 1.00 94.69 219 THR A O 1
ATOM 1723 N N . TRP A 1 220 ? -18.722 -4.674 -11.316 1.00 95.25 220 TRP A N 1
ATOM 1724 C CA . TRP A 1 220 ? -19.365 -4.436 -10.015 1.00 95.25 220 TRP A CA 1
ATOM 1725 C C . TRP A 1 220 ? -19.156 -3.026 -9.447 1.00 95.25 220 TRP A C 1
ATOM 1727 O O . TRP A 1 220 ? -19.999 -2.561 -8.685 1.00 95.25 220 TRP A O 1
ATOM 1737 N N . ASP A 1 221 ? -18.066 -2.339 -9.798 1.00 94.69 221 ASP A N 1
ATOM 1738 C CA . ASP A 1 221 ? -17.847 -0.934 -9.430 1.00 94.69 221 ASP A CA 1
ATOM 1739 C C . ASP A 1 221 ? -18.880 0.006 -10.075 1.00 94.69 221 ASP A C 1
ATOM 1741 O O . ASP A 1 221 ? -19.408 0.885 -9.395 1.00 94.69 221 ASP A O 1
ATOM 1745 N N . ILE A 1 222 ? -19.222 -0.222 -11.347 1.00 94.88 222 ILE A N 1
ATOM 1746 C CA . ILE A 1 222 ? -20.218 0.565 -12.093 1.00 94.88 222 ILE A CA 1
ATOM 1747 C C . ILE A 1 222 ? -21.621 0.298 -11.547 1.00 94.88 222 ILE A C 1
ATOM 1749 O O . ILE A 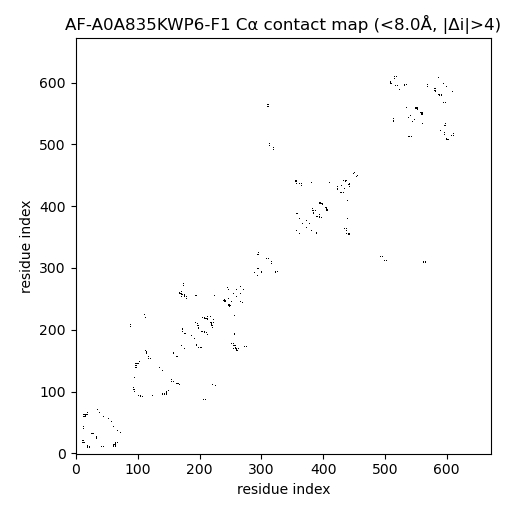1 222 ? -22.352 1.235 -11.219 1.00 94.88 222 ILE A O 1
ATOM 1753 N N . VAL A 1 223 ? -21.979 -0.981 -11.387 1.00 95.75 223 VAL A N 1
ATOM 1754 C CA . VAL A 1 223 ? -23.286 -1.391 -10.846 1.00 95.75 223 VAL A CA 1
ATOM 1755 C C . VAL A 1 223 ? -23.491 -0.788 -9.457 1.00 95.75 223 VAL A C 1
ATOM 1757 O O . VAL A 1 223 ? -24.500 -0.130 -9.204 1.00 95.75 223 VAL A O 1
ATOM 1760 N N . ARG A 1 224 ? -22.488 -0.904 -8.576 1.00 95.69 224 ARG A N 1
ATOM 1761 C CA . ARG A 1 224 ? -22.508 -0.289 -7.242 1.00 95.69 224 ARG A CA 1
ATOM 1762 C C . ARG A 1 224 ? -22.756 1.217 -7.314 1.00 95.69 224 ARG A C 1
ATOM 1764 O O . ARG A 1 224 ? -23.625 1.714 -6.606 1.00 95.69 224 ARG A O 1
ATOM 1771 N N . ASN A 1 225 ? -21.989 1.953 -8.116 1.00 95.06 225 ASN A N 1
ATOM 1772 C CA . ASN A 1 225 ? -22.093 3.414 -8.167 1.00 95.06 225 ASN A CA 1
ATOM 1773 C C . ASN A 1 225 ? -23.438 3.881 -8.739 1.00 95.06 225 ASN A C 1
ATOM 1775 O O . ASN A 1 225 ? -24.001 4.857 -8.242 1.00 95.06 225 ASN A O 1
ATOM 1779 N N . THR A 1 226 ? -23.987 3.144 -9.704 1.00 94.56 226 THR A N 1
ATOM 1780 C CA . THR A 1 226 ? -25.322 3.392 -10.265 1.00 94.56 226 THR A CA 1
ATOM 1781 C C . THR A 1 226 ? -26.404 3.242 -9.195 1.00 94.56 226 THR A C 1
ATOM 1783 O O . THR A 1 226 ? -27.210 4.150 -8.997 1.00 94.56 226 THR A O 1
ATOM 1786 N N . HIS A 1 227 ? -26.375 2.149 -8.424 1.00 94.69 227 HIS A N 1
ATOM 1787 C CA . HIS A 1 227 ? -27.313 1.946 -7.316 1.00 94.69 227 HIS A CA 1
ATOM 1788 C C . HIS A 1 227 ? -27.120 2.959 -6.184 1.00 94.69 227 HIS A C 1
ATOM 1790 O O . HIS A 1 227 ? -28.097 3.492 -5.662 1.00 94.69 227 HIS A O 1
ATOM 1796 N N . LEU A 1 228 ? -25.874 3.278 -5.822 1.00 94.94 228 LEU A N 1
ATOM 1797 C CA . LEU A 1 228 ? -25.589 4.272 -4.788 1.00 94.94 228 LEU A CA 1
ATOM 1798 C C . LEU A 1 228 ? -26.094 5.663 -5.160 1.00 94.94 228 LEU A C 1
ATOM 1800 O O . LEU A 1 228 ? -26.532 6.383 -4.269 1.00 94.94 228 LEU A O 1
ATOM 1804 N N . LYS A 1 229 ? -26.063 6.043 -6.442 1.00 94.56 229 LYS A N 1
ATOM 1805 C CA . LYS A 1 229 ? -26.633 7.315 -6.901 1.00 94.56 229 LYS A CA 1
ATOM 1806 C C . LYS A 1 229 ? -28.135 7.384 -6.603 1.00 94.56 229 LYS A C 1
ATOM 1808 O O . LYS A 1 229 ? -28.577 8.340 -5.976 1.00 94.56 229 LYS A O 1
ATOM 1813 N N . LEU A 1 230 ? -28.878 6.324 -6.928 1.00 94.62 230 LEU A N 1
ATOM 1814 C CA . LEU A 1 230 ? -30.317 6.229 -6.650 1.00 94.62 230 LEU A CA 1
ATOM 1815 C C . LEU A 1 230 ? -30.626 6.265 -5.145 1.00 94.62 230 LEU A C 1
ATOM 1817 O O . LEU A 1 230 ? -31.546 6.955 -4.716 1.00 94.62 230 LEU A O 1
ATOM 1821 N N . ILE A 1 231 ? -29.861 5.531 -4.332 1.00 93.94 231 ILE A N 1
ATOM 1822 C CA . ILE A 1 231 ? -30.066 5.468 -2.873 1.00 93.94 231 ILE A CA 1
ATOM 1823 C C . ILE A 1 231 ? -29.733 6.819 -2.221 1.00 93.94 231 ILE A C 1
ATOM 1825 O O . ILE A 1 231 ? -30.447 7.273 -1.329 1.00 93.94 231 ILE A O 1
ATOM 1829 N N . LYS A 1 232 ? -28.679 7.500 -2.684 1.00 92.19 232 LYS A N 1
ATOM 1830 C CA . LYS A 1 232 ? -28.309 8.838 -2.204 1.00 92.19 232 LYS A CA 1
ATOM 1831 C C . LYS A 1 232 ? -29.378 9.881 -2.495 1.00 92.19 232 LYS A C 1
ATOM 1833 O O . LYS A 1 232 ? -29.662 10.693 -1.626 1.00 92.19 232 LYS A O 1
ATOM 1838 N N . GLU A 1 233 ? -29.958 9.851 -3.690 1.00 93.62 233 GLU A N 1
ATOM 1839 C CA . GLU A 1 233 ? -31.040 10.764 -4.066 1.00 93.62 233 GLU A CA 1
ATOM 1840 C C . GLU A 1 233 ? -32.303 10.501 -3.231 1.00 93.62 233 GLU A C 1
ATOM 1842 O O . GLU A 1 233 ? -32.935 11.446 -2.768 1.00 93.62 233 GLU A O 1
ATOM 1847 N N . LYS A 1 234 ? -32.624 9.230 -2.945 1.00 93.69 234 LYS A N 1
ATOM 1848 C CA . LYS A 1 234 ? -33.759 8.857 -2.080 1.00 93.69 234 LYS A CA 1
ATOM 1849 C C . LYS A 1 234 ? -33.597 9.288 -0.621 1.00 93.69 234 LYS A C 1
ATOM 1851 O O . LYS A 1 234 ? -34.592 9.578 0.036 1.00 93.69 234 LYS A O 1
ATOM 1856 N N . HIS A 1 235 ? -32.369 9.305 -0.106 1.00 90.38 235 HIS A N 1
ATOM 1857 C CA . HIS A 1 235 ? -32.083 9.511 1.318 1.00 90.38 235 HIS A CA 1
ATOM 1858 C C . HIS A 1 235 ? -31.211 10.740 1.597 1.00 90.38 235 HIS A C 1
ATOM 1860 O O . HIS A 1 235 ? -30.489 10.758 2.592 1.00 90.38 235 HIS A O 1
ATOM 1866 N N . ALA A 1 236 ? -31.271 11.765 0.743 1.00 88.38 236 ALA A N 1
ATOM 1867 C CA . ALA A 1 236 ? -30.439 12.964 0.874 1.00 88.38 236 ALA A CA 1
ATOM 1868 C C . ALA A 1 236 ? -30.598 13.662 2.241 1.00 88.38 236 ALA A C 1
ATOM 1870 O O . ALA A 1 236 ? -29.605 14.096 2.822 1.00 88.38 236 ALA A O 1
ATOM 1871 N N . ASP A 1 237 ? -31.822 13.683 2.781 1.00 89.31 237 ASP A N 1
ATOM 1872 C CA . ASP A 1 237 ? -32.163 14.367 4.038 1.00 89.31 237 ASP A CA 1
ATOM 1873 C C . ASP A 1 237 ? -32.341 13.412 5.236 1.00 89.31 237 ASP A C 1
ATOM 1875 O O . ASP A 1 237 ? -32.674 13.837 6.347 1.00 89.31 237 ASP A O 1
ATOM 1879 N N . ALA A 1 238 ? -32.139 12.105 5.038 1.00 90.00 238 ALA A N 1
ATOM 1880 C CA . ALA A 1 238 ? -32.358 11.117 6.088 1.00 90.00 238 ALA A CA 1
ATOM 1881 C C . ALA A 1 238 ? -31.225 11.147 7.127 1.00 90.00 238 ALA A C 1
ATOM 1883 O O . ALA A 1 238 ? -30.036 11.137 6.798 1.00 90.00 238 ALA A O 1
ATOM 1884 N N . LYS A 1 239 ? -31.581 11.120 8.418 1.00 92.19 239 LYS A N 1
ATOM 1885 C CA . LYS A 1 239 ? -30.599 10.922 9.492 1.00 92.19 239 LYS A CA 1
ATOM 1886 C C . LYS A 1 239 ? -30.082 9.485 9.430 1.00 92.19 239 LYS A C 1
ATOM 1888 O O . LYS A 1 239 ? -30.811 8.563 9.753 1.00 92.19 239 LYS A O 1
ATOM 1893 N N . LEU A 1 240 ? -28.813 9.314 9.064 1.00 92.38 240 LEU A N 1
ATOM 1894 C CA . LEU A 1 240 ? -28.190 7.995 8.863 1.00 92.38 240 LEU A CA 1
ATOM 1895 C C . LEU A 1 240 ? -27.885 7.227 10.160 1.00 92.38 240 LEU A C 1
ATOM 1897 O O . LEU A 1 240 ? -27.625 6.027 10.133 1.00 92.38 240 LEU A O 1
ATOM 1901 N N . PHE A 1 241 ? -27.895 7.913 11.303 1.00 92.81 241 PHE A N 1
ATOM 1902 C CA . PHE A 1 241 ? -27.649 7.312 12.610 1.00 92.81 241 PHE A CA 1
ATOM 1903 C C . PHE A 1 241 ? -28.746 7.716 13.589 1.00 92.81 241 PHE A C 1
ATOM 1905 O O . PHE A 1 241 ? -29.180 8.871 13.608 1.00 92.81 241 PHE A O 1
ATOM 1912 N N . THR A 1 242 ? -29.145 6.771 14.433 1.00 92.56 242 THR A N 1
ATOM 1913 C CA . THR A 1 242 ? -30.039 7.020 15.567 1.00 92.56 242 THR A CA 1
ATOM 1914 C C . THR A 1 242 ? -29.311 7.761 16.697 1.00 92.56 242 THR A C 1
ATOM 1916 O O . THR A 1 242 ? -28.086 7.889 16.694 1.00 92.56 242 THR A O 1
ATOM 1919 N N . GLU A 1 243 ? -30.050 8.224 17.710 1.00 92.00 243 GLU A N 1
ATOM 1920 C CA . GLU A 1 243 ? -29.476 8.870 18.907 1.00 92.00 243 GLU A CA 1
ATOM 1921 C C . GLU A 1 243 ? -28.537 7.952 19.706 1.00 92.00 243 GLU A C 1
ATOM 1923 O O . GLU A 1 243 ? -27.677 8.429 20.442 1.00 92.00 243 GLU A O 1
ATOM 1928 N N . LYS A 1 244 ? -28.665 6.631 19.530 1.00 87.75 244 LYS A N 1
ATOM 1929 C CA . LYS A 1 244 ? -27.780 5.620 20.124 1.00 87.75 244 LYS A CA 1
ATOM 1930 C C . LYS A 1 244 ? -26.555 5.303 19.256 1.00 87.75 244 LYS A C 1
ATOM 1932 O O . LYS A 1 244 ? -25.839 4.353 19.553 1.00 87.75 244 LYS A O 1
ATOM 1937 N N . ASP A 1 245 ? -26.322 6.079 18.195 1.00 87.94 245 ASP A N 1
ATOM 1938 C CA . ASP A 1 245 ? -25.274 5.869 17.189 1.00 87.94 245 ASP A CA 1
ATOM 1939 C C . ASP A 1 245 ? -25.385 4.541 16.402 1.00 87.94 245 ASP A C 1
ATOM 1941 O O . ASP A 1 245 ? -24.426 4.101 15.762 1.00 87.94 245 ASP A O 1
ATOM 1945 N N . GLU A 1 246 ? -26.560 3.909 16.393 1.00 89.56 246 GLU A N 1
ATOM 1946 C CA . GLU A 1 246 ? -26.832 2.732 15.560 1.00 89.56 246 GLU A CA 1
ATOM 1947 C C . GLU A 1 246 ? -27.215 3.170 14.133 1.00 89.56 246 GLU A C 1
ATOM 1949 O O . GLU A 1 246 ? -27.922 4.176 13.986 1.00 89.56 246 GLU A O 1
ATOM 1954 N N . PRO A 1 247 ? -26.758 2.458 13.083 1.00 93.31 247 PRO A N 1
ATOM 1955 C CA . PRO A 1 247 ? -27.105 2.778 11.698 1.00 93.31 247 PRO A CA 1
ATOM 1956 C C . PRO A 1 247 ? -28.612 2.605 11.477 1.00 93.31 247 PRO A C 1
ATOM 1958 O O . PRO A 1 247 ? -29.192 1.604 11.900 1.00 93.31 247 PRO A O 1
ATOM 1961 N N . THR A 1 248 ? -29.252 3.562 10.807 1.00 94.88 248 THR A N 1
ATOM 1962 C CA . THR A 1 248 ? -30.663 3.423 10.419 1.00 94.88 248 THR A CA 1
ATOM 1963 C C . THR A 1 248 ? -30.832 2.431 9.265 1.00 94.88 248 THR A C 1
ATOM 1965 O O . THR A 1 248 ? -29.850 1.998 8.657 1.00 94.88 248 THR A O 1
ATOM 1968 N N . ALA A 1 249 ? -32.073 2.057 8.940 1.00 93.31 249 ALA A N 1
ATOM 1969 C CA . ALA A 1 249 ? -32.359 1.136 7.837 1.00 93.31 249 ALA A CA 1
ATOM 1970 C C . ALA A 1 249 ? -31.831 1.664 6.487 1.00 93.31 249 ALA A C 1
ATOM 1972 O O . ALA A 1 249 ? -31.252 0.910 5.706 1.00 93.31 249 ALA A O 1
ATOM 1973 N N . GLU A 1 250 ? -31.935 2.974 6.259 1.00 93.81 250 GLU A N 1
ATOM 1974 C CA . GLU A 1 250 ? -31.430 3.647 5.058 1.00 93.81 250 GLU A CA 1
ATOM 1975 C C . GLU A 1 250 ? -29.897 3.588 4.994 1.00 93.81 250 GLU A C 1
ATOM 1977 O O . GLU A 1 250 ? -29.298 3.352 3.942 1.00 93.81 250 GLU A O 1
ATOM 1982 N N . HIS A 1 251 ? -29.229 3.762 6.139 1.00 94.75 251 HIS A N 1
ATOM 1983 C CA . HIS A 1 251 ? -27.773 3.667 6.201 1.00 94.75 251 HIS A CA 1
ATOM 1984 C C . HIS A 1 251 ? -27.281 2.228 6.048 1.00 94.75 251 HIS A C 1
ATOM 1986 O O . HIS A 1 251 ? -26.254 1.997 5.405 1.00 94.75 251 HIS A O 1
ATOM 1992 N N . LEU A 1 252 ? -28.024 1.256 6.581 1.00 94.25 252 LEU A N 1
ATOM 1993 C CA . LEU A 1 252 ? -27.765 -0.164 6.362 1.00 94.25 252 LEU A CA 1
ATOM 1994 C C . LEU A 1 252 ? -27.817 -0.505 4.869 1.00 94.25 252 LEU A C 1
ATOM 1996 O O . LEU A 1 252 ? -26.908 -1.179 4.387 1.00 94.25 252 LEU A O 1
ATOM 2000 N N . GLU A 1 253 ? -28.781 0.026 4.112 1.00 94.88 253 GLU A N 1
ATOM 2001 C CA . GLU A 1 253 ? -28.849 -0.181 2.660 1.00 94.88 253 GLU A CA 1
ATOM 2002 C C . GLU A 1 253 ? -27.587 0.334 1.940 1.00 94.88 253 GLU A C 1
ATOM 2004 O O . GLU A 1 253 ? -27.011 -0.368 1.102 1.00 94.88 253 GLU A O 1
ATOM 2009 N N . MET A 1 254 ? -27.083 1.515 2.318 1.00 96.00 254 MET A N 1
ATOM 2010 C CA . MET A 1 254 ? -25.819 2.051 1.790 1.00 96.00 254 MET A CA 1
ATOM 2011 C C . MET A 1 254 ? -24.602 1.199 2.193 1.00 96.00 254 MET A C 1
ATOM 2013 O O . MET A 1 254 ? -23.689 0.980 1.387 1.00 96.00 254 MET A O 1
ATOM 2017 N N . LEU A 1 255 ? -24.584 0.690 3.428 1.00 96.12 255 LEU A N 1
ATOM 2018 C CA . LEU A 1 255 ? -23.500 -0.140 3.957 1.00 96.12 255 LEU A CA 1
ATOM 2019 C C . LEU A 1 255 ? -23.404 -1.499 3.263 1.00 96.12 255 LEU A C 1
ATOM 2021 O O . LEU A 1 255 ? -22.288 -1.992 3.071 1.00 96.12 255 LEU A O 1
ATOM 2025 N N . LEU A 1 256 ? -24.530 -2.082 2.843 1.00 96.44 256 LEU A N 1
ATOM 2026 C CA . LEU A 1 256 ? -24.557 -3.313 2.042 1.00 96.44 256 LEU A CA 1
ATOM 2027 C C . LEU A 1 256 ? -23.851 -3.123 0.691 1.00 96.44 256 LEU A C 1
ATOM 2029 O O . LEU A 1 256 ? -23.167 -4.026 0.214 1.00 96.44 256 LEU A O 1
ATOM 2033 N N . TRP A 1 257 ? -23.898 -1.909 0.138 1.00 97.06 257 TRP A N 1
ATOM 2034 C CA . TRP A 1 257 ? -23.121 -1.488 -1.033 1.00 97.06 257 TRP A CA 1
ATOM 2035 C C . TRP A 1 257 ? -21.704 -1.000 -0.691 1.00 97.06 257 TRP A C 1
ATOM 2037 O O . TRP A 1 257 ? -21.042 -0.338 -1.493 1.00 97.06 257 TRP A O 1
ATOM 2047 N N . ALA A 1 258 ? -21.197 -1.331 0.499 1.00 96.62 258 ALA A N 1
ATOM 2048 C CA . ALA A 1 258 ? -19.882 -0.937 0.993 1.00 96.62 258 ALA A CA 1
ATOM 2049 C C . ALA A 1 258 ? -19.643 0.582 0.966 1.00 96.62 258 ALA A C 1
ATOM 2051 O O . ALA A 1 258 ? -18.522 1.019 0.692 1.00 96.62 258 ALA A O 1
ATOM 2052 N N . TYR A 1 259 ? -20.667 1.397 1.218 1.00 96.81 259 TYR A N 1
ATOM 2053 C CA . TYR A 1 259 ? -20.557 2.853 1.267 1.00 96.81 259 TYR A CA 1
ATOM 2054 C C . TYR A 1 259 ? -21.084 3.412 2.589 1.00 96.81 259 TYR A C 1
ATOM 2056 O O . TYR A 1 259 ? -22.028 2.902 3.179 1.00 96.81 259 TYR A O 1
ATOM 2064 N N . SER A 1 260 ? -20.449 4.482 3.057 1.00 95.00 260 SER A N 1
ATOM 2065 C CA . SER A 1 260 ? -20.954 5.307 4.147 1.00 95.00 260 SER A CA 1
ATOM 2066 C C . SER A 1 260 ? -20.423 6.728 3.973 1.00 95.00 260 SER A C 1
ATOM 2068 O O . SER A 1 260 ? -19.219 6.872 3.731 1.00 95.00 260 SER A O 1
ATOM 2070 N N . PRO A 1 261 ? -21.260 7.767 4.136 1.00 93.31 261 PRO A N 1
ATOM 2071 C CA . PRO A 1 261 ? -20.793 9.151 4.211 1.00 93.31 261 PRO A CA 1
ATOM 2072 C C . PRO A 1 261 ? -19.822 9.384 5.378 1.00 93.31 261 PRO A C 1
ATOM 2074 O O . PRO A 1 261 ? -18.835 10.094 5.218 1.00 93.31 261 PRO A O 1
ATOM 2077 N N . ASP A 1 262 ? -20.034 8.684 6.501 1.00 92.44 262 ASP A N 1
ATOM 2078 C CA . ASP A 1 262 ? -19.214 8.772 7.714 1.00 92.44 262 ASP A CA 1
ATOM 2079 C C . ASP A 1 262 ? -18.523 7.430 8.035 1.00 92.44 262 ASP A C 1
ATOM 2081 O O . ASP A 1 262 ? -18.911 6.712 8.970 1.00 92.44 262 ASP A O 1
ATOM 2085 N N . PRO A 1 263 ? -17.460 7.040 7.306 1.00 92.31 263 PRO A N 1
ATOM 2086 C CA . PRO A 1 263 ? -16.778 5.763 7.535 1.00 92.31 263 PRO A CA 1
ATOM 2087 C C . PRO A 1 263 ? -16.101 5.693 8.914 1.00 92.31 263 PRO A C 1
ATOM 2089 O O . PRO A 1 263 ? -15.936 4.609 9.477 1.00 92.31 263 PRO A O 1
ATOM 2092 N N . ALA A 1 264 ? -15.727 6.842 9.487 1.00 92.25 264 ALA A N 1
ATOM 2093 C CA . ALA A 1 264 ? -15.129 6.918 10.818 1.00 92.25 264 ALA A CA 1
ATOM 2094 C C . ALA A 1 264 ? -16.119 6.515 11.924 1.00 92.25 264 ALA A C 1
ATOM 2096 O O . ALA A 1 264 ? -15.743 5.767 12.829 1.00 92.25 264 ALA A O 1
ATOM 2097 N N . ARG A 1 265 ? -17.383 6.954 11.826 1.00 92.00 265 ARG A N 1
ATOM 2098 C CA . ARG A 1 265 ? -18.443 6.574 12.774 1.00 92.00 265 ARG A CA 1
ATOM 2099 C C . ARG A 1 265 ? -18.782 5.097 12.640 1.00 92.00 265 ARG A C 1
ATOM 2101 O O . ARG A 1 265 ? -18.769 4.387 13.640 1.00 92.00 265 ARG A O 1
ATOM 2108 N N . VAL A 1 266 ? -18.934 4.600 11.412 1.00 92.81 266 VAL A N 1
ATOM 2109 C CA . VAL A 1 266 ? -19.152 3.165 11.142 1.00 92.81 266 VAL A CA 1
ATOM 2110 C C . VAL A 1 266 ? -18.084 2.304 11.813 1.00 92.81 266 VAL A C 1
ATOM 2112 O O . VAL A 1 266 ? -18.403 1.327 12.478 1.00 92.81 266 VAL A O 1
ATOM 2115 N N . LYS A 1 267 ? -16.812 2.700 11.727 1.00 91.19 267 LYS A N 1
ATOM 2116 C CA . LYS A 1 267 ? -15.713 1.963 12.362 1.00 91.19 267 LYS A CA 1
ATOM 2117 C C . LYS A 1 267 ? -15.783 1.940 13.895 1.00 91.19 267 LYS A C 1
ATOM 2119 O O . LYS A 1 267 ? -15.257 1.012 14.509 1.00 91.19 267 LYS A O 1
ATOM 2124 N N . LYS A 1 268 ? -16.378 2.962 14.512 1.00 90.00 268 LYS A N 1
ATOM 2125 C CA . LYS A 1 268 ? -16.532 3.070 15.968 1.00 90.00 268 LYS A CA 1
ATOM 2126 C C . LYS A 1 268 ? -17.705 2.225 16.474 1.00 90.00 268 LYS A C 1
ATOM 2128 O O . LYS A 1 268 ? -17.545 1.550 17.485 1.00 90.00 268 LYS A O 1
ATOM 2133 N N . TYR A 1 269 ? -18.834 2.247 15.767 1.00 85.81 269 TYR A N 1
ATOM 2134 C CA . TYR A 1 269 ? -20.099 1.669 16.241 1.00 85.81 269 TYR A CA 1
ATOM 2135 C C . TYR A 1 269 ? -20.424 0.291 15.660 1.00 85.81 269 TYR A C 1
ATOM 2137 O O . TYR A 1 269 ? -21.132 -0.485 16.291 1.00 85.81 269 TYR A O 1
ATOM 2145 N N . LEU A 1 270 ? -19.840 -0.068 14.515 1.00 86.69 270 LEU A N 1
ATOM 2146 C CA . LEU A 1 270 ? -19.940 -1.402 13.921 1.00 86.69 270 LEU A CA 1
ATOM 2147 C C . LEU A 1 270 ? -18.575 -2.098 13.943 1.00 86.69 270 LEU A C 1
ATOM 2149 O O . LEU A 1 270 ? -17.973 -2.305 12.887 1.00 86.69 270 LEU A O 1
ATOM 2153 N N . PRO A 1 271 ? -18.030 -2.463 15.120 1.00 81.44 271 PRO A N 1
ATOM 2154 C CA . PRO A 1 271 ? -16.741 -3.131 15.169 1.00 81.44 271 PRO A CA 1
ATOM 2155 C C . PRO A 1 271 ? -16.777 -4.429 14.351 1.00 81.44 271 PRO A C 1
ATOM 2157 O O . PRO A 1 271 ? -17.708 -5.231 14.444 1.00 81.44 271 PRO A O 1
ATOM 2160 N N . GLU A 1 272 ? -15.733 -4.652 13.548 1.00 82.81 272 GLU A N 1
ATOM 2161 C CA . GLU A 1 272 ? -15.550 -5.917 12.835 1.00 82.81 272 GLU A CA 1
ATOM 2162 C C . GLU A 1 272 ? -15.624 -7.077 13.841 1.00 82.81 272 GLU A C 1
ATOM 2164 O O . GLU A 1 272 ? -14.917 -7.080 14.857 1.00 82.81 272 GLU A O 1
ATOM 2169 N N . THR A 1 273 ? -16.462 -8.077 13.555 1.00 79.56 273 THR A N 1
ATOM 2170 C CA . THR A 1 273 ? -16.582 -9.268 14.409 1.00 79.56 273 THR A CA 1
ATOM 2171 C C . THR A 1 273 ? -15.205 -9.897 14.674 1.00 79.56 273 THR A C 1
ATOM 2173 O O . THR A 1 273 ? -14.315 -9.883 13.813 1.00 79.56 273 THR A O 1
ATOM 2176 N N . LYS A 1 274 ? -14.998 -10.461 15.879 1.00 76.38 274 LYS A N 1
ATOM 2177 C CA . LYS A 1 274 ? -13.698 -11.040 16.293 1.00 76.38 274 LYS A CA 1
ATOM 2178 C C . LYS A 1 274 ? -13.153 -12.036 15.260 1.00 76.38 274 LYS A C 1
ATOM 2180 O O . LYS A 1 274 ? -11.947 -12.066 15.011 1.00 76.38 274 LYS A O 1
ATOM 2185 N N . GLU A 1 275 ? -14.031 -12.820 14.642 1.00 78.00 275 GLU A N 1
ATOM 2186 C CA . GLU A 1 275 ? -13.688 -13.780 13.590 1.00 78.00 275 GLU A CA 1
ATOM 2187 C C . GLU A 1 275 ? -13.132 -13.111 12.334 1.00 78.00 275 GLU A C 1
ATOM 2189 O O . GLU A 1 275 ? -12.086 -13.518 11.823 1.00 78.00 275 GLU A O 1
ATOM 2194 N N . GLU A 1 276 ? -13.778 -12.052 11.851 1.00 76.00 276 GLU A N 1
ATOM 2195 C CA . GLU A 1 276 ? -13.345 -11.361 10.640 1.00 76.00 276 GLU A CA 1
ATOM 2196 C C . GLU A 1 276 ? -12.032 -10.608 10.869 1.00 76.00 276 GLU A C 1
ATOM 2198 O O . GLU A 1 276 ? -11.125 -10.643 10.030 1.00 76.00 276 GLU A O 1
ATOM 2203 N N . ARG A 1 277 ? -11.856 -10.033 12.065 1.00 77.56 277 ARG A N 1
ATOM 2204 C CA . ARG A 1 277 ? -10.578 -9.444 12.481 1.00 77.56 277 ARG A CA 1
ATOM 2205 C C . ARG A 1 277 ? -9.456 -10.489 12.479 1.00 77.56 277 ARG A C 1
ATOM 2207 O O . ARG A 1 277 ? -8.380 -10.213 11.940 1.00 77.56 277 ARG A O 1
ATOM 2214 N N . LYS A 1 278 ? -9.698 -11.696 13.015 1.00 78.56 278 LYS A N 1
ATOM 2215 C CA . LYS A 1 278 ? -8.746 -12.826 12.970 1.00 78.56 278 LYS A CA 1
ATOM 2216 C C . LYS A 1 278 ? -8.444 -13.251 11.528 1.00 78.56 278 LYS A C 1
ATOM 2218 O O . LYS A 1 278 ? -7.272 -13.392 11.170 1.00 78.56 278 LYS A O 1
ATOM 2223 N N . ARG A 1 279 ? -9.462 -13.377 10.667 1.00 76.50 279 ARG A N 1
ATOM 2224 C CA . ARG A 1 279 ? -9.295 -13.697 9.235 1.00 76.50 279 ARG A CA 1
ATOM 2225 C C . ARG A 1 279 ? -8.426 -12.660 8.526 1.00 76.50 279 ARG A C 1
ATOM 2227 O O . ARG A 1 279 ? -7.471 -13.042 7.847 1.00 76.50 279 ARG A O 1
ATOM 2234 N N . ARG A 1 280 ? -8.665 -11.362 8.739 1.00 76.62 280 ARG A N 1
ATOM 2235 C CA . ARG A 1 280 ? -7.849 -10.285 8.155 1.00 76.62 280 ARG A CA 1
ATOM 2236 C C . ARG A 1 280 ? -6.388 -10.355 8.598 1.00 76.62 280 ARG A C 1
ATOM 2238 O O . ARG A 1 280 ? -5.495 -10.242 7.758 1.00 76.62 280 ARG A O 1
ATOM 2245 N N . ILE A 1 281 ? -6.138 -10.570 9.891 1.00 75.69 281 ILE A N 1
ATOM 2246 C CA . ILE A 1 281 ? -4.776 -10.716 10.429 1.00 75.69 281 ILE A CA 1
ATOM 2247 C C . ILE A 1 281 ? -4.085 -11.933 9.798 1.00 75.69 281 ILE A C 1
ATOM 2249 O O . ILE A 1 281 ? -2.983 -11.798 9.268 1.00 75.69 281 ILE A O 1
ATOM 2253 N N . SER A 1 282 ? -4.759 -13.085 9.741 1.00 74.62 282 SER A N 1
ATOM 2254 C CA . SER A 1 282 ? -4.200 -14.308 9.147 1.00 74.62 282 SER A CA 1
ATOM 2255 C C . SER A 1 282 ? -3.831 -14.142 7.663 1.00 74.62 282 SER A C 1
ATOM 2257 O O . SER A 1 282 ? -2.751 -14.562 7.240 1.00 74.62 282 SER A O 1
ATOM 2259 N N . ARG A 1 283 ? -4.671 -13.457 6.870 1.00 71.94 283 ARG A N 1
ATOM 2260 C CA . ARG A 1 283 ? -4.399 -13.154 5.454 1.00 71.94 283 ARG A CA 1
ATOM 2261 C C . ARG A 1 283 ? -3.212 -12.207 5.295 1.00 71.94 283 ARG A C 1
ATOM 2263 O O . ARG A 1 283 ? -2.377 -12.421 4.415 1.00 71.94 283 ARG A O 1
ATOM 2270 N N . ARG A 1 284 ? -3.104 -11.191 6.159 1.00 67.81 284 ARG A N 1
ATOM 2271 C CA . ARG A 1 284 ? -1.978 -10.244 6.150 1.00 67.81 284 ARG A CA 1
ATOM 2272 C C . ARG A 1 284 ? -0.648 -10.940 6.455 1.00 67.81 284 ARG A C 1
ATOM 2274 O O . ARG A 1 284 ? 0.358 -10.574 5.856 1.00 67.81 284 ARG A O 1
ATOM 2281 N N . CYS A 1 285 ? -0.655 -11.959 7.315 1.00 60.12 285 CYS A N 1
ATOM 2282 C CA . CYS A 1 285 ? 0.529 -12.770 7.602 1.00 60.12 285 CYS A CA 1
ATOM 2283 C C . CYS A 1 285 ? 0.910 -13.696 6.432 1.00 60.12 285 CYS A C 1
ATOM 2285 O O . CYS A 1 285 ? 2.089 -13.797 6.107 1.00 60.12 285 CYS A O 1
ATOM 2287 N N . ARG A 1 286 ? -0.062 -14.312 5.737 1.00 59.62 286 ARG A N 1
ATOM 2288 C CA . ARG A 1 286 ? 0.211 -15.214 4.594 1.00 59.62 286 ARG A CA 1
ATOM 2289 C C . ARG A 1 286 ? 0.832 -14.518 3.378 1.00 59.62 286 ARG A C 1
ATOM 2291 O O . ARG A 1 286 ? 1.628 -15.128 2.680 1.00 59.62 286 ARG A O 1
ATOM 2298 N N . ARG A 1 287 ? 0.506 -13.247 3.117 1.00 55.81 287 ARG A N 1
ATOM 2299 C CA . ARG A 1 287 ? 1.034 -12.514 1.945 1.00 55.81 287 ARG A CA 1
ATOM 2300 C C . ARG A 1 287 ? 2.511 -12.121 2.048 1.00 55.81 287 ARG A C 1
ATOM 2302 O O . ARG A 1 287 ? 3.081 -11.696 1.053 1.00 55.81 287 ARG A O 1
ATOM 2309 N N . LYS A 1 288 ? 3.118 -12.224 3.234 1.00 54.47 288 LYS A N 1
ATOM 2310 C CA . LYS A 1 288 ? 4.521 -11.841 3.469 1.00 54.47 288 LYS A CA 1
ATOM 2311 C C . LYS A 1 288 ? 5.476 -13.028 3.606 1.00 54.47 288 LYS A C 1
ATOM 2313 O O . LYS A 1 288 ? 6.673 -12.814 3.769 1.00 54.47 288 LYS A O 1
ATOM 2318 N N . SER A 1 289 ? 4.978 -14.263 3.576 1.00 48.41 289 SER A N 1
ATOM 2319 C CA . SER A 1 289 ? 5.822 -15.454 3.679 1.00 48.41 289 SER A CA 1
ATOM 2320 C C . SER A 1 289 ? 6.282 -15.918 2.299 1.00 48.41 289 SER A C 1
ATOM 2322 O O . SER A 1 289 ? 5.447 -16.183 1.437 1.00 48.41 289 SER A O 1
ATOM 2324 N N . VAL A 1 290 ? 7.596 -16.054 2.112 1.00 55.94 290 VAL A N 1
ATOM 2325 C CA . VAL A 1 290 ? 8.182 -16.723 0.942 1.00 55.94 290 VAL A CA 1
ATOM 2326 C C . VAL A 1 290 ? 7.866 -18.226 1.043 1.00 55.94 290 VAL A C 1
ATOM 2328 O O . VAL A 1 290 ? 8.081 -18.803 2.113 1.00 55.94 290 VAL A O 1
ATOM 2331 N N . PRO A 1 291 ? 7.343 -18.882 -0.011 1.00 49.22 291 PRO A N 1
ATOM 2332 C CA . PRO A 1 291 ? 7.091 -20.322 0.013 1.00 49.22 291 PRO A CA 1
ATOM 2333 C C . PRO A 1 291 ? 8.361 -21.098 0.402 1.00 49.22 291 PRO A C 1
ATOM 2335 O O . PRO A 1 291 ? 9.414 -20.898 -0.192 1.00 49.22 291 PRO A O 1
ATOM 2338 N N . GLY A 1 292 ? 8.275 -21.951 1.428 1.00 62.00 292 GLY A N 1
ATOM 2339 C CA . GLY A 1 292 ? 9.397 -22.772 1.911 1.00 62.00 292 GLY A CA 1
ATOM 2340 C C . GLY A 1 292 ? 10.283 -22.147 3.001 1.00 62.00 292 GLY A C 1
ATOM 2341 O O . GLY A 1 292 ? 11.044 -22.876 3.628 1.00 62.00 292 GLY A O 1
ATOM 2342 N N . LEU A 1 293 ? 10.149 -20.849 3.297 1.00 59.53 293 LEU A N 1
ATOM 2343 C CA . LEU A 1 293 ? 10.897 -20.157 4.360 1.00 59.53 293 LEU A CA 1
ATOM 2344 C C . LEU A 1 293 ? 9.925 -19.673 5.448 1.00 59.53 293 LEU A C 1
ATOM 2346 O O . LEU A 1 293 ? 9.011 -18.891 5.175 1.00 59.53 293 LEU A O 1
ATOM 2350 N N . GLY A 1 294 ? 10.087 -20.130 6.695 1.00 58.31 294 GLY A N 1
ATOM 2351 C CA . GLY A 1 294 ? 9.155 -19.785 7.775 1.00 58.31 294 GLY A CA 1
ATOM 2352 C C . GLY A 1 294 ? 9.681 -20.001 9.196 1.00 58.31 294 GLY A C 1
ATOM 2353 O O . GLY A 1 294 ? 10.595 -20.778 9.425 1.00 58.31 294 GLY A O 1
ATOM 2354 N N . PHE A 1 295 ? 9.056 -19.328 10.166 1.00 63.00 295 PHE A N 1
ATOM 2355 C CA . PHE A 1 295 ? 9.314 -19.459 11.611 1.00 63.00 295 PHE A CA 1
ATOM 2356 C C . PHE A 1 295 ? 8.115 -20.122 12.294 1.00 63.00 295 PHE A C 1
ATOM 2358 O O . PHE A 1 295 ? 7.485 -19.555 13.180 1.00 63.00 295 PHE A O 1
ATOM 2365 N N . LYS A 1 296 ? 7.723 -21.311 11.821 1.00 62.56 296 LYS A N 1
ATOM 2366 C CA . LYS A 1 296 ? 6.674 -22.081 12.513 1.00 62.56 296 LYS A CA 1
ATOM 2367 C C . LYS A 1 296 ? 7.206 -22.714 13.801 1.00 62.56 296 LYS A C 1
ATOM 2369 O O . LYS A 1 296 ? 6.458 -22.860 14.755 1.00 62.56 296 LYS A O 1
ATOM 2374 N N . ASN A 1 297 ? 8.485 -23.087 13.808 1.00 70.31 297 ASN A N 1
ATOM 2375 C CA . ASN A 1 297 ? 9.237 -23.578 14.958 1.00 70.31 297 ASN A CA 1
ATOM 2376 C C . ASN A 1 297 ? 10.748 -23.427 14.684 1.00 70.31 297 ASN A C 1
ATOM 2378 O O . ASN A 1 297 ? 11.142 -23.114 13.554 1.00 70.31 297 ASN A O 1
ATOM 2382 N N . VAL A 1 298 ? 11.574 -23.672 15.705 1.00 63.25 298 VAL A N 1
ATOM 2383 C CA . VAL A 1 298 ? 13.044 -23.557 15.643 1.00 63.25 298 VAL A CA 1
ATOM 2384 C C . VAL A 1 298 ? 13.641 -24.410 14.521 1.00 63.25 298 VAL A C 1
ATOM 2386 O O . VAL A 1 298 ? 14.431 -23.909 13.730 1.00 63.25 298 VAL A O 1
ATOM 2389 N N . ALA A 1 299 ? 13.165 -25.643 14.335 1.00 68.19 299 ALA A N 1
ATOM 2390 C CA . ALA A 1 299 ? 13.665 -26.537 13.289 1.00 68.19 299 ALA A CA 1
ATOM 2391 C C . ALA A 1 299 ? 13.394 -26.039 11.852 1.00 68.19 299 ALA A C 1
ATOM 2393 O O . ALA A 1 299 ? 14.151 -26.341 10.926 1.00 68.19 299 ALA A O 1
ATOM 2394 N N . VAL A 1 300 ? 12.303 -25.301 11.615 1.00 72.62 300 VAL A N 1
ATOM 2395 C CA . VAL A 1 300 ? 12.035 -24.672 10.306 1.00 72.62 300 VAL A CA 1
ATOM 2396 C C . VAL A 1 300 ? 12.870 -23.397 10.141 1.00 72.62 300 VAL A C 1
ATOM 2398 O O . VAL A 1 300 ? 13.354 -23.132 9.040 1.00 72.62 300 VAL A O 1
ATOM 2401 N N . ALA A 1 301 ? 13.103 -22.655 11.226 1.00 67.50 301 ALA A N 1
ATOM 2402 C CA . ALA A 1 301 ? 13.986 -21.491 11.243 1.00 67.50 301 ALA A CA 1
ATOM 2403 C C . ALA A 1 301 ? 15.437 -21.879 10.919 1.00 67.50 301 ALA A C 1
ATOM 2405 O O . ALA A 1 301 ? 16.038 -21.319 10.006 1.00 67.50 301 ALA A O 1
ATOM 2406 N N . GLU A 1 302 ? 15.969 -22.908 11.575 1.00 68.12 302 GLU A N 1
ATOM 2407 C CA . GLU A 1 302 ? 17.309 -23.428 11.307 1.00 68.12 302 GLU A CA 1
ATOM 2408 C C . GLU A 1 302 ? 17.461 -23.982 9.893 1.00 68.12 302 GLU A C 1
ATOM 2410 O O . GLU A 1 302 ? 18.479 -23.736 9.251 1.00 68.12 302 GLU A O 1
ATOM 2415 N N . ARG A 1 303 ? 16.462 -24.713 9.377 1.00 75.12 303 ARG A N 1
ATOM 2416 C CA . ARG A 1 303 ? 16.470 -25.161 7.974 1.00 75.12 303 ARG A CA 1
ATOM 2417 C C . ARG A 1 303 ? 16.478 -23.978 7.012 1.00 75.12 303 ARG A C 1
ATOM 2419 O O . ARG A 1 303 ? 17.214 -24.003 6.031 1.00 75.12 303 ARG A O 1
ATOM 2426 N N . SER A 1 304 ? 15.714 -22.932 7.326 1.00 72.75 304 SER A N 1
ATOM 2427 C CA . SER A 1 304 ? 15.687 -21.688 6.552 1.00 72.75 304 SER A CA 1
ATOM 2428 C C . SER A 1 304 ? 17.050 -20.986 6.572 1.00 72.75 304 SER A C 1
ATOM 2430 O O . SER A 1 304 ? 17.526 -20.568 5.524 1.00 72.75 304 SER A O 1
ATOM 2432 N N . LEU A 1 305 ? 17.717 -20.910 7.728 1.00 73.69 305 LEU A N 1
ATOM 2433 C CA . LEU A 1 305 ? 19.056 -20.321 7.864 1.00 73.69 305 LEU A CA 1
ATOM 2434 C C . LEU A 1 305 ? 20.142 -21.170 7.189 1.00 73.69 305 LEU A C 1
ATOM 2436 O O . LEU A 1 305 ? 21.014 -20.623 6.518 1.00 73.69 305 LEU A O 1
ATOM 2440 N N . ARG A 1 306 ? 20.071 -22.504 7.288 1.00 76.69 306 ARG A N 1
ATOM 2441 C CA . ARG A 1 306 ? 20.978 -23.420 6.577 1.00 76.69 306 ARG A CA 1
ATOM 2442 C C . ARG A 1 306 ? 20.846 -23.279 5.063 1.00 76.69 306 ARG A C 1
ATOM 2444 O O . ARG A 1 306 ? 21.862 -23.175 4.392 1.00 76.69 306 ARG A O 1
ATOM 2451 N N . ALA A 1 307 ? 19.623 -23.179 4.541 1.00 73.50 307 ALA A N 1
ATOM 2452 C CA . ALA A 1 307 ? 19.369 -22.953 3.114 1.00 73.50 307 ALA A CA 1
ATOM 2453 C C . ALA A 1 307 ? 19.831 -21.569 2.609 1.00 73.50 307 ALA A C 1
ATOM 2455 O O . ALA A 1 307 ? 19.936 -21.349 1.399 1.00 73.50 307 ALA A O 1
ATOM 2456 N N . LEU A 1 308 ? 20.083 -20.625 3.523 1.00 73.00 308 LEU A N 1
ATOM 2457 C CA . LEU A 1 308 ? 20.637 -19.308 3.212 1.00 73.00 308 LEU A CA 1
ATOM 2458 C C . LEU A 1 308 ? 22.171 -19.279 3.244 1.00 73.00 308 LEU A C 1
ATOM 2460 O O . LEU A 1 308 ? 22.741 -18.366 2.645 1.00 73.00 308 LEU A O 1
ATOM 2464 N N . ARG A 1 309 ? 22.848 -20.255 3.874 1.00 74.56 309 ARG A N 1
ATOM 2465 C CA . ARG A 1 309 ? 24.320 -20.327 3.875 1.00 74.56 309 ARG A CA 1
ATOM 2466 C C . ARG A 1 309 ? 24.840 -20.461 2.438 1.00 74.56 309 ARG A C 1
ATOM 2468 O O . ARG A 1 309 ? 24.310 -21.234 1.649 1.00 74.56 309 ARG A O 1
ATOM 2475 N N . GLY A 1 310 ? 25.860 -19.672 2.096 1.00 65.75 310 GLY A N 1
ATOM 2476 C CA . GLY A 1 310 ? 26.460 -19.632 0.752 1.00 65.75 310 GLY A CA 1
ATOM 2477 C C . GLY A 1 310 ? 25.753 -18.719 -0.260 1.00 65.75 310 GLY A C 1
ATOM 2478 O O . GLY A 1 310 ? 26.301 -18.453 -1.329 1.00 65.75 310 GLY A O 1
ATOM 2479 N N . ARG A 1 311 ? 24.570 -18.175 0.068 1.00 73.44 311 ARG A N 1
ATOM 2480 C CA . ARG A 1 311 ? 23.885 -17.201 -0.799 1.00 73.44 311 ARG A CA 1
ATOM 2481 C C . ARG A 1 311 ? 24.468 -15.798 -0.659 1.00 73.44 311 ARG A C 1
ATOM 2483 O O . ARG A 1 311 ? 25.123 -15.481 0.324 1.00 73.44 311 ARG A O 1
ATOM 2490 N N . ASP A 1 312 ? 24.175 -14.929 -1.618 1.00 73.12 312 ASP A N 1
ATOM 2491 C CA . ASP A 1 312 ? 24.582 -13.521 -1.581 1.00 73.12 312 ASP A CA 1
ATOM 2492 C C . ASP A 1 312 ? 24.178 -12.795 -0.266 1.00 73.12 312 ASP A C 1
ATOM 2494 O O . ASP A 1 312 ? 23.003 -12.859 0.119 1.00 73.12 312 ASP A O 1
ATOM 2498 N N . PRO A 1 313 ? 25.087 -12.042 0.390 1.00 69.44 313 PRO A N 1
ATOM 2499 C CA . PRO A 1 313 ? 24.815 -11.356 1.660 1.00 69.44 313 PRO A CA 1
ATOM 2500 C C . PRO A 1 313 ? 23.624 -10.392 1.627 1.00 69.44 313 PRO A C 1
ATOM 2502 O O . PRO A 1 313 ? 22.901 -10.268 2.618 1.00 69.44 313 PRO A O 1
ATOM 2505 N N . SER A 1 314 ? 23.356 -9.732 0.492 1.00 63.50 314 SER A N 1
ATOM 2506 C CA . SER A 1 314 ? 22.191 -8.842 0.373 1.00 63.50 314 SER A CA 1
ATOM 2507 C C . SER A 1 314 ? 20.880 -9.630 0.369 1.00 63.50 314 SER A C 1
ATOM 2509 O O . SER A 1 314 ? 19.888 -9.195 0.959 1.00 63.50 314 SER A O 1
ATOM 2511 N N . TYR A 1 315 ? 20.866 -10.812 -0.253 1.00 72.00 315 TYR A N 1
ATOM 2512 C CA . TYR A 1 315 ? 19.721 -11.722 -0.201 1.00 72.00 315 TYR A CA 1
ATOM 2513 C C . TYR A 1 315 ? 19.514 -12.300 1.194 1.00 72.00 315 TYR A C 1
ATOM 2515 O O . TYR A 1 315 ? 18.394 -12.260 1.701 1.00 72.00 315 TYR A O 1
ATOM 2523 N N . GLN A 1 316 ? 20.589 -12.778 1.829 1.00 74.25 316 GLN A N 1
ATOM 2524 C CA . GLN A 1 316 ? 20.535 -13.270 3.204 1.00 74.25 316 GLN A CA 1
ATOM 2525 C C . GLN A 1 316 ? 19.951 -12.194 4.128 1.00 74.25 316 GLN A C 1
ATOM 2527 O O . GLN A 1 316 ? 18.963 -12.444 4.810 1.00 74.25 316 GLN A O 1
ATOM 2532 N N . LYS A 1 317 ? 20.449 -10.954 4.048 1.00 70.88 317 LYS A N 1
ATOM 2533 C CA . LYS A 1 317 ? 19.936 -9.810 4.815 1.00 70.88 317 LYS A CA 1
ATOM 2534 C C . LYS A 1 317 ? 18.460 -9.520 4.543 1.00 70.88 317 LYS A C 1
ATOM 2536 O O . LYS A 1 317 ? 17.708 -9.278 5.483 1.00 70.88 317 LYS A O 1
ATOM 2541 N N . MET A 1 318 ? 18.019 -9.537 3.284 1.00 76.06 318 MET A N 1
ATOM 2542 C CA . MET A 1 318 ? 16.609 -9.325 2.933 1.00 76.06 318 MET A CA 1
ATOM 2543 C C . MET A 1 318 ? 15.708 -10.399 3.556 1.00 76.06 318 MET A C 1
ATOM 2545 O O . MET A 1 318 ? 14.690 -10.070 4.169 1.00 76.06 318 MET A O 1
ATOM 2549 N N . VAL A 1 319 ? 16.0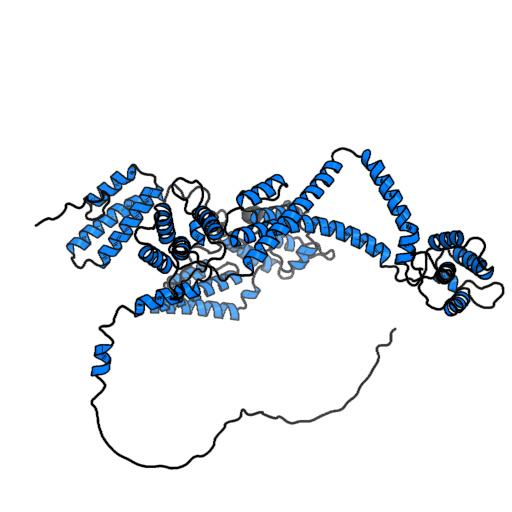90 -11.672 3.426 1.00 73.44 319 VAL A N 1
ATOM 2550 C CA . VAL A 1 319 ? 15.310 -12.800 3.943 1.00 73.44 319 VAL A CA 1
ATOM 2551 C C . VAL A 1 319 ? 15.320 -12.800 5.471 1.00 73.44 319 VAL A C 1
ATOM 2553 O O . VAL A 1 319 ? 14.253 -12.870 6.074 1.00 73.44 319 VAL A O 1
ATOM 2556 N N . VAL A 1 320 ? 16.476 -12.613 6.111 1.00 72.62 320 VAL A N 1
ATOM 2557 C CA . VAL A 1 320 ? 16.589 -12.514 7.574 1.00 72.62 320 VAL A CA 1
ATOM 2558 C C . VAL A 1 320 ? 15.801 -11.316 8.112 1.00 72.62 320 VAL A C 1
ATOM 2560 O O . VAL A 1 320 ? 15.081 -11.461 9.093 1.00 72.62 320 VAL A O 1
ATOM 2563 N N . ASN A 1 321 ? 15.816 -10.155 7.450 1.00 70.12 321 ASN A N 1
ATOM 2564 C CA . ASN A 1 321 ? 14.989 -9.010 7.855 1.00 70.12 321 ASN A CA 1
ATOM 2565 C C . ASN A 1 321 ? 13.486 -9.300 7.749 1.00 70.12 321 ASN A C 1
ATOM 2567 O O . ASN A 1 321 ? 12.719 -8.897 8.626 1.00 70.12 321 ASN A O 1
ATOM 2571 N N . ALA A 1 322 ? 13.046 -9.995 6.696 1.00 68.88 322 ALA A N 1
ATOM 2572 C CA . ALA A 1 322 ? 11.654 -10.417 6.557 1.00 68.88 322 ALA A CA 1
ATOM 2573 C C . ALA A 1 322 ? 11.260 -11.416 7.660 1.00 68.88 322 ALA A C 1
ATOM 2575 O O . ALA A 1 322 ? 10.188 -11.294 8.260 1.00 68.88 322 ALA A O 1
ATOM 2576 N N . LEU A 1 323 ? 12.153 -12.355 7.979 1.00 69.00 323 LEU A N 1
ATOM 2577 C CA . LEU A 1 323 ? 11.987 -13.333 9.053 1.00 69.00 323 LEU A CA 1
ATOM 2578 C C . LEU A 1 323 ? 11.927 -12.649 10.429 1.00 69.00 323 LEU A C 1
ATOM 2580 O O . LEU A 1 323 ? 10.983 -12.884 11.182 1.00 69.00 323 LEU A O 1
ATOM 2584 N N . MET A 1 324 ? 12.833 -11.712 10.708 1.00 69.19 324 MET A N 1
ATOM 2585 C CA . MET A 1 324 ? 12.845 -10.900 11.928 1.00 69.19 324 MET A CA 1
ATOM 2586 C C . MET A 1 324 ? 11.629 -9.983 12.031 1.00 69.19 324 MET A C 1
ATOM 2588 O O . MET A 1 324 ? 11.110 -9.772 13.121 1.00 69.19 324 MET A O 1
ATOM 2592 N N . SER A 1 325 ? 11.118 -9.450 10.919 1.00 69.12 325 SER A N 1
ATOM 2593 C CA . SER A 1 325 ? 9.876 -8.668 10.917 1.00 69.12 325 SER A CA 1
ATOM 2594 C C . SER A 1 325 ? 8.681 -9.514 11.366 1.00 69.12 325 SER A C 1
ATOM 2596 O O . SER A 1 325 ? 7.870 -9.051 12.170 1.00 69.12 325 SER A O 1
ATOM 2598 N N . ASN A 1 326 ? 8.608 -10.766 10.906 1.00 66.06 326 ASN A N 1
ATOM 2599 C CA . ASN A 1 326 ? 7.575 -11.716 11.312 1.00 66.06 326 ASN A CA 1
ATOM 2600 C C . ASN A 1 326 ? 7.745 -12.145 12.778 1.00 66.06 326 ASN A C 1
ATOM 2602 O O . ASN A 1 326 ? 6.775 -12.080 13.532 1.00 66.06 326 ASN A O 1
ATOM 2606 N N . ALA A 1 327 ? 8.966 -12.488 13.204 1.00 65.75 327 ALA A N 1
ATOM 2607 C CA . ALA A 1 327 ? 9.278 -12.835 14.594 1.00 65.75 327 ALA A CA 1
ATOM 2608 C C . ALA A 1 327 ? 8.957 -11.676 15.551 1.00 65.75 327 ALA A C 1
ATOM 2610 O O . ALA A 1 327 ? 8.231 -11.855 16.523 1.00 65.75 327 ALA A O 1
ATOM 2611 N N . ARG A 1 328 ? 9.357 -10.445 15.209 1.00 65.06 328 ARG A N 1
ATOM 2612 C CA . ARG A 1 328 ? 8.994 -9.223 15.947 1.00 65.06 328 ARG A CA 1
ATOM 2613 C C . ARG A 1 328 ? 7.505 -8.916 15.916 1.00 65.06 328 ARG A C 1
ATOM 2615 O O . ARG A 1 328 ? 7.059 -8.137 16.746 1.00 65.06 328 ARG A O 1
ATOM 2622 N N . CYS A 1 329 ? 6.730 -9.433 14.965 1.00 60.31 329 CYS A N 1
ATOM 2623 C CA . CYS A 1 329 ? 5.279 -9.256 14.956 1.00 60.31 329 CYS A CA 1
ATOM 2624 C C . CYS A 1 329 ? 4.597 -10.218 15.940 1.00 60.31 329 CYS A C 1
ATOM 2626 O O . CYS A 1 329 ? 3.673 -9.810 16.645 1.00 60.31 329 CYS A O 1
ATOM 2628 N N . VAL A 1 330 ? 5.083 -11.461 16.018 1.00 60.69 330 VAL A N 1
ATOM 2629 C CA . VAL A 1 330 ? 4.670 -12.444 17.033 1.00 60.69 330 VAL A CA 1
ATOM 2630 C C . VAL A 1 330 ? 5.077 -11.947 18.418 1.00 60.69 330 VAL A C 1
ATOM 2632 O O . VAL A 1 330 ? 4.220 -11.785 19.281 1.00 60.69 330 VAL A O 1
ATOM 2635 N N . LEU A 1 331 ? 6.340 -11.550 18.581 1.00 60.94 331 LEU A N 1
ATOM 2636 C CA . LEU A 1 331 ? 6.830 -10.980 19.826 1.00 60.94 331 LEU A CA 1
ATOM 2637 C C . LEU A 1 331 ? 6.206 -9.637 20.157 1.00 60.94 331 LEU A C 1
ATOM 2639 O O . LEU A 1 331 ? 5.935 -9.432 21.314 1.00 60.94 331 LEU A O 1
ATOM 2643 N N . ARG A 1 332 ? 5.887 -8.728 19.226 1.00 54.53 332 ARG A N 1
ATOM 2644 C CA . ARG A 1 332 ? 5.133 -7.508 19.591 1.00 54.53 332 ARG A CA 1
ATOM 2645 C C . ARG A 1 332 ? 3.746 -7.824 20.128 1.00 54.53 332 ARG A C 1
ATOM 2647 O O . ARG A 1 332 ? 3.240 -7.062 20.934 1.00 54.53 332 ARG A O 1
ATOM 2654 N N . SER A 1 333 ? 3.139 -8.927 19.707 1.00 48.19 333 SER A N 1
ATOM 2655 C CA . SER A 1 333 ? 1.863 -9.370 20.274 1.00 48.19 333 SER A CA 1
ATOM 2656 C C . SER A 1 333 ? 2.039 -9.878 21.714 1.00 48.19 333 SER A C 1
ATOM 2658 O O . SER A 1 333 ? 1.134 -9.702 22.519 1.00 48.19 333 SER A O 1
ATOM 2660 N N . MET A 1 334 ? 3.215 -10.432 22.042 1.00 51.91 334 MET A N 1
ATOM 2661 C CA . MET A 1 334 ? 3.593 -10.892 23.387 1.00 51.91 334 MET A CA 1
ATOM 2662 C C . MET A 1 334 ? 4.171 -9.776 24.268 1.00 51.91 334 MET A C 1
ATOM 2664 O O . MET A 1 334 ? 3.785 -9.654 25.410 1.00 51.91 334 MET A O 1
ATOM 2668 N N . ALA A 1 335 ? 5.008 -8.894 23.735 1.00 49.59 335 ALA A N 1
ATOM 2669 C CA . ALA A 1 335 ? 5.562 -7.724 24.395 1.00 49.59 335 ALA A CA 1
ATOM 2670 C C . ALA A 1 335 ? 4.491 -6.661 24.640 1.00 49.59 335 ALA A C 1
ATOM 2672 O O . ALA A 1 335 ? 4.619 -5.887 25.564 1.00 49.59 335 ALA A O 1
ATOM 2673 N N . VAL A 1 336 ? 3.407 -6.605 23.858 1.00 46.28 336 VAL A N 1
ATOM 2674 C CA . VAL A 1 336 ? 2.218 -5.821 24.243 1.00 46.28 336 VAL A CA 1
ATOM 2675 C C . VAL A 1 336 ? 1.516 -6.449 25.449 1.00 46.28 336 VAL A C 1
ATOM 2677 O O . VAL A 1 336 ? 0.887 -5.719 26.198 1.00 46.28 336 VAL A O 1
ATOM 2680 N N . PHE A 1 337 ? 1.639 -7.760 25.659 1.00 37.56 337 PHE A N 1
ATOM 2681 C CA . PHE A 1 337 ? 1.114 -8.462 26.829 1.00 37.56 337 PHE A CA 1
ATOM 2682 C C . PHE A 1 337 ? 2.050 -8.316 28.044 1.00 37.56 337 PHE A C 1
ATOM 2684 O O . PHE A 1 337 ? 1.580 -7.930 29.102 1.00 37.56 337 PHE A O 1
ATOM 2691 N N . GLU A 1 338 ? 3.369 -8.482 27.882 1.00 44.62 338 GLU A N 1
ATOM 2692 C CA . GLU A 1 338 ? 4.376 -8.204 28.924 1.00 44.62 338 GLU A CA 1
ATOM 2693 C C . GLU A 1 338 ? 4.392 -6.722 29.298 1.00 44.62 338 GLU A C 1
ATOM 2695 O O . GLU A 1 338 ? 4.311 -6.401 30.468 1.00 44.62 338 GLU A O 1
ATOM 2700 N N . ARG A 1 339 ? 4.366 -5.801 28.327 1.00 48.06 339 ARG A N 1
ATOM 2701 C CA . ARG A 1 339 ? 4.259 -4.358 28.588 1.00 48.06 339 ARG A CA 1
ATOM 2702 C C . ARG A 1 339 ? 2.896 -3.978 29.151 1.00 48.06 339 ARG A C 1
ATOM 2704 O O . ARG A 1 339 ? 2.810 -2.978 29.837 1.00 48.06 339 ARG A O 1
ATOM 2711 N N . PHE A 1 340 ? 1.837 -4.745 28.884 1.00 43.31 340 PHE A N 1
ATOM 2712 C CA . PHE A 1 340 ? 0.555 -4.582 29.571 1.00 43.31 340 PHE A CA 1
ATOM 2713 C C . PHE A 1 340 ? 0.647 -5.047 31.026 1.00 43.31 340 PHE A C 1
ATOM 2715 O O . PHE A 1 340 ? 0.071 -4.375 31.867 1.00 43.31 340 PHE A O 1
ATOM 2722 N N . ILE A 1 341 ? 1.391 -6.115 31.336 1.00 44.12 341 ILE A N 1
ATOM 2723 C CA . ILE A 1 341 ? 1.663 -6.562 32.712 1.00 44.12 341 ILE A CA 1
ATOM 2724 C C . ILE A 1 341 ? 2.591 -5.572 33.432 1.00 44.12 341 ILE A C 1
ATOM 2726 O O . ILE A 1 341 ? 2.221 -5.058 34.478 1.00 44.12 341 ILE A O 1
ATOM 2730 N N . GLU A 1 342 ? 3.708 -5.166 32.827 1.00 46.81 342 GLU A N 1
ATOM 2731 C CA . GLU A 1 342 ? 4.602 -4.133 33.360 1.00 46.81 342 GLU A CA 1
ATOM 2732 C C . GLU A 1 342 ? 3.894 -2.785 33.510 1.00 46.81 342 GLU A C 1
ATOM 2734 O O . GLU A 1 342 ? 4.118 -2.090 34.491 1.00 46.81 342 GLU A O 1
ATOM 2739 N N . GLU A 1 343 ? 3.029 -2.378 32.574 1.00 43.78 343 GLU A N 1
ATOM 2740 C CA . GLU A 1 343 ? 2.233 -1.152 32.687 1.00 43.78 343 GLU A CA 1
ATOM 2741 C C . GLU A 1 343 ? 1.100 -1.305 33.713 1.00 43.78 343 GLU A C 1
ATOM 2743 O O . GLU A 1 343 ? 0.738 -0.329 34.364 1.00 43.78 343 GLU A O 1
ATOM 2748 N N . PHE A 1 344 ? 0.558 -2.506 33.911 1.00 44.25 344 PHE A N 1
ATOM 2749 C CA . PHE A 1 344 ? -0.409 -2.820 34.964 1.00 44.25 344 PHE A CA 1
ATOM 2750 C C . PHE A 1 344 ? 0.245 -2.745 36.355 1.00 44.25 344 PHE A C 1
ATOM 2752 O O . PHE A 1 344 ? -0.290 -2.069 37.239 1.00 44.25 344 PHE A O 1
ATOM 2759 N N . ASP A 1 345 ? 1.450 -3.290 36.512 1.00 46.06 345 ASP A N 1
ATOM 2760 C CA . ASP A 1 345 ? 2.250 -3.241 37.742 1.00 46.06 345 ASP A CA 1
ATOM 2761 C C . ASP A 1 345 ? 2.836 -1.840 37.990 1.00 46.06 345 ASP A C 1
ATOM 2763 O O . ASP A 1 345 ? 2.752 -1.295 39.095 1.00 46.06 345 ASP A O 1
ATOM 2767 N N . SER A 1 346 ? 3.298 -1.161 36.938 1.00 46.81 346 SER A N 1
ATOM 2768 C CA . SER A 1 346 ? 3.776 0.228 36.995 1.00 46.81 346 SER A CA 1
ATOM 2769 C C . SER A 1 346 ? 2.647 1.224 37.241 1.00 46.81 346 SER A C 1
ATOM 2771 O O . SER A 1 346 ? 2.878 2.257 37.858 1.00 46.81 346 SER A O 1
ATOM 2773 N N . ARG A 1 347 ? 1.404 0.957 36.815 1.00 46.38 347 ARG A N 1
ATOM 2774 C CA . ARG A 1 347 ? 0.236 1.781 37.189 1.00 46.38 347 ARG A CA 1
ATOM 2775 C C . ARG A 1 347 ? -0.205 1.534 38.632 1.00 46.38 347 ARG A C 1
ATOM 2777 O O . ARG A 1 347 ? -0.830 2.423 39.216 1.00 46.38 347 ARG A O 1
ATOM 2784 N N . ARG A 1 348 ? 0.145 0.383 39.215 1.00 49.72 348 ARG A N 1
ATOM 2785 C CA . ARG A 1 348 ? -0.015 0.098 40.648 1.00 49.72 348 ARG A CA 1
ATOM 2786 C C . ARG A 1 348 ? 1.003 0.881 41.492 1.00 49.72 348 ARG A C 1
ATOM 2788 O O . ARG A 1 348 ? 0.628 1.405 42.537 1.00 49.72 348 ARG A O 1
ATOM 2795 N N . LEU A 1 349 ? 2.233 1.057 40.998 1.00 48.19 349 LEU A N 1
ATOM 2796 C CA . LEU A 1 349 ? 3.316 1.794 41.676 1.00 48.19 349 LEU A CA 1
ATOM 2797 C C . LEU A 1 349 ? 3.328 3.314 41.383 1.00 48.19 349 LEU A C 1
ATOM 2799 O O . LEU A 1 349 ? 3.484 4.134 42.286 1.00 48.19 349 LEU A O 1
ATOM 2803 N N . GLY A 1 350 ? 3.087 3.726 40.139 1.00 43.44 350 GLY A N 1
ATOM 2804 C CA . GLY A 1 350 ? 3.236 5.105 39.649 1.00 43.44 350 GLY A CA 1
ATOM 2805 C C . GLY A 1 350 ? 2.122 6.084 40.039 1.00 43.44 350 GLY A C 1
ATOM 2806 O O . GLY A 1 350 ? 2.262 7.288 39.833 1.00 43.44 350 GLY A O 1
ATOM 2807 N N . LYS A 1 351 ? 1.020 5.616 40.642 1.00 45.94 351 LYS A N 1
ATOM 2808 C CA . LYS A 1 351 ? 0.012 6.504 41.259 1.00 45.94 351 LYS A CA 1
ATOM 2809 C C . LYS A 1 351 ? 0.385 6.961 42.673 1.00 45.94 351 LYS A C 1
ATOM 2811 O O . LYS A 1 351 ? -0.381 7.703 43.284 1.00 45.94 351 LYS A O 1
ATOM 2816 N N . GLN A 1 352 ? 1.548 6.568 43.192 1.00 50.41 352 GLN A N 1
ATOM 2817 C CA . GLN A 1 352 ? 1.996 6.939 44.529 1.00 50.41 352 GLN A CA 1
ATOM 2818 C C . GLN A 1 352 ? 3.343 7.680 44.505 1.00 50.41 352 GLN A C 1
ATOM 2820 O O . GLN A 1 352 ? 4.288 7.265 45.163 1.00 50.41 352 GLN A O 1
ATOM 2825 N N . ASN A 1 353 ? 3.394 8.865 43.882 1.00 53.53 353 ASN A N 1
ATOM 2826 C CA . ASN A 1 353 ? 4.401 9.904 44.203 1.00 53.53 353 ASN A CA 1
ATOM 2827 C C . ASN A 1 353 ? 4.191 10.504 45.612 1.00 53.53 353 ASN A C 1
ATOM 2829 O O . ASN A 1 353 ? 4.528 11.654 45.884 1.00 53.53 353 ASN A O 1
ATOM 2833 N N . ASN A 1 354 ? 3.562 9.742 46.501 1.00 65.75 354 ASN A N 1
ATOM 2834 C CA . ASN A 1 354 ? 3.309 10.141 47.861 1.00 65.75 354 ASN A CA 1
ATOM 2835 C C . ASN A 1 354 ? 4.502 9.653 48.692 1.00 65.75 354 ASN A C 1
ATOM 2837 O O . ASN A 1 354 ? 4.699 8.438 48.757 1.00 65.75 354 ASN A O 1
ATOM 2841 N N . PRO A 1 355 ? 5.291 10.540 49.320 1.00 77.25 355 PRO A N 1
ATOM 2842 C CA . PRO A 1 355 ? 6.480 10.153 50.085 1.00 77.25 355 PRO A CA 1
ATOM 2843 C C . PRO A 1 355 ? 6.146 9.440 51.412 1.00 77.25 355 PRO A C 1
ATOM 2845 O O . PRO A 1 355 ? 7.004 9.304 52.282 1.00 77.25 355 PRO A O 1
ATOM 2848 N N . TYR A 1 356 ? 4.889 9.021 51.595 1.00 86.25 356 TYR A N 1
ATOM 2849 C CA . TYR A 1 356 ? 4.396 8.375 52.803 1.00 86.25 356 TYR A CA 1
ATOM 2850 C C . TYR A 1 356 ? 4.404 6.860 52.654 1.00 86.25 356 TYR A C 1
ATOM 2852 O O . TYR A 1 356 ? 3.955 6.306 51.645 1.00 86.25 356 TYR A O 1
ATOM 2860 N N . LEU A 1 357 ? 4.935 6.208 53.680 1.00 89.38 357 LEU A N 1
ATOM 2861 C CA . LEU A 1 357 ? 5.012 4.759 53.773 1.00 89.38 357 LEU A CA 1
ATOM 2862 C C . LEU A 1 357 ? 3.644 4.154 54.085 1.00 89.38 357 LEU A C 1
ATOM 2864 O O . LEU A 1 357 ? 2.773 4.804 54.650 1.00 89.38 357 LEU A O 1
ATOM 2868 N N . SER A 1 358 ? 3.455 2.887 53.726 1.00 91.50 358 SER A N 1
ATOM 2869 C CA . SER A 1 358 ? 2.280 2.144 54.185 1.00 91.50 358 SER A CA 1
ATOM 2870 C C . SER A 1 358 ? 2.395 1.835 55.682 1.00 91.50 358 SER A C 1
ATOM 2872 O O . SER A 1 358 ? 3.506 1.727 56.205 1.00 91.50 358 SER A O 1
ATOM 2874 N N . LEU A 1 359 ? 1.262 1.638 56.365 1.00 92.69 359 LEU A N 1
ATOM 2875 C CA . LEU A 1 359 ? 1.255 1.244 57.778 1.00 92.69 359 LEU A CA 1
ATOM 2876 C C . LEU A 1 359 ? 2.034 -0.063 58.019 1.00 92.69 359 LEU A C 1
ATOM 2878 O O . LEU A 1 359 ? 2.713 -0.194 59.030 1.00 92.69 359 LEU A O 1
ATOM 2882 N N . GLU A 1 360 ? 1.974 -1.007 57.078 1.00 92.50 360 GLU A N 1
ATOM 2883 C CA . GLU A 1 360 ? 2.733 -2.263 57.145 1.00 92.50 360 GLU A CA 1
ATOM 2884 C C . GLU A 1 360 ? 4.242 -2.022 57.095 1.00 92.50 360 GLU A C 1
ATOM 2886 O O . GLU A 1 360 ? 4.985 -2.604 57.879 1.00 92.50 360 GLU A O 1
ATOM 2891 N N . THR A 1 361 ? 4.698 -1.115 56.226 1.00 92.88 361 THR A N 1
ATOM 2892 C CA . THR A 1 361 ? 6.114 -0.738 56.172 1.00 92.88 361 THR A CA 1
ATOM 2893 C C . THR A 1 361 ? 6.561 -0.094 57.483 1.00 92.88 361 THR A C 1
ATOM 2895 O O . THR A 1 361 ? 7.616 -0.447 57.988 1.00 92.88 361 THR A O 1
ATOM 2898 N N . VAL A 1 362 ? 5.753 0.798 58.068 1.00 94.75 362 VAL A N 1
ATOM 2899 C CA . VAL A 1 362 ? 6.085 1.431 59.358 1.00 94.75 362 VAL A CA 1
ATOM 2900 C C . VAL A 1 362 ? 6.177 0.392 60.479 1.00 94.75 362 VAL A C 1
ATOM 2902 O O . VAL A 1 362 ? 7.090 0.470 61.289 1.00 94.75 362 VAL A O 1
ATOM 2905 N N . LYS A 1 363 ? 5.304 -0.624 60.505 1.00 95.12 363 LYS A N 1
ATOM 2906 C CA . LYS A 1 363 ? 5.387 -1.716 61.492 1.00 95.12 363 LYS A CA 1
ATOM 2907 C C . LYS A 1 363 ? 6.681 -2.523 61.381 1.00 95.12 363 LYS A C 1
ATOM 2909 O O . LYS A 1 363 ? 7.317 -2.763 62.397 1.00 95.12 363 LYS A O 1
ATOM 2914 N N . LYS A 1 364 ? 7.110 -2.865 60.162 1.00 94.25 364 LYS A N 1
ATOM 2915 C CA . LYS A 1 364 ? 8.402 -3.541 59.951 1.00 94.25 364 LYS A CA 1
ATOM 2916 C C . LYS A 1 364 ? 9.581 -2.682 60.412 1.00 94.25 364 LYS A C 1
ATOM 2918 O O . LYS A 1 364 ? 10.542 -3.193 60.967 1.00 94.25 364 LYS A O 1
ATOM 2923 N N . VAL A 1 365 ? 9.502 -1.366 60.213 1.00 94.06 365 VAL A N 1
ATOM 2924 C CA . VAL A 1 365 ? 10.528 -0.428 60.700 1.00 94.06 365 VAL A CA 1
ATOM 2925 C C . VAL A 1 365 ? 10.537 -0.370 62.230 1.00 94.06 365 VAL A C 1
ATOM 2927 O O . VAL A 1 365 ? 11.607 -0.317 62.821 1.00 94.06 365 VAL A O 1
ATOM 2930 N N . VAL A 1 366 ? 9.371 -0.426 62.881 1.00 95.81 366 VAL A N 1
ATOM 2931 C CA . VAL A 1 366 ? 9.262 -0.527 64.348 1.00 95.81 366 VAL A CA 1
ATOM 2932 C C . VAL A 1 366 ? 9.913 -1.807 64.867 1.00 95.81 366 VAL A C 1
ATOM 2934 O O . VAL A 1 366 ? 10.636 -1.758 65.854 1.00 95.81 366 VAL A O 1
ATOM 2937 N N . GLU A 1 367 ? 9.706 -2.934 64.184 1.00 94.94 367 GLU A N 1
ATOM 2938 C CA . GLU A 1 367 ? 10.367 -4.202 64.516 1.00 94.94 367 GLU A CA 1
ATOM 2939 C C . GLU A 1 367 ? 11.893 -4.104 64.372 1.00 94.94 367 GLU A C 1
ATOM 2941 O O . GLU A 1 367 ? 12.610 -4.576 65.250 1.00 94.94 367 GLU A O 1
ATOM 2946 N N . LEU A 1 368 ? 12.392 -3.442 63.318 1.00 93.75 368 LEU A N 1
ATOM 2947 C CA . LEU A 1 368 ? 13.830 -3.209 63.129 1.00 93.75 368 LEU A CA 1
ATOM 2948 C C . LEU A 1 368 ? 14.432 -2.269 64.182 1.00 93.75 368 LEU A C 1
ATOM 2950 O O . LEU A 1 368 ? 15.556 -2.489 64.621 1.00 93.75 368 LEU A O 1
ATOM 2954 N N . ALA A 1 369 ? 13.707 -1.223 64.581 1.00 94.00 369 ALA A N 1
ATOM 2955 C CA . ALA A 1 369 ? 14.180 -0.255 65.569 1.00 94.00 369 ALA A CA 1
ATOM 2956 C C . ALA A 1 369 ? 14.190 -0.820 67.005 1.00 94.00 369 ALA A C 1
ATOM 2958 O O . ALA A 1 369 ? 14.911 -0.308 67.865 1.00 94.00 369 ALA A O 1
ATOM 2959 N N . GLY A 1 370 ? 13.409 -1.874 67.271 1.00 95.25 370 GLY A N 1
ATOM 2960 C CA . GLY A 1 370 ? 13.335 -2.529 68.575 1.00 95.25 370 GLY A CA 1
ATOM 2961 C C . GLY A 1 370 ? 12.887 -1.575 69.688 1.00 95.25 370 GLY A C 1
ATOM 2962 O O . GLY A 1 370 ? 11.949 -0.793 69.524 1.00 95.25 370 GLY A O 1
ATOM 2963 N N . ASP A 1 371 ? 13.567 -1.620 70.836 1.00 94.38 371 ASP A N 1
ATOM 2964 C CA . ASP A 1 371 ? 13.232 -0.780 71.993 1.00 94.38 371 ASP A CA 1
ATOM 2965 C C . ASP A 1 371 ? 13.709 0.674 71.870 1.00 94.38 371 ASP A C 1
ATOM 2967 O O . ASP A 1 371 ? 13.233 1.537 72.614 1.00 94.38 371 ASP A O 1
ATOM 2971 N N . ASN A 1 372 ? 14.562 0.980 70.889 1.00 93.06 372 ASN A N 1
ATOM 2972 C CA . ASN A 1 372 ? 15.213 2.282 70.711 1.00 93.06 372 ASN A CA 1
ATOM 2973 C C . ASN A 1 372 ? 14.295 3.367 70.119 1.00 93.06 372 ASN A C 1
ATOM 2975 O O . ASN A 1 372 ? 14.775 4.338 69.546 1.00 93.06 372 ASN A O 1
ATOM 2979 N N . ILE A 1 373 ? 12.974 3.222 70.241 1.00 95.88 373 ILE A N 1
ATOM 2980 C CA . ILE A 1 373 ? 11.992 4.174 69.715 1.00 95.88 373 ILE A CA 1
ATOM 2981 C C . ILE A 1 373 ? 11.617 5.179 70.816 1.00 95.88 373 ILE A C 1
ATOM 2983 O O . ILE A 1 373 ? 10.958 4.772 71.784 1.00 95.88 373 ILE A O 1
ATOM 2987 N N . PRO A 1 374 ? 11.955 6.477 70.666 1.00 96.06 374 PRO A N 1
ATOM 2988 C CA . PRO A 1 374 ? 11.486 7.550 71.534 1.00 96.06 374 PRO A CA 1
ATOM 2989 C C . PRO A 1 374 ? 9.972 7.526 71.753 1.00 96.06 374 PRO A C 1
ATOM 2991 O O . PRO A 1 374 ? 9.195 7.274 70.829 1.00 96.06 374 PRO A O 1
ATOM 2994 N N . GLU A 1 375 ? 9.537 7.878 72.962 1.00 95.50 375 GLU A N 1
ATOM 2995 C CA . GLU A 1 375 ? 8.119 7.916 73.344 1.00 95.50 375 GLU A CA 1
ATOM 2996 C C . GLU A 1 375 ? 7.276 8.767 72.381 1.00 95.50 375 GLU A C 1
ATOM 2998 O O . GLU A 1 375 ? 6.202 8.352 71.949 1.00 95.50 375 GLU A O 1
ATOM 3003 N N . GLN A 1 376 ? 7.820 9.895 71.916 1.00 95.12 376 GLN A N 1
ATOM 3004 C CA . GLN A 1 376 ? 7.162 10.761 70.937 1.00 95.12 376 GLN A CA 1
ATOM 3005 C C . GLN A 1 376 ? 6.894 10.061 69.590 1.00 95.12 376 GLN A C 1
ATOM 3007 O O . GLN A 1 376 ? 5.829 10.247 68.997 1.00 95.12 376 GLN A O 1
ATOM 3012 N N . GLN A 1 377 ? 7.822 9.227 69.107 1.00 96.12 377 GLN A N 1
ATOM 3013 C CA . GLN A 1 377 ? 7.630 8.437 67.887 1.00 96.12 377 GLN A CA 1
ATOM 3014 C C . GLN A 1 377 ? 6.638 7.292 68.113 1.00 96.12 377 GLN A C 1
ATOM 3016 O O . GLN A 1 377 ? 5.808 7.036 67.241 1.00 96.12 377 GLN A O 1
ATOM 3021 N N . ARG A 1 378 ? 6.651 6.646 69.289 1.00 96.44 378 ARG A N 1
ATOM 3022 C CA . ARG A 1 378 ? 5.643 5.631 69.654 1.00 96.44 378 ARG A CA 1
ATOM 3023 C C . ARG A 1 378 ? 4.234 6.233 69.627 1.00 96.44 378 ARG A C 1
ATOM 3025 O O . ARG A 1 378 ? 3.335 5.656 69.011 1.00 96.44 378 ARG A O 1
ATOM 3032 N N . SER A 1 379 ? 4.066 7.427 70.192 1.00 95.88 379 SER A N 1
ATOM 3033 C CA . SER A 1 379 ? 2.809 8.184 70.172 1.00 95.88 379 SER A CA 1
ATOM 3034 C C . SER A 1 379 ? 2.394 8.595 68.753 1.00 95.88 379 SER A C 1
ATOM 3036 O O . SER A 1 379 ? 1.226 8.445 68.383 1.00 95.88 379 SER A O 1
ATOM 3038 N N . PHE A 1 380 ? 3.342 9.007 67.902 1.00 96.62 380 PHE A N 1
ATOM 3039 C CA . PHE A 1 380 ? 3.074 9.256 66.481 1.00 96.62 380 PHE A CA 1
ATOM 3040 C C . PHE A 1 380 ? 2.615 7.994 65.744 1.00 96.62 380 PHE A C 1
ATOM 3042 O O . PHE A 1 380 ? 1.637 8.041 65.000 1.00 96.62 380 PHE A O 1
ATOM 3049 N N . ILE A 1 381 ? 3.286 6.857 65.938 1.00 96.75 381 ILE A N 1
ATOM 3050 C CA . ILE A 1 381 ? 2.950 5.588 65.278 1.00 96.75 381 ILE A CA 1
ATOM 3051 C C . ILE A 1 381 ? 1.573 5.098 65.727 1.00 96.75 381 ILE A C 1
ATOM 3053 O O . ILE A 1 381 ? 0.800 4.608 64.898 1.00 96.75 381 ILE A O 1
ATOM 3057 N N . ALA A 1 382 ? 1.222 5.273 67.003 1.00 96.56 382 ALA A N 1
ATOM 3058 C CA . ALA A 1 382 ? -0.115 4.986 67.514 1.00 96.56 382 ALA A CA 1
ATOM 3059 C C . ALA A 1 382 ? -1.177 5.863 66.823 1.00 96.56 382 ALA A C 1
ATOM 3061 O O . ALA A 1 382 ? -2.174 5.345 66.310 1.00 96.56 382 ALA A O 1
ATOM 3062 N N . ALA A 1 383 ? -0.927 7.172 66.708 1.00 96.12 383 ALA A N 1
ATOM 3063 C CA . ALA A 1 383 ? -1.796 8.101 65.984 1.00 96.12 383 ALA A CA 1
ATOM 3064 C C . ALA A 1 383 ? -1.878 7.790 64.476 1.00 96.12 383 ALA A C 1
ATOM 3066 O O . ALA A 1 383 ? -2.946 7.868 63.872 1.00 96.12 383 ALA A O 1
ATOM 3067 N N . TYR A 1 384 ? -0.775 7.383 63.851 1.00 96.00 384 TYR A N 1
ATOM 3068 C CA . TYR A 1 384 ? -0.735 6.996 62.441 1.00 96.00 384 TYR A CA 1
ATOM 3069 C C . TYR A 1 384 ? -1.483 5.681 62.184 1.00 96.00 384 TYR A C 1
ATOM 3071 O O . TYR A 1 384 ? -2.181 5.529 61.176 1.00 96.00 384 TYR A O 1
ATOM 3079 N N . SER A 1 385 ? -1.405 4.750 63.135 1.00 95.31 385 SER A N 1
ATOM 3080 C CA . SER A 1 385 ? -2.151 3.492 63.128 1.00 95.31 385 SER A CA 1
ATOM 3081 C C . SER A 1 385 ? -3.655 3.716 63.289 1.00 95.31 385 SER A C 1
ATOM 3083 O O . SER A 1 385 ? -4.436 3.072 62.586 1.00 95.31 385 SER A O 1
ATOM 3085 N N . SER A 1 386 ? -4.079 4.658 64.141 1.00 95.69 386 SER A N 1
ATOM 3086 C CA . SER A 1 386 ? -5.503 4.965 64.353 1.00 95.69 386 SER A CA 1
ATOM 3087 C C . SER A 1 386 ? -6.184 5.493 63.083 1.00 95.69 386 SER A C 1
ATOM 3089 O O . SER A 1 386 ? -7.347 5.182 62.819 1.00 95.69 386 SER A O 1
ATOM 3091 N N . VAL A 1 387 ? -5.434 6.193 62.223 1.00 95.06 387 VAL A N 1
ATOM 3092 C CA . VAL A 1 387 ? -5.897 6.651 60.902 1.00 95.06 387 VAL A CA 1
ATOM 3093 C C . VAL A 1 387 ? -5.604 5.667 59.762 1.00 95.06 387 VAL A C 1
ATOM 3095 O O . VAL A 1 387 ? -5.719 6.031 58.592 1.00 95.06 387 VAL A O 1
ATOM 3098 N N . ARG A 1 388 ? -5.239 4.415 60.072 1.00 91.56 388 ARG A N 1
ATOM 3099 C CA . ARG A 1 388 ? -4.939 3.343 59.099 1.00 91.56 388 ARG A CA 1
ATOM 3100 C C . ARG A 1 388 ? -3.833 3.697 58.094 1.00 91.56 388 ARG A C 1
ATOM 3102 O O . ARG A 1 388 ? -3.861 3.250 56.951 1.00 91.56 388 ARG A O 1
ATOM 3109 N N . GLY A 1 389 ? -2.867 4.518 58.499 1.00 88.19 389 GLY A N 1
ATOM 3110 C CA . GLY A 1 389 ? -1.791 4.987 57.625 1.00 88.19 389 GLY A CA 1
ATOM 3111 C C . GLY A 1 389 ? -2.218 6.035 56.584 1.00 88.19 389 GLY A C 1
ATOM 3112 O O . GLY A 1 389 ? -1.417 6.435 55.735 1.00 88.19 389 GLY A O 1
ATOM 3113 N N . GLU A 1 390 ? -3.458 6.532 56.630 1.00 89.44 390 GLU A N 1
ATOM 3114 C CA . GLU A 1 390 ? -3.903 7.617 55.756 1.00 89.44 390 GLU A CA 1
ATOM 3115 C C . GLU A 1 390 ? -3.389 8.966 56.273 1.00 89.44 390 GLU A C 1
ATOM 3117 O O . GLU A 1 390 ? -4.046 9.661 57.048 1.00 89.44 390 GLU A O 1
ATOM 3122 N N . TYR A 1 391 ? -2.213 9.375 55.797 1.00 87.19 391 TYR A N 1
ATOM 3123 C CA . TYR A 1 391 ? -1.552 10.608 56.240 1.00 87.19 391 TYR A CA 1
ATOM 3124 C C . TYR A 1 391 ? -2.431 11.870 56.151 1.00 87.19 391 TYR A C 1
ATOM 3126 O O . TYR A 1 391 ? -2.343 12.749 57.003 1.00 87.19 391 TYR A O 1
ATOM 3134 N N . GLN A 1 392 ? -3.327 11.963 55.162 1.00 89.38 392 GLN A N 1
ATOM 3135 C CA . GLN A 1 392 ? -4.226 13.117 55.036 1.00 89.38 392 GLN A CA 1
ATOM 3136 C C . GLN A 1 392 ? -5.130 13.304 56.263 1.00 89.38 392 GLN A C 1
ATOM 3138 O O . GLN A 1 392 ? -5.463 14.439 56.600 1.00 89.38 392 GLN A O 1
ATOM 3143 N N . ARG A 1 393 ? -5.491 12.216 56.954 1.00 89.81 393 ARG A N 1
ATOM 3144 C CA . ARG A 1 393 ? -6.299 12.266 58.179 1.00 89.81 393 ARG A CA 1
ATOM 3145 C C . ARG A 1 393 ? -5.477 12.650 59.404 1.00 89.81 393 ARG A C 1
ATOM 3147 O O . ARG A 1 393 ? -6.026 13.229 60.336 1.00 89.81 393 ARG A O 1
ATOM 3154 N N . LEU A 1 394 ? -4.168 12.400 59.374 1.00 90.88 394 LEU A N 1
ATOM 3155 C CA . LEU A 1 394 ? -3.251 12.736 60.461 1.00 90.88 394 LEU A CA 1
ATOM 3156 C C . LEU A 1 394 ? -3.166 14.248 60.713 1.00 90.88 394 LEU A C 1
ATOM 3158 O O . LEU A 1 394 ? -2.923 14.674 61.837 1.00 90.88 394 LEU A O 1
ATOM 3162 N N . ARG A 1 395 ? -3.459 15.067 59.693 1.00 89.12 395 ARG A N 1
ATOM 3163 C CA . ARG A 1 395 ? -3.540 16.533 59.811 1.00 89.12 395 ARG A CA 1
ATOM 3164 C C . ARG A 1 395 ? -4.562 17.018 60.833 1.00 89.12 395 ARG A C 1
ATOM 3166 O O . ARG A 1 395 ? -4.432 18.139 61.305 1.00 89.12 395 ARG A O 1
ATOM 3173 N N . ASN A 1 396 ? -5.553 16.191 61.162 1.00 93.00 396 ASN A N 1
ATOM 3174 C CA . ASN A 1 396 ? -6.617 16.532 62.102 1.00 93.00 396 ASN A CA 1
ATOM 3175 C C . ASN A 1 396 ? -6.417 15.896 63.486 1.00 93.00 396 ASN A C 1
ATOM 3177 O O . ASN A 1 396 ? -7.224 16.140 64.380 1.00 93.00 396 ASN A O 1
ATOM 3181 N N . VAL A 1 397 ? -5.375 15.080 63.673 1.00 96.19 397 VAL A N 1
ATOM 3182 C CA . VAL A 1 397 ? -5.093 14.430 64.957 1.00 96.19 397 VAL A CA 1
ATOM 3183 C C . VAL A 1 397 ? -4.187 15.347 65.774 1.00 96.19 397 VAL A C 1
ATOM 3185 O O . VAL A 1 397 ? -3.062 15.647 65.364 1.00 96.19 397 VAL A O 1
ATOM 3188 N N . ARG A 1 398 ? -4.705 15.823 66.911 1.00 95.19 398 ARG A N 1
ATOM 3189 C CA . ARG A 1 398 ? -3.962 16.653 67.867 1.00 95.19 398 ARG A CA 1
ATOM 3190 C C . ARG A 1 398 ? -3.022 15.796 68.714 1.00 95.19 398 ARG A C 1
ATOM 3192 O O . ARG A 1 398 ? -3.298 14.618 68.937 1.00 95.19 398 ARG A O 1
ATOM 3199 N N . VAL A 1 399 ? -1.924 16.394 69.157 1.00 96.38 399 VAL A N 1
ATOM 3200 C CA . VAL A 1 399 ? -1.030 15.806 70.162 1.00 96.38 399 VAL A CA 1
ATOM 3201 C C . VAL A 1 399 ? -1.624 16.092 71.542 1.00 96.38 399 VAL A C 1
ATOM 3203 O O . VAL A 1 399 ? -2.158 17.173 71.756 1.00 96.38 399 VAL A O 1
ATOM 3206 N N . GLU A 1 400 ? -1.593 15.133 72.467 1.00 91.12 400 GLU A N 1
ATOM 3207 C CA . GLU A 1 400 ? -2.264 15.289 73.771 1.00 91.12 400 GLU A CA 1
ATOM 3208 C C . GLU A 1 400 ? -1.616 16.371 74.655 1.00 91.12 400 GLU A C 1
ATOM 3210 O O . GLU A 1 400 ? -2.306 17.009 75.447 1.00 91.12 400 GLU A O 1
ATOM 3215 N N . GLU A 1 401 ? -0.320 16.635 74.468 1.00 90.69 401 GLU A N 1
ATOM 3216 C CA . GLU A 1 401 ? 0.472 17.562 75.292 1.00 90.69 401 GLU A CA 1
ATOM 3217 C C . GLU A 1 401 ? 0.803 18.898 74.599 1.00 90.69 401 GLU A C 1
ATOM 3219 O O . GLU A 1 401 ? 1.263 19.839 75.244 1.00 90.69 401 GLU A O 1
ATOM 3224 N N . GLU A 1 402 ? 0.551 19.018 73.290 1.00 91.50 402 GLU A N 1
ATOM 3225 C CA . GLU A 1 402 ? 0.809 20.237 72.514 1.00 91.50 402 GLU A CA 1
ATOM 3226 C C . GLU A 1 402 ? -0.465 20.700 71.791 1.00 91.50 402 GLU A C 1
ATOM 3228 O O . GLU A 1 402 ? -1.171 19.894 71.191 1.00 91.50 402 GLU A O 1
ATOM 3233 N N . ASP A 1 403 ? -0.725 22.013 71.723 1.00 94.00 403 ASP A N 1
ATOM 3234 C CA . ASP A 1 403 ? -1.804 22.579 70.883 1.00 94.00 403 ASP A CA 1
ATOM 3235 C C . ASP A 1 403 ? -1.412 22.605 69.388 1.00 94.00 403 ASP A C 1
ATOM 3237 O O . ASP A 1 403 ? -1.549 23.600 68.676 1.00 94.00 403 ASP A O 1
ATOM 3241 N N . THR A 1 404 ? -0.845 21.500 68.904 1.00 96.00 404 THR A N 1
ATOM 3242 C CA . THR A 1 404 ? -0.431 21.297 67.516 1.00 96.00 404 THR A CA 1
ATOM 3243 C C . THR A 1 404 ? -0.900 19.929 67.011 1.00 96.00 404 THR A C 1
ATOM 3245 O O . THR A 1 404 ? -1.418 19.095 67.756 1.00 96.00 404 THR A O 1
ATOM 3248 N N . THR A 1 405 ? -0.801 19.704 65.700 1.00 96.69 405 THR A N 1
ATOM 3249 C CA . THR A 1 405 ? -1.178 18.428 65.079 1.00 96.69 405 THR A CA 1
ATOM 3250 C C . THR A 1 405 ? 0.055 17.583 64.797 1.00 96.69 405 THR A C 1
ATOM 3252 O O . THR A 1 405 ? 1.149 18.110 64.573 1.00 96.69 405 THR A O 1
ATOM 3255 N N . TRP A 1 406 ? -0.124 16.262 64.732 1.00 95.19 406 TRP A N 1
ATOM 3256 C CA . TRP A 1 406 ? 0.969 15.329 64.437 1.00 95.19 406 TRP A CA 1
ATOM 3257 C C . TRP A 1 406 ? 1.673 15.611 63.104 1.00 95.19 406 TRP A C 1
ATOM 3259 O O . TRP A 1 406 ? 2.852 15.300 62.961 1.00 95.19 406 TRP A O 1
ATOM 3269 N N . ASP A 1 407 ? 0.991 16.241 62.141 1.00 93.44 407 ASP A N 1
ATOM 3270 C CA . ASP A 1 407 ? 1.608 16.684 60.886 1.00 93.44 407 ASP A CA 1
ATOM 3271 C C . ASP A 1 407 ? 2.685 17.764 61.103 1.00 93.44 407 ASP A C 1
ATOM 3273 O O . ASP A 1 407 ? 3.774 17.703 60.529 1.00 93.44 407 ASP A O 1
ATOM 3277 N N . ILE A 1 408 ? 2.402 18.728 61.984 1.00 94.06 408 ILE A N 1
ATOM 3278 C CA . ILE A 1 408 ? 3.313 19.831 62.308 1.00 94.06 408 ILE A CA 1
ATOM 3279 C C . ILE A 1 408 ? 4.511 19.312 63.103 1.00 94.06 408 ILE A C 1
ATOM 3281 O O . ILE A 1 408 ? 5.650 19.636 62.758 1.00 94.06 408 ILE A O 1
ATOM 3285 N N . VAL A 1 409 ? 4.265 18.490 64.129 1.00 95.19 409 VAL A N 1
ATOM 3286 C CA . VAL A 1 409 ? 5.325 17.883 64.954 1.00 95.19 409 VAL A CA 1
ATOM 3287 C C . VAL A 1 409 ? 6.258 17.051 64.086 1.00 95.19 409 VAL A C 1
ATOM 3289 O O . VAL A 1 409 ? 7.463 17.286 64.068 1.00 95.19 409 VAL A O 1
ATOM 3292 N N . ARG A 1 410 ? 5.700 16.167 63.258 1.00 93.62 410 ARG A N 1
ATOM 3293 C CA . ARG A 1 410 ? 6.474 15.375 62.304 1.00 93.62 410 ARG A CA 1
ATOM 3294 C C . ARG A 1 410 ? 7.315 16.244 61.373 1.00 93.62 410 ARG A C 1
ATOM 3296 O O . ARG A 1 410 ? 8.485 15.944 61.161 1.00 93.62 410 ARG A O 1
ATOM 3303 N N . HIS A 1 411 ? 6.739 17.290 60.774 1.00 92.31 411 HIS A N 1
ATOM 3304 C CA . HIS A 1 411 ? 7.495 18.158 59.869 1.00 92.31 411 HIS A CA 1
ATOM 3305 C C . HIS A 1 411 ? 8.661 18.841 60.592 1.00 92.31 411 HIS A C 1
ATOM 3307 O O . HIS A 1 411 ? 9.749 18.931 60.032 1.00 92.31 411 HIS A O 1
ATOM 3313 N N . ARG A 1 412 ? 8.454 19.277 61.841 1.00 95.00 412 ARG A N 1
ATOM 3314 C CA . ARG A 1 412 ? 9.499 19.865 62.689 1.00 95.00 412 ARG A CA 1
ATOM 3315 C C . ARG A 1 412 ? 10.636 18.876 62.952 1.00 95.00 412 ARG A C 1
ATOM 3317 O O . ARG A 1 412 ? 11.792 19.259 62.805 1.00 95.00 412 ARG A O 1
ATOM 3324 N N . GLU A 1 413 ? 10.321 17.625 63.284 1.00 94.56 413 GLU A N 1
ATOM 3325 C CA . GLU A 1 413 ? 11.334 16.590 63.532 1.00 94.56 413 GLU A CA 1
ATOM 3326 C C . GLU A 1 413 ? 12.068 16.181 62.246 1.00 94.56 413 GLU A C 1
ATOM 3328 O O . GLU A 1 413 ? 13.295 16.128 62.227 1.00 94.56 413 GLU A O 1
ATOM 3333 N N . LEU A 1 414 ? 11.355 16.030 61.124 1.00 92.25 414 LEU A N 1
ATOM 3334 C CA . LEU A 1 414 ? 11.974 15.737 59.825 1.00 92.25 414 LEU A CA 1
ATOM 3335 C C . LEU A 1 414 ? 12.936 16.837 59.346 1.00 92.25 414 LEU A C 1
ATOM 3337 O O . LEU A 1 414 ? 13.852 16.537 58.590 1.00 92.25 414 LEU A O 1
ATOM 3341 N N . GLN A 1 415 ? 12.754 18.097 59.758 1.00 91.56 415 GLN A N 1
ATOM 3342 C CA . GLN A 1 415 ? 13.686 19.187 59.426 1.00 91.56 415 GLN A CA 1
ATOM 3343 C C . GLN A 1 415 ? 14.996 19.123 60.226 1.00 91.56 415 GLN A C 1
ATOM 3345 O O . GLN A 1 415 ? 16.003 19.674 59.780 1.00 91.56 415 GLN A O 1
ATOM 3350 N N . LYS A 1 416 ? 15.004 18.470 61.397 1.00 92.06 416 LYS A N 1
ATOM 3351 C CA . LYS A 1 416 ? 16.227 18.269 62.193 1.00 92.06 416 LYS A CA 1
ATOM 3352 C C . LYS A 1 416 ? 17.124 17.192 61.582 1.00 92.06 416 LYS A C 1
ATOM 3354 O O . LYS A 1 416 ? 18.346 17.283 61.698 1.00 92.06 416 LYS A O 1
ATOM 3359 N N . LEU A 1 417 ? 16.523 16.219 60.897 1.00 89.88 417 LEU A N 1
ATOM 3360 C CA . LEU A 1 417 ? 17.226 15.146 60.200 1.00 89.88 417 LEU A CA 1
ATOM 3361 C C . LEU A 1 417 ? 17.849 15.698 58.911 1.00 89.88 417 LEU A C 1
ATOM 3363 O O . LEU A 1 417 ? 17.163 16.051 57.948 1.00 89.88 417 LEU A O 1
ATOM 3367 N N . LYS A 1 418 ? 19.179 15.834 58.900 1.00 73.44 418 LYS A N 1
ATOM 3368 C CA . LYS A 1 418 ? 19.918 16.262 57.705 1.00 73.44 418 LYS A CA 1
ATOM 3369 C C . LYS A 1 418 ? 19.908 15.131 56.680 1.00 73.44 418 LYS A C 1
ATOM 3371 O O . LYS A 1 418 ? 19.981 13.965 57.030 1.00 73.44 418 LYS A O 1
ATOM 3376 N N . ARG A 1 419 ? 19.854 15.475 55.391 1.00 67.81 419 ARG A N 1
ATOM 3377 C CA . ARG A 1 419 ? 19.968 14.491 54.304 1.00 67.81 419 ARG A CA 1
ATOM 3378 C C . ARG A 1 419 ? 21.414 14.006 54.201 1.00 67.81 419 ARG A C 1
ATOM 3380 O O . ARG A 1 419 ? 22.191 14.602 53.457 1.00 67.81 419 ARG A O 1
ATOM 3387 N N . LYS A 1 420 ? 21.773 12.985 54.972 1.00 73.19 420 LYS A N 1
ATOM 3388 C CA . LYS A 1 420 ? 22.936 12.138 54.695 1.00 73.19 420 LYS A CA 1
ATOM 3389 C C . LYS A 1 420 ? 22.509 10.929 53.868 1.00 73.19 420 LYS A C 1
ATOM 3391 O O . LYS A 1 420 ? 21.324 10.766 53.560 1.00 73.19 420 LYS A O 1
ATOM 3396 N N . ASP A 1 421 ? 23.486 10.129 53.467 1.00 85.69 421 ASP A N 1
ATOM 3397 C CA . ASP A 1 421 ? 23.248 8.881 52.762 1.00 85.69 421 ASP A CA 1
ATOM 3398 C C . ASP A 1 421 ? 22.305 7.989 53.584 1.00 85.69 421 ASP A C 1
ATOM 3400 O O . ASP A 1 421 ? 22.505 7.727 54.770 1.00 85.69 421 ASP A O 1
ATOM 3404 N N . LEU A 1 422 ? 21.191 7.623 52.950 1.00 89.06 422 LEU A N 1
ATOM 3405 C CA . LEU A 1 422 ? 20.077 6.909 53.582 1.00 89.06 422 LEU A CA 1
ATOM 3406 C C . LEU A 1 422 ? 20.434 5.446 53.888 1.00 89.06 422 LEU A C 1
ATOM 3408 O O . LEU A 1 422 ? 19.861 4.822 54.773 1.00 89.06 422 LEU A O 1
ATOM 3412 N N . PHE A 1 423 ? 21.403 4.921 53.149 1.00 91.56 423 PHE A N 1
ATOM 3413 C CA . PHE A 1 423 ? 21.912 3.571 53.289 1.00 91.56 423 PHE A CA 1
ATOM 3414 C C . PHE A 1 423 ? 23.413 3.650 53.520 1.00 91.56 423 PHE A C 1
ATOM 3416 O O . PHE A 1 423 ? 24.065 4.521 52.937 1.00 91.56 423 PHE A O 1
ATOM 3423 N N . ASP A 1 424 ? 23.936 2.764 54.356 1.00 92.19 424 ASP A N 1
ATOM 3424 C CA . ASP A 1 424 ? 25.377 2.565 54.462 1.00 92.19 424 ASP A CA 1
ATOM 3425 C C . ASP A 1 424 ? 25.926 1.790 53.250 1.00 92.19 424 ASP A C 1
ATOM 3427 O O . ASP A 1 424 ? 25.188 1.400 52.336 1.00 92.19 424 ASP A O 1
ATOM 3431 N N . ASP A 1 425 ? 27.245 1.597 53.223 1.00 91.44 425 ASP A N 1
ATOM 3432 C CA . ASP A 1 425 ? 27.940 0.900 52.135 1.00 91.44 425 ASP A CA 1
ATOM 3433 C C . ASP A 1 425 ? 27.510 -0.576 52.002 1.00 91.44 425 ASP A C 1
ATOM 3435 O O . ASP A 1 425 ? 27.620 -1.154 50.917 1.00 91.44 425 ASP A O 1
ATOM 3439 N N . ASP A 1 426 ? 26.957 -1.161 53.069 1.00 90.00 426 ASP A N 1
ATOM 3440 C CA . ASP A 1 426 ? 26.434 -2.530 53.110 1.00 90.00 426 ASP A CA 1
ATOM 3441 C C . ASP A 1 426 ? 24.952 -2.614 52.689 1.00 90.00 426 ASP A C 1
ATOM 3443 O O . ASP A 1 426 ? 24.363 -3.699 52.635 1.00 90.00 426 ASP A O 1
ATOM 3447 N N . GLY A 1 427 ? 24.329 -1.478 52.358 1.00 89.69 427 GLY A N 1
ATOM 3448 C CA . GLY A 1 427 ? 22.930 -1.394 51.948 1.00 89.69 427 GLY A CA 1
ATOM 3449 C C . GLY A 1 427 ? 21.928 -1.527 53.099 1.00 89.69 427 GLY A C 1
ATOM 3450 O O . GLY A 1 427 ? 20.738 -1.726 52.837 1.00 89.69 427 GLY A O 1
ATOM 3451 N N . GLN A 1 428 ? 22.370 -1.414 54.353 1.00 92.75 428 GLN A N 1
ATOM 3452 C CA . GLN A 1 428 ? 21.504 -1.338 55.529 1.00 92.75 428 GLN A CA 1
ATOM 3453 C C . GLN A 1 428 ? 21.016 0.096 55.747 1.00 92.75 428 GLN A C 1
ATOM 3455 O O . GLN A 1 428 ? 21.611 1.069 55.281 1.00 92.75 428 GLN A O 1
ATOM 3460 N N . PHE A 1 429 ? 19.890 0.237 56.447 1.00 93.12 429 PHE A N 1
ATOM 3461 C CA . PHE A 1 429 ? 19.377 1.552 56.813 1.00 93.12 429 PHE A CA 1
ATOM 3462 C C . PHE A 1 429 ? 20.293 2.212 57.842 1.00 93.12 429 PHE A C 1
ATOM 3464 O O . PHE A 1 429 ? 20.566 1.630 58.891 1.00 93.12 429 PHE A O 1
ATOM 3471 N N . THR A 1 430 ? 20.702 3.454 57.586 1.00 94.06 430 THR A N 1
ATOM 3472 C CA . THR A 1 430 ? 21.381 4.249 58.614 1.00 94.06 430 THR A CA 1
ATOM 3473 C C . THR A 1 430 ? 20.411 4.606 59.743 1.00 94.06 430 THR A C 1
ATOM 3475 O O . THR A 1 430 ? 19.198 4.676 59.525 1.00 94.06 430 THR A O 1
ATOM 3478 N N . GLU A 1 431 ? 20.917 4.876 60.951 1.00 92.31 431 GLU A N 1
ATOM 3479 C CA . GLU A 1 431 ? 20.079 5.292 62.093 1.00 92.31 431 GLU A CA 1
ATOM 3480 C C . GLU A 1 431 ? 19.199 6.504 61.737 1.00 92.31 431 GLU A C 1
ATOM 3482 O O . GLU A 1 431 ? 17.999 6.510 62.007 1.00 92.31 431 GLU A O 1
ATOM 3487 N N . GLU A 1 432 ? 19.761 7.480 61.014 1.00 91.56 432 GLU A N 1
ATOM 3488 C CA . GLU A 1 432 ? 19.032 8.658 60.525 1.00 91.56 432 GLU A CA 1
ATOM 3489 C C . GLU A 1 432 ? 17.896 8.272 59.554 1.00 91.56 432 GLU A C 1
ATOM 3491 O O . GLU A 1 432 ? 16.811 8.863 59.589 1.00 91.56 432 GLU A O 1
ATOM 3496 N N . HIS A 1 433 ? 18.092 7.262 58.695 1.00 93.44 433 HIS A N 1
ATOM 3497 C CA . HIS A 1 433 ? 17.032 6.784 57.805 1.00 93.44 433 HIS A CA 1
ATOM 3498 C C . HIS A 1 433 ? 15.961 6.013 58.579 1.00 93.44 433 HIS A C 1
ATOM 3500 O O . HIS A 1 433 ? 14.778 6.245 58.332 1.00 93.44 433 HIS A O 1
ATOM 3506 N N . ILE A 1 434 ? 16.327 5.182 59.559 1.00 94.44 434 ILE A N 1
ATOM 3507 C CA . ILE A 1 434 ? 15.363 4.509 60.448 1.00 94.44 434 ILE A CA 1
ATOM 3508 C C . ILE A 1 434 ? 14.489 5.549 61.161 1.00 94.44 434 ILE A C 1
ATOM 3510 O O . ILE A 1 434 ? 13.262 5.433 61.137 1.00 94.44 434 ILE A O 1
ATOM 3514 N N . GLU A 1 435 ? 15.079 6.621 61.692 1.00 94.12 435 GLU A N 1
ATOM 3515 C CA . GLU A 1 435 ? 14.329 7.719 62.311 1.00 94.12 435 GLU A CA 1
ATOM 3516 C C . GLU A 1 435 ? 13.353 8.389 61.329 1.00 94.12 435 GLU A C 1
ATOM 3518 O O . GLU A 1 435 ? 12.195 8.640 61.673 1.00 94.12 435 GLU A O 1
ATOM 3523 N N . MET A 1 436 ? 13.758 8.625 60.076 1.00 93.56 436 MET A N 1
ATOM 3524 C CA . MET A 1 436 ? 12.857 9.148 59.036 1.00 93.56 436 MET A CA 1
ATOM 3525 C C . MET A 1 436 ? 11.710 8.177 58.708 1.00 93.56 436 MET A C 1
ATOM 3527 O O . MET A 1 436 ? 10.562 8.604 58.521 1.00 93.56 436 MET A O 1
ATOM 3531 N N . LEU A 1 437 ? 12.004 6.876 58.645 1.00 94.25 437 LEU A N 1
ATOM 3532 C CA . LEU A 1 437 ? 11.034 5.823 58.351 1.00 94.25 437 LEU A CA 1
ATOM 3533 C C . LEU A 1 437 ? 9.999 5.674 59.478 1.00 94.25 437 LEU A C 1
ATOM 3535 O O . LEU A 1 437 ? 8.817 5.481 59.180 1.00 94.25 437 LEU A O 1
ATOM 3539 N N . LEU A 1 438 ? 10.403 5.833 60.746 1.00 95.62 438 LEU A N 1
ATOM 3540 C CA . LEU A 1 438 ? 9.502 5.848 61.911 1.00 95.62 438 LEU A CA 1
ATOM 3541 C C . LEU A 1 438 ? 8.518 7.029 61.857 1.00 95.62 438 LEU A C 1
ATOM 3543 O O . LEU A 1 438 ? 7.359 6.898 62.251 1.00 95.62 438 LEU A O 1
ATOM 3547 N N . TRP A 1 439 ? 8.914 8.141 61.232 1.00 95.50 439 TRP A N 1
ATOM 3548 C CA . TRP A 1 439 ? 8.025 9.251 60.867 1.00 95.50 439 TRP A CA 1
ATOM 3549 C C . TRP A 1 439 ? 7.217 9.001 59.577 1.00 95.50 439 TRP A C 1
ATOM 3551 O O . TRP A 1 439 ? 6.703 9.940 58.957 1.00 95.50 439 TRP A O 1
ATOM 3561 N N . ALA A 1 440 ? 7.090 7.747 59.136 1.00 91.81 440 ALA A N 1
ATOM 3562 C CA . ALA A 1 440 ? 6.388 7.332 57.921 1.00 91.81 440 ALA A CA 1
ATOM 3563 C C . ALA A 1 440 ? 6.839 8.096 56.660 1.00 91.81 440 ALA A C 1
ATOM 3565 O O . ALA A 1 440 ? 6.023 8.397 55.782 1.00 91.81 440 ALA A O 1
ATOM 3566 N N . TYR A 1 441 ? 8.116 8.483 56.583 1.00 92.69 441 TYR A N 1
ATOM 3567 C CA . TYR A 1 441 ? 8.675 9.265 55.483 1.00 92.69 441 TYR A CA 1
ATOM 3568 C C . TYR A 1 441 ? 9.880 8.568 54.858 1.00 92.69 441 TYR A C 1
ATOM 3570 O O . TYR A 1 441 ? 10.777 8.104 55.552 1.00 92.69 441 TYR A O 1
ATOM 3578 N N . THR A 1 442 ? 9.959 8.575 53.530 1.00 89.19 442 THR A N 1
ATOM 3579 C CA . THR A 1 442 ? 11.225 8.295 52.848 1.00 89.19 442 THR A CA 1
ATOM 3580 C C . THR A 1 442 ? 11.315 9.049 51.521 1.00 89.19 442 THR A C 1
ATOM 3582 O O . THR A 1 442 ? 10.321 9.115 50.790 1.00 89.19 442 THR A O 1
ATOM 3585 N N . PRO A 1 443 ? 12.490 9.609 51.178 1.00 85.25 443 PRO A N 1
ATOM 3586 C CA . PRO A 1 443 ? 12.733 10.137 49.843 1.00 85.25 443 PRO A CA 1
ATOM 3587 C C . PRO A 1 443 ? 12.969 9.033 48.799 1.00 85.25 443 PRO A C 1
ATOM 3589 O O . PRO A 1 443 ? 12.755 9.289 47.618 1.00 85.25 443 PRO A O 1
ATOM 3592 N N . ASP A 1 444 ? 13.362 7.821 49.215 1.00 85.00 444 ASP A N 1
ATOM 3593 C CA . ASP A 1 444 ? 13.668 6.691 48.327 1.00 85.00 444 ASP A CA 1
ATOM 3594 C C . ASP A 1 444 ? 12.824 5.459 48.673 1.00 85.00 444 ASP A C 1
ATOM 3596 O O . ASP A 1 444 ? 13.266 4.458 49.239 1.00 85.00 444 ASP A O 1
ATOM 3600 N N . ARG A 1 445 ? 11.540 5.549 48.323 1.00 82.38 445 ARG A N 1
ATOM 3601 C CA . ARG A 1 445 ? 10.574 4.481 48.589 1.00 82.38 445 ARG A CA 1
ATOM 3602 C C . ARG A 1 445 ? 10.888 3.194 47.836 1.00 82.38 445 ARG A C 1
ATOM 3604 O O . ARG A 1 445 ? 10.486 2.124 48.287 1.00 82.38 445 ARG A O 1
ATOM 3611 N N . ARG A 1 446 ? 11.566 3.299 46.693 1.00 82.62 446 ARG A N 1
ATOM 3612 C CA . ARG A 1 446 ? 11.909 2.147 45.867 1.00 82.62 446 ARG A CA 1
ATOM 3613 C C . ARG A 1 446 ? 12.883 1.247 46.614 1.00 82.62 446 ARG A C 1
ATOM 3615 O O . ARG A 1 446 ? 12.554 0.085 46.810 1.00 82.62 446 ARG A O 1
ATOM 3622 N N . ARG A 1 447 ? 13.982 1.805 47.124 1.00 83.75 447 ARG A N 1
ATOM 3623 C CA . ARG A 1 447 ? 14.955 1.028 47.901 1.00 83.75 447 ARG A CA 1
ATOM 3624 C C . ARG A 1 447 ? 14.375 0.465 49.196 1.00 83.75 447 ARG A C 1
ATOM 3626 O O . ARG A 1 447 ? 14.655 -0.670 49.549 1.00 83.75 447 ARG A O 1
ATOM 3633 N N . VAL A 1 448 ? 13.506 1.218 49.877 1.00 87.12 448 VAL A N 1
ATOM 3634 C CA . VAL A 1 448 ? 12.798 0.713 51.071 1.00 87.12 448 VAL A CA 1
ATOM 3635 C C . VAL A 1 448 ? 11.875 -0.461 50.717 1.00 87.12 448 VAL A C 1
ATOM 3637 O O . VAL A 1 448 ? 11.748 -1.408 51.489 1.00 87.12 448 VAL A O 1
ATOM 3640 N N . TRP A 1 449 ? 11.208 -0.413 49.560 1.00 85.00 449 TRP A N 1
ATOM 3641 C CA . TRP A 1 449 ? 10.373 -1.518 49.093 1.00 85.00 449 TRP A CA 1
ATOM 3642 C C . TRP A 1 449 ? 11.212 -2.739 48.705 1.00 85.00 449 TRP A C 1
ATOM 3644 O O . TRP A 1 449 ? 10.876 -3.843 49.121 1.00 85.00 449 TRP A O 1
ATOM 3654 N N . GLU A 1 450 ? 12.308 -2.529 47.975 1.00 84.31 450 GLU A N 1
ATOM 3655 C CA . GLU A 1 450 ? 13.282 -3.567 47.619 1.00 84.31 450 GLU A CA 1
ATOM 3656 C C . GLU A 1 450 ? 13.787 -4.265 48.898 1.00 84.31 450 GLU A C 1
ATOM 3658 O O . GLU A 1 450 ? 13.554 -5.457 49.073 1.00 84.31 450 GLU A O 1
ATOM 3663 N N . TYR A 1 451 ? 14.271 -3.516 49.894 1.00 88.81 451 TYR A N 1
ATOM 3664 C CA . TYR A 1 451 ? 14.750 -4.076 51.165 1.00 88.81 451 TYR A CA 1
ATOM 3665 C C . TYR A 1 451 ? 13.709 -4.949 51.899 1.00 88.81 451 TYR A C 1
ATOM 3667 O O . TYR A 1 451 ? 14.013 -6.051 52.346 1.00 88.81 451 TYR A O 1
ATOM 3675 N N . PHE A 1 452 ? 12.457 -4.489 52.026 1.00 86.00 452 PHE A N 1
ATOM 3676 C CA . PHE A 1 452 ? 11.444 -5.190 52.835 1.00 86.00 452 PHE A CA 1
ATOM 3677 C C . PHE A 1 452 ? 10.642 -6.274 52.108 1.00 86.00 452 PHE A C 1
ATOM 3679 O O . PHE A 1 452 ? 9.942 -7.047 52.780 1.00 86.00 452 PHE A O 1
ATOM 3686 N N . TYR A 1 453 ? 10.622 -6.273 50.776 1.00 81.50 453 TYR A N 1
ATOM 3687 C CA . TYR A 1 453 ? 9.713 -7.115 49.991 1.00 81.50 453 TYR A CA 1
ATOM 3688 C C . TYR A 1 453 ? 10.415 -7.923 48.899 1.00 81.50 453 TYR A C 1
ATOM 3690 O O . TYR A 1 453 ? 9.873 -8.951 48.501 1.00 81.50 453 TYR A O 1
ATOM 3698 N N . GLU A 1 454 ? 11.609 -7.539 48.444 1.00 77.94 454 GLU A N 1
ATOM 3699 C CA . GLU A 1 454 ? 12.375 -8.323 47.469 1.00 77.94 454 GLU A CA 1
ATOM 3700 C C . GLU A 1 454 ? 12.824 -9.688 48.020 1.00 77.94 454 GLU A C 1
ATOM 3702 O O . GLU A 1 454 ? 12.611 -10.673 47.312 1.00 77.94 454 GLU A O 1
ATOM 3707 N N . PRO A 1 455 ? 13.292 -9.821 49.282 1.00 76.00 455 PRO A N 1
ATOM 3708 C CA . PRO A 1 455 ? 13.601 -11.132 49.864 1.00 76.00 455 PRO A CA 1
ATOM 3709 C C . PRO A 1 455 ? 12.383 -12.063 49.903 1.00 76.00 455 PRO A C 1
ATOM 3711 O O . PRO A 1 455 ? 12.473 -13.226 49.529 1.00 76.00 455 PRO A O 1
ATOM 3714 N N . ARG A 1 456 ? 11.205 -11.521 50.242 1.00 65.50 456 ARG A N 1
ATOM 3715 C CA . ARG A 1 456 ? 9.944 -12.276 50.257 1.00 65.50 456 ARG A CA 1
ATOM 3716 C C . ARG A 1 456 ? 9.505 -12.695 48.855 1.00 65.50 456 ARG A C 1
ATOM 3718 O O . ARG A 1 456 ? 9.035 -13.805 48.675 1.00 65.50 456 ARG A O 1
ATOM 3725 N N . MET A 1 457 ? 9.675 -11.827 47.859 1.00 62.97 457 MET A N 1
ATOM 3726 C CA . MET A 1 457 ? 9.397 -12.164 46.458 1.00 62.97 457 MET A CA 1
ATOM 3727 C C . MET A 1 457 ? 10.386 -13.196 45.909 1.00 62.97 457 MET A C 1
ATOM 3729 O O . MET A 1 457 ? 10.045 -13.895 44.961 1.00 62.97 457 MET A O 1
ATOM 3733 N N . HIS A 1 458 ? 11.603 -13.267 46.450 1.00 64.31 458 HIS A N 1
ATOM 3734 C CA . HIS A 1 458 ? 12.571 -14.312 46.131 1.00 64.31 458 HIS A CA 1
ATOM 3735 C C . HIS A 1 458 ? 12.192 -15.645 46.777 1.00 64.31 458 HIS A C 1
ATOM 3737 O O . HIS A 1 458 ? 12.130 -16.632 46.056 1.00 64.31 458 HIS A O 1
ATOM 3743 N N . GLU A 1 459 ? 11.824 -15.668 48.060 1.00 64.75 459 GLU A N 1
ATOM 3744 C CA . GLU A 1 459 ? 11.300 -16.872 48.723 1.00 64.75 459 GLU A CA 1
ATOM 3745 C C . GLU A 1 459 ? 9.988 -17.356 48.087 1.00 64.75 459 GLU A C 1
ATOM 3747 O O . GLU A 1 459 ? 9.831 -18.540 47.819 1.00 64.75 459 GLU A O 1
ATOM 3752 N N . GLU A 1 460 ? 9.054 -16.455 47.770 1.00 63.41 460 GLU A N 1
ATOM 3753 C CA . GLU A 1 460 ? 7.806 -16.798 47.077 1.00 63.41 460 GLU A CA 1
ATOM 3754 C C . GLU A 1 460 ? 8.074 -17.280 45.642 1.00 63.41 460 GLU A C 1
ATOM 3756 O O . GLU A 1 460 ? 7.389 -18.187 45.180 1.00 63.41 460 GLU A O 1
ATOM 3761 N N . ARG A 1 461 ? 9.105 -16.756 44.959 1.00 60.62 461 ARG A N 1
ATOM 3762 C CA . ARG A 1 461 ? 9.562 -17.290 43.664 1.00 60.62 461 ARG A CA 1
ATOM 3763 C C . ARG A 1 461 ? 10.237 -18.650 43.798 1.00 60.62 461 ARG A C 1
ATOM 3765 O O . ARG A 1 461 ? 10.048 -19.478 42.919 1.00 60.62 461 ARG A O 1
ATOM 3772 N N . GLU A 1 462 ? 11.008 -18.896 44.849 1.00 59.22 462 GLU A N 1
ATOM 3773 C CA . GLU A 1 462 ? 11.615 -20.205 45.114 1.00 59.22 462 GLU A CA 1
ATOM 3774 C C . GLU A 1 462 ? 10.543 -21.245 45.467 1.00 59.22 462 GLU A C 1
ATOM 3776 O O . GLU A 1 462 ? 10.558 -22.349 44.927 1.00 59.22 462 GLU A O 1
ATOM 3781 N N . ILE A 1 463 ? 9.527 -20.857 46.241 1.00 57.22 463 ILE A N 1
ATOM 3782 C CA . ILE A 1 463 ? 8.345 -21.679 46.520 1.00 57.22 463 ILE A CA 1
ATOM 3783 C C . ILE A 1 463 ? 7.504 -21.884 45.247 1.00 57.22 463 ILE A C 1
ATOM 3785 O O . ILE A 1 463 ? 7.027 -22.989 45.012 1.00 57.22 463 ILE A O 1
ATOM 3789 N N . GLU A 1 464 ? 7.341 -20.881 44.376 1.00 51.12 464 GLU A N 1
ATOM 3790 C CA . GLU A 1 464 ? 6.693 -21.052 43.063 1.00 51.12 464 GLU A CA 1
ATOM 3791 C C . GLU A 1 464 ? 7.510 -21.940 42.116 1.00 51.12 464 GLU A C 1
ATOM 3793 O O . GLU A 1 464 ? 6.925 -22.635 41.286 1.00 51.12 464 GLU A O 1
ATOM 3798 N N . ILE A 1 465 ? 8.840 -21.955 42.221 1.00 51.91 465 ILE A N 1
ATOM 3799 C CA . ILE A 1 465 ? 9.710 -22.872 41.473 1.00 51.91 465 ILE A CA 1
ATOM 3800 C C . ILE A 1 465 ? 9.511 -24.314 41.970 1.00 51.91 465 ILE A C 1
ATOM 3802 O O . ILE A 1 465 ? 9.382 -25.214 41.139 1.00 51.91 465 ILE A O 1
ATOM 3806 N N . ASP A 1 466 ? 9.368 -24.529 43.280 1.00 46.50 466 ASP A N 1
ATOM 3807 C CA . ASP A 1 466 ? 9.073 -25.850 43.857 1.00 46.50 466 ASP A CA 1
ATOM 3808 C C . ASP A 1 466 ? 7.621 -26.309 43.614 1.00 46.50 466 ASP A C 1
ATOM 3810 O O . ASP A 1 466 ? 7.370 -27.487 43.357 1.00 46.50 466 ASP A O 1
ATOM 3814 N N . VAL A 1 467 ? 6.643 -25.397 43.598 1.00 45.88 467 VAL A N 1
ATOM 3815 C CA . VAL A 1 467 ? 5.241 -25.707 43.254 1.00 45.88 467 VAL A CA 1
ATOM 3816 C C . VAL A 1 467 ? 5.069 -25.936 41.742 1.00 45.88 467 VAL A C 1
ATOM 3818 O O . VAL A 1 467 ? 4.262 -26.777 41.333 1.00 45.88 467 VAL A O 1
ATOM 3821 N N . ASN A 1 468 ? 5.876 -25.289 40.893 1.00 41.59 468 ASN A N 1
ATOM 3822 C CA . ASN A 1 468 ? 5.914 -25.546 39.447 1.00 41.59 468 ASN A CA 1
ATOM 3823 C C . ASN A 1 468 ? 6.510 -26.912 39.075 1.00 41.59 468 ASN A C 1
ATOM 3825 O O . ASN A 1 468 ? 6.288 -27.371 37.954 1.00 41.59 468 ASN A O 1
ATOM 3829 N N . ALA A 1 469 ? 7.167 -27.618 40.001 1.00 45.66 469 ALA A N 1
ATOM 3830 C CA . ALA A 1 469 ? 7.516 -29.027 39.813 1.00 45.66 469 ALA A CA 1
ATOM 3831 C C . ALA A 1 469 ? 6.283 -29.964 39.827 1.00 45.66 469 ALA A C 1
ATOM 3833 O O . ALA A 1 469 ? 6.406 -31.141 39.489 1.00 45.66 469 ALA A O 1
ATOM 3834 N N . CYS A 1 470 ? 5.089 -29.459 40.175 1.00 40.09 470 CYS A N 1
ATOM 3835 C CA . CYS A 1 470 ? 3.832 -30.217 40.219 1.00 40.09 470 CYS A CA 1
ATOM 3836 C C . CYS A 1 470 ? 2.748 -29.752 39.222 1.00 40.09 470 CYS A C 1
ATOM 3838 O O . CYS A 1 470 ? 1.629 -30.270 39.261 1.00 40.09 470 CYS A O 1
ATOM 3840 N N . MET A 1 471 ? 3.035 -28.813 38.313 1.00 38.56 471 MET A N 1
ATOM 3841 C CA . MET A 1 471 ? 2.063 -28.351 37.310 1.00 38.56 471 MET A CA 1
ATOM 3842 C C . MET A 1 471 ? 2.165 -29.140 35.993 1.00 38.56 471 MET A C 1
ATOM 3844 O O . MET A 1 471 ? 3.236 -29.536 35.542 1.00 38.56 471 MET A O 1
ATOM 3848 N N . SER A 1 472 ? 1.002 -29.414 35.397 1.00 48.34 472 SER A N 1
ATOM 3849 C CA . SER A 1 472 ? 0.785 -30.349 34.285 1.00 48.34 472 SER A CA 1
ATOM 3850 C C . SER A 1 472 ? 1.654 -30.107 33.040 1.00 48.34 472 SER A C 1
ATOM 3852 O O . SER A 1 472 ? 1.920 -28.968 32.658 1.00 48.34 472 SER A O 1
ATOM 3854 N N . SER A 1 473 ? 1.983 -31.205 32.347 1.00 50.25 473 SER A N 1
ATOM 3855 C CA . SER A 1 473 ? 2.895 -31.335 31.194 1.00 50.25 473 SER A CA 1
ATOM 3856 C C . SER A 1 473 ? 2.705 -30.368 30.014 1.00 50.25 473 SER A C 1
ATOM 3858 O O . SER A 1 473 ? 3.595 -30.266 29.172 1.00 50.25 473 SER A O 1
ATOM 3860 N N . ASP A 1 474 ? 1.582 -29.656 29.924 1.00 45.94 474 ASP A N 1
ATOM 3861 C CA . ASP A 1 474 ? 1.253 -28.815 28.768 1.00 45.94 474 ASP A CA 1
ATOM 3862 C C . ASP A 1 474 ? 1.784 -27.368 28.879 1.00 45.94 474 ASP A C 1
ATOM 3864 O O . ASP A 1 474 ? 2.005 -26.716 27.853 1.00 45.94 474 ASP A O 1
ATOM 3868 N N . GLU A 1 475 ? 2.067 -26.865 30.089 1.00 50.53 475 GLU A N 1
ATOM 3869 C CA . GLU A 1 475 ? 2.620 -25.510 30.297 1.00 50.53 475 GLU A CA 1
ATOM 3870 C C . GLU A 1 475 ? 4.155 -25.471 30.298 1.00 50.53 475 GLU A C 1
ATOM 3872 O O . GLU A 1 475 ? 4.744 -24.554 29.711 1.00 50.53 475 GLU A O 1
ATOM 3877 N N . GLU A 1 476 ? 4.817 -26.511 30.823 1.00 51.41 476 GLU A N 1
ATOM 3878 C CA . GLU A 1 476 ? 6.268 -26.708 30.660 1.00 51.41 476 GLU A CA 1
ATOM 3879 C C . GLU A 1 476 ? 6.677 -26.645 29.182 1.00 51.41 476 GLU A C 1
ATOM 3881 O O . GLU A 1 476 ? 7.711 -26.082 28.808 1.00 51.41 476 GLU A O 1
ATOM 3886 N N . ASP A 1 477 ? 5.832 -27.206 28.324 1.00 58.50 477 ASP A N 1
ATOM 3887 C CA . ASP A 1 477 ? 6.040 -27.274 26.890 1.00 58.50 477 ASP A CA 1
ATOM 3888 C C . ASP A 1 477 ? 5.956 -25.882 26.239 1.00 58.50 477 ASP A C 1
ATOM 3890 O O . ASP A 1 477 ? 6.644 -25.598 25.254 1.00 58.50 477 ASP A O 1
ATOM 3894 N N . GLY A 1 478 ? 5.156 -24.977 26.811 1.00 60.06 478 GLY A N 1
ATOM 3895 C CA . GLY A 1 478 ? 5.061 -23.572 26.420 1.00 60.06 478 GLY A CA 1
ATOM 3896 C C . GLY A 1 478 ? 6.315 -22.779 26.787 1.00 60.06 478 GLY A C 1
ATOM 3897 O O . GLY A 1 478 ? 6.897 -22.113 25.925 1.00 60.06 478 GLY A O 1
ATOM 3898 N N . ILE A 1 479 ? 6.787 -22.903 28.028 1.00 63.69 479 ILE A N 1
ATOM 3899 C CA . ILE A 1 479 ? 7.986 -22.203 28.520 1.00 63.69 479 ILE A CA 1
ATOM 3900 C C . ILE A 1 479 ? 9.244 -22.706 27.794 1.00 63.69 479 ILE A C 1
ATOM 3902 O O . ILE A 1 479 ? 10.039 -21.900 27.297 1.00 63.69 479 ILE A O 1
ATOM 3906 N N . LYS A 1 480 ? 9.384 -24.027 27.605 1.00 69.38 480 LYS A N 1
ATOM 3907 C CA . LYS A 1 480 ? 10.473 -24.634 26.814 1.00 69.38 480 LYS A CA 1
ATOM 3908 C C . LYS A 1 480 ? 10.439 -24.165 25.352 1.00 69.38 480 LYS A C 1
ATOM 3910 O O . LYS A 1 480 ? 11.495 -23.898 24.773 1.00 69.38 480 LYS A O 1
ATOM 3915 N N . LYS A 1 481 ? 9.256 -23.997 24.742 1.00 67.50 481 LYS A N 1
ATOM 3916 C CA . LYS A 1 481 ? 9.114 -23.429 23.382 1.00 67.50 481 LYS A CA 1
ATOM 3917 C C . LYS A 1 481 ? 9.521 -21.955 23.321 1.00 67.50 481 LYS A C 1
ATOM 3919 O O . LYS A 1 481 ? 10.142 -21.557 22.336 1.00 67.50 481 LYS A O 1
ATOM 3924 N N . ILE A 1 482 ? 9.211 -21.161 24.346 1.00 62.66 482 ILE A N 1
ATOM 3925 C CA . ILE A 1 482 ? 9.579 -19.738 24.418 1.00 62.66 482 ILE A CA 1
ATOM 3926 C C . ILE A 1 482 ? 11.091 -19.569 24.586 1.00 62.66 482 ILE A C 1
ATOM 3928 O O . ILE A 1 482 ? 11.686 -18.773 23.860 1.00 62.66 482 ILE A O 1
ATOM 3932 N N . SER A 1 483 ? 11.722 -20.336 25.479 1.00 71.50 483 SER A N 1
ATOM 3933 C CA . SER A 1 483 ? 13.178 -20.301 25.676 1.00 71.50 483 SER A CA 1
ATOM 3934 C C . SER A 1 483 ? 13.927 -20.646 24.382 1.00 71.50 483 SER A C 1
ATOM 3936 O O . SER A 1 483 ? 14.742 -19.858 23.899 1.00 71.50 483 SER A O 1
ATOM 3938 N N . LYS A 1 484 ? 13.519 -21.732 23.710 1.00 71.88 484 LYS A N 1
ATOM 3939 C CA . LYS A 1 484 ? 14.058 -22.126 22.397 1.00 71.88 484 LYS A CA 1
ATOM 3940 C C . LYS A 1 484 ? 13.837 -21.063 21.312 1.00 71.88 484 LYS A C 1
ATOM 3942 O O . LYS A 1 484 ? 14.664 -20.907 20.417 1.00 71.88 484 LYS A O 1
ATOM 3947 N N . LEU A 1 485 ? 12.728 -20.318 21.361 1.00 65.44 485 LEU A N 1
ATOM 3948 C CA . LEU A 1 485 ? 12.472 -19.214 20.429 1.00 65.44 485 LEU A CA 1
ATOM 3949 C C . LEU A 1 485 ? 13.398 -18.015 20.696 1.00 65.44 485 LEU A C 1
ATOM 3951 O O . LEU A 1 485 ? 13.880 -17.406 19.740 1.00 65.44 485 LEU A O 1
ATOM 3955 N N . LYS A 1 486 ? 13.652 -17.683 21.970 1.00 72.12 486 LYS A N 1
ATOM 3956 C CA . LYS A 1 486 ? 14.583 -16.615 22.371 1.00 72.12 486 LYS A CA 1
ATOM 3957 C C . LYS A 1 486 ? 16.014 -16.944 21.933 1.00 72.12 486 LYS A C 1
ATOM 3959 O O . LYS A 1 486 ? 16.649 -16.105 21.304 1.00 72.12 486 LYS A O 1
ATOM 3964 N N . GLU A 1 487 ? 16.468 -18.176 22.149 1.00 74.69 487 GLU A N 1
ATOM 3965 C CA . GLU A 1 487 ? 17.780 -18.671 21.701 1.00 74.69 487 GLU A CA 1
ATOM 3966 C C . GLU A 1 487 ? 17.924 -18.674 20.165 1.00 74.69 487 GLU A C 1
ATOM 3968 O O . GLU A 1 487 ? 18.934 -18.242 19.601 1.00 74.69 487 GLU A O 1
ATOM 3973 N N . ALA A 1 488 ? 16.873 -19.079 19.445 1.00 70.06 488 ALA A N 1
ATOM 3974 C CA . ALA A 1 488 ? 16.863 -18.978 17.989 1.00 70.06 488 ALA A CA 1
ATOM 3975 C C . ALA A 1 488 ? 16.960 -17.516 17.514 1.00 70.06 488 ALA A C 1
ATOM 3977 O O . ALA A 1 488 ? 17.559 -17.245 16.474 1.00 70.06 488 ALA A O 1
ATOM 3978 N N . MET A 1 489 ? 16.394 -16.561 18.256 1.00 66.12 489 MET A N 1
ATOM 3979 C CA . MET A 1 489 ? 16.476 -15.141 17.915 1.00 66.12 489 MET A CA 1
ATOM 3980 C C . MET A 1 489 ? 17.838 -14.527 18.208 1.00 66.12 489 MET A C 1
ATOM 3982 O O . MET A 1 489 ? 18.324 -13.792 17.354 1.00 66.12 489 MET A O 1
ATOM 3986 N N . THR A 1 490 ? 18.478 -14.850 19.332 1.00 73.19 490 THR A N 1
ATOM 3987 C CA . THR A 1 490 ? 19.848 -14.384 19.607 1.00 73.19 490 THR A CA 1
ATOM 3988 C C . THR A 1 490 ? 20.816 -14.887 18.537 1.00 73.19 490 THR A C 1
ATOM 3990 O O . THR A 1 490 ? 21.639 -14.119 18.045 1.00 73.19 490 THR A O 1
ATOM 3993 N N . THR A 1 491 ? 20.631 -16.125 18.067 1.00 74.00 491 THR A N 1
ATOM 3994 C CA . THR A 1 491 ? 21.387 -16.702 16.942 1.00 74.00 491 THR A CA 1
ATOM 3995 C C . THR A 1 491 ? 21.125 -15.966 15.617 1.00 74.00 491 THR A C 1
ATOM 3997 O O . THR A 1 491 ? 22.020 -15.765 14.795 1.00 74.00 491 THR A O 1
ATOM 4000 N N . VAL A 1 492 ? 19.887 -15.532 15.368 1.00 68.12 492 VAL A N 1
ATOM 4001 C CA . VAL A 1 492 ? 19.556 -14.740 14.170 1.00 68.12 492 VAL A CA 1
ATOM 4002 C C . VAL A 1 492 ? 20.098 -13.309 14.273 1.00 68.12 492 VAL A C 1
ATOM 4004 O O . VAL A 1 492 ? 20.497 -12.722 13.270 1.00 68.12 492 VAL A O 1
ATOM 4007 N N . GLU A 1 493 ? 20.119 -12.724 15.467 1.00 71.19 493 GLU A N 1
ATOM 4008 C CA . GLU A 1 493 ? 20.641 -11.376 15.694 1.00 71.19 493 GLU A CA 1
ATOM 4009 C C . GLU A 1 493 ? 22.163 -11.320 15.588 1.00 71.19 493 GLU A C 1
ATOM 4011 O O . GLU A 1 493 ? 22.666 -10.400 14.942 1.00 71.19 493 GLU A O 1
ATOM 4016 N N . SER A 1 494 ? 22.880 -12.322 16.107 1.00 73.50 494 SER A N 1
ATOM 4017 C CA . SER A 1 494 ? 24.328 -12.449 15.911 1.00 73.50 494 SER A CA 1
ATOM 4018 C C . SER A 1 494 ? 24.672 -12.616 14.431 1.00 73.50 494 SER A C 1
ATOM 4020 O O . SER A 1 494 ? 25.433 -11.821 13.891 1.00 73.50 494 SER A O 1
ATOM 4022 N N . THR A 1 495 ? 23.998 -13.524 13.714 1.00 71.62 495 THR A N 1
ATOM 4023 C CA . THR A 1 495 ? 24.214 -13.680 12.261 1.00 71.62 495 THR A CA 1
ATOM 4024 C C . THR A 1 495 ? 23.879 -12.414 11.465 1.00 71.62 495 THR A C 1
ATOM 4026 O O . THR A 1 495 ? 24.486 -12.149 10.429 1.00 71.62 495 THR A O 1
ATOM 4029 N N . LEU A 1 496 ? 22.930 -11.594 11.926 1.00 69.69 496 LEU A N 1
ATOM 4030 C CA . LEU A 1 496 ? 22.609 -10.311 11.300 1.00 69.69 496 LEU A CA 1
ATOM 4031 C C . LEU A 1 496 ? 23.668 -9.239 11.591 1.00 69.69 496 LEU A C 1
ATOM 4033 O O . LEU A 1 496 ? 23.907 -8.401 10.718 1.00 69.69 496 LEU A O 1
ATOM 4037 N N . LEU A 1 497 ? 24.277 -9.245 12.779 1.00 72.12 497 LEU A N 1
ATOM 4038 C CA . LEU A 1 497 ? 25.429 -8.402 13.111 1.00 72.12 497 LEU A CA 1
ATOM 4039 C C . LEU A 1 497 ? 26.641 -8.788 12.258 1.00 72.12 497 LEU A C 1
ATOM 4041 O O . LEU A 1 497 ? 27.155 -7.917 11.559 1.00 72.12 497 LEU A O 1
ATOM 4045 N N . ASP A 1 498 ? 26.962 -10.078 12.156 1.00 71.19 498 ASP A N 1
ATOM 4046 C CA . ASP A 1 498 ? 28.026 -10.586 11.279 1.00 71.19 498 ASP A CA 1
ATOM 4047 C C . ASP A 1 498 ? 27.788 -10.163 9.816 1.00 71.19 498 ASP A C 1
ATOM 4049 O O . ASP A 1 498 ? 28.679 -9.662 9.130 1.00 71.19 498 ASP A O 1
ATOM 4053 N N . LEU A 1 499 ? 26.546 -10.282 9.325 1.00 67.00 499 LEU A N 1
ATOM 4054 C CA . LEU A 1 499 ? 26.169 -9.843 7.975 1.00 67.00 499 LEU A CA 1
ATOM 4055 C C . LEU A 1 499 ? 26.196 -8.320 7.794 1.00 67.00 499 LEU A C 1
ATOM 4057 O O . LEU A 1 499 ? 26.311 -7.840 6.661 1.00 67.00 499 LEU A O 1
ATOM 4061 N N . LYS A 1 500 ? 26.017 -7.537 8.862 1.00 64.75 500 LYS A N 1
ATOM 4062 C CA . LYS A 1 500 ? 26.122 -6.072 8.821 1.00 64.75 500 LYS A CA 1
ATOM 4063 C C . LYS A 1 500 ? 27.576 -5.633 8.789 1.00 64.75 500 LYS A C 1
ATOM 4065 O O . LYS A 1 500 ? 27.893 -4.784 7.961 1.00 64.75 500 LYS A O 1
ATOM 4070 N N . GLU A 1 501 ? 28.433 -6.230 9.605 1.00 69.25 501 GLU A N 1
ATOM 4071 C CA . GLU A 1 501 ? 29.879 -5.992 9.580 1.00 69.25 501 GLU A CA 1
ATOM 4072 C C . GLU A 1 501 ? 30.469 -6.372 8.216 1.00 69.25 501 GLU A C 1
ATOM 4074 O O . GLU A 1 501 ? 31.225 -5.600 7.631 1.00 69.25 501 GLU A O 1
ATOM 4079 N N . GLN A 1 502 ? 29.990 -7.463 7.609 1.00 60.84 502 GLN A N 1
ATOM 4080 C CA . GLN A 1 502 ? 30.339 -7.835 6.231 1.00 60.84 502 GLN A CA 1
ATOM 4081 C C . GLN A 1 502 ? 29.813 -6.866 5.151 1.00 60.84 502 GLN A C 1
ATOM 4083 O O . GLN A 1 502 ? 30.347 -6.849 4.043 1.00 60.84 502 GLN A O 1
ATOM 4088 N N . ASN A 1 503 ? 28.766 -6.078 5.429 1.00 54.16 503 ASN A N 1
ATOM 4089 C CA . ASN A 1 503 ? 28.140 -5.160 4.462 1.00 54.16 503 ASN A CA 1
ATOM 4090 C C . ASN A 1 503 ? 28.614 -3.703 4.580 1.00 54.16 503 ASN A C 1
ATOM 4092 O O . ASN A 1 503 ? 28.406 -2.939 3.640 1.00 54.16 503 ASN A O 1
ATOM 4096 N N . LEU A 1 504 ? 29.193 -3.287 5.708 1.00 48.25 504 LEU A N 1
ATOM 4097 C CA . LEU A 1 504 ? 29.545 -1.882 5.955 1.00 48.25 504 LEU A CA 1
ATOM 4098 C C . LEU A 1 504 ? 30.777 -1.393 5.168 1.00 48.25 504 LEU A C 1
ATOM 4100 O O . LEU A 1 504 ? 31.076 -0.206 5.224 1.00 48.25 504 LEU A O 1
ATOM 4104 N N . SER A 1 505 ? 31.452 -2.252 4.391 1.00 48.75 505 SER A N 1
ATOM 4105 C CA . SER A 1 505 ? 32.714 -1.900 3.721 1.00 48.75 505 SER A CA 1
ATOM 4106 C C . SER A 1 505 ? 32.737 -1.926 2.186 1.00 48.75 505 SER A C 1
ATOM 4108 O O . SER A 1 505 ? 33.820 -1.751 1.634 1.00 48.75 505 SER A O 1
ATOM 4110 N N . LYS A 1 506 ? 31.633 -2.136 1.443 1.00 48.34 506 LYS A N 1
ATOM 4111 C CA . LYS A 1 506 ? 31.750 -2.328 -0.025 1.00 48.34 506 LYS A CA 1
ATOM 4112 C C . LYS A 1 506 ? 30.712 -1.612 -0.890 1.00 48.34 506 LYS A C 1
ATOM 4114 O O . LYS A 1 506 ? 29.536 -1.973 -0.914 1.00 48.34 506 LYS A O 1
ATOM 4119 N N . GLU A 1 507 ? 31.206 -0.679 -1.711 1.00 53.66 507 GLU A N 1
ATOM 4120 C CA . GLU A 1 507 ? 30.706 -0.490 -3.076 1.00 53.66 507 GLU A CA 1
ATOM 4121 C C . GLU A 1 507 ? 30.644 -1.853 -3.775 1.00 53.66 507 GLU A C 1
ATOM 4123 O O . GLU A 1 507 ? 31.521 -2.696 -3.594 1.00 53.66 507 GLU A O 1
ATOM 4128 N N . TYR A 1 508 ? 29.575 -2.094 -4.530 1.00 58.31 508 TYR A N 1
ATOM 4129 C CA . TYR A 1 508 ? 29.298 -3.390 -5.141 1.00 58.31 508 TYR A CA 1
ATOM 4130 C C . TYR A 1 508 ? 30.523 -3.933 -5.915 1.00 58.31 508 TYR A C 1
ATOM 4132 O O . TYR A 1 508 ? 30.877 -3.363 -6.945 1.00 58.31 508 TYR A O 1
ATOM 4140 N N . PRO A 1 509 ? 31.146 -5.049 -5.482 1.00 72.31 509 PRO A N 1
ATOM 4141 C CA . PRO A 1 509 ? 32.410 -5.553 -6.037 1.00 72.31 509 PRO A CA 1
ATOM 4142 C C . PRO A 1 509 ? 32.222 -6.327 -7.356 1.00 72.31 509 PRO A C 1
ATOM 4144 O O . PRO A 1 509 ? 32.982 -7.248 -7.658 1.00 72.31 509 PRO A O 1
ATOM 4147 N N . TYR A 1 510 ? 31.158 -6.031 -8.107 1.00 85.62 510 TYR A N 1
ATOM 4148 C CA . TYR A 1 510 ? 30.792 -6.760 -9.320 1.00 85.62 510 TYR A CA 1
ATOM 4149 C C . TYR A 1 510 ? 31.379 -6.072 -10.545 1.00 85.62 510 TYR A C 1
ATOM 4151 O O . TYR A 1 510 ? 31.184 -4.875 -10.747 1.00 85.62 510 TYR A O 1
ATOM 4159 N N . LEU A 1 511 ? 32.066 -6.851 -11.374 1.00 89.31 511 LEU A N 1
ATOM 4160 C CA . LEU A 1 511 ? 32.648 -6.370 -12.620 1.00 89.31 511 LEU A CA 1
ATOM 4161 C C . LEU A 1 511 ? 31.625 -6.419 -13.757 1.00 89.31 511 LEU A C 1
ATOM 4163 O O . LEU A 1 511 ? 30.759 -7.300 -13.803 1.00 89.31 511 LEU A O 1
ATOM 4167 N N . SER A 1 512 ? 31.742 -5.477 -14.692 1.00 92.12 512 SER A N 1
ATOM 4168 C CA . SER A 1 512 ? 30.974 -5.510 -15.935 1.00 92.12 512 SER A CA 1
ATOM 4169 C C . SER A 1 512 ? 31.393 -6.711 -16.790 1.00 92.12 512 SER A C 1
ATOM 4171 O O . SER A 1 512 ? 32.519 -7.195 -16.693 1.00 92.12 512 SER A O 1
ATOM 4173 N N . LEU A 1 513 ? 30.494 -7.185 -17.658 1.00 94.69 513 LEU A N 1
ATOM 4174 C CA . LEU A 1 513 ? 30.786 -8.304 -18.562 1.00 94.69 513 LEU A CA 1
ATOM 4175 C C . LEU A 1 513 ? 32.028 -8.046 -19.434 1.00 94.69 513 LEU A C 1
ATOM 4177 O O . LEU A 1 513 ? 32.787 -8.972 -19.693 1.00 94.69 513 LEU A O 1
ATOM 4181 N N . ASN A 1 514 ? 32.255 -6.795 -19.844 1.00 93.94 514 ASN A N 1
ATOM 4182 C CA . ASN A 1 514 ? 33.411 -6.423 -20.662 1.00 93.94 514 ASN A CA 1
ATOM 4183 C C . ASN A 1 514 ? 34.729 -6.620 -19.904 1.00 93.94 514 ASN A C 1
ATOM 4185 O O . ASN A 1 514 ? 35.669 -7.165 -20.466 1.00 93.94 514 ASN A O 1
ATOM 4189 N N . LEU A 1 515 ? 34.785 -6.248 -18.620 1.00 93.94 515 LEU A N 1
ATOM 4190 C CA . LEU A 1 515 ? 35.983 -6.453 -17.799 1.00 93.94 515 LEU A CA 1
ATOM 4191 C C . LEU A 1 515 ? 36.280 -7.940 -17.583 1.00 93.94 515 LEU A C 1
ATOM 4193 O O . LEU A 1 515 ? 37.436 -8.339 -17.602 1.00 93.94 515 LEU A O 1
ATOM 4197 N N . VAL A 1 516 ? 35.242 -8.768 -17.427 1.00 95.94 516 VAL A N 1
ATOM 4198 C CA . VAL A 1 516 ? 35.411 -10.225 -17.294 1.00 95.94 516 VAL A CA 1
ATOM 4199 C C . VAL A 1 516 ? 35.969 -10.840 -18.580 1.00 95.94 516 VAL A C 1
ATOM 4201 O O . VAL A 1 516 ? 36.842 -11.694 -18.503 1.00 95.94 516 VAL A O 1
ATOM 4204 N N . LYS A 1 517 ? 35.519 -10.380 -19.754 1.00 95.81 517 LYS A N 1
ATOM 4205 C CA . LYS A 1 517 ? 36.057 -10.834 -21.047 1.00 95.81 517 LYS A CA 1
ATOM 4206 C C . LYS A 1 517 ? 37.504 -10.404 -21.271 1.00 95.81 517 LYS A C 1
ATOM 4208 O O . LYS A 1 517 ? 38.306 -11.211 -21.710 1.00 95.81 517 LYS A O 1
ATOM 4213 N N . LYS A 1 518 ? 37.866 -9.174 -20.900 1.00 94.38 518 LYS A N 1
ATOM 4214 C CA . LYS A 1 518 ? 39.272 -8.751 -20.964 1.00 94.38 518 LYS A CA 1
ATOM 4215 C C . LYS A 1 518 ? 40.154 -9.560 -20.005 1.00 94.38 518 LYS A C 1
ATOM 4217 O O . LYS A 1 518 ? 41.281 -9.893 -20.339 1.00 94.38 518 LYS A O 1
ATOM 4222 N N . ALA A 1 519 ? 39.641 -9.920 -18.825 1.00 95.44 519 ALA A N 1
ATOM 4223 C CA . ALA A 1 519 ? 40.350 -10.831 -17.927 1.00 95.44 519 ALA A CA 1
ATOM 4224 C C . ALA A 1 519 ? 40.496 -12.247 -18.520 1.00 95.44 519 ALA A C 1
ATOM 4226 O O . ALA A 1 519 ? 41.519 -12.885 -18.301 1.00 95.44 519 ALA A O 1
ATOM 4227 N N . GLU A 1 520 ? 39.506 -12.727 -19.282 1.00 96.69 520 GLU A N 1
ATOM 4228 C CA . GLU A 1 520 ? 39.581 -13.982 -20.049 1.00 96.69 520 GLU A CA 1
ATOM 4229 C C . GLU A 1 520 ? 40.678 -13.927 -21.122 1.00 96.69 520 GLU A C 1
ATOM 4231 O O . GLU A 1 520 ? 41.453 -14.872 -21.244 1.00 96.69 520 GLU A O 1
ATOM 4236 N N . GLU A 1 521 ? 40.800 -12.804 -21.833 1.00 95.88 521 GLU A N 1
ATOM 4237 C CA . GLU A 1 521 ? 41.861 -12.569 -22.823 1.00 95.88 521 GLU A CA 1
ATOM 4238 C C . GLU A 1 521 ? 43.256 -12.547 -22.179 1.00 95.88 521 GLU A C 1
ATOM 4240 O O . GLU A 1 521 ? 44.160 -13.220 -22.670 1.00 95.88 521 GLU A O 1
ATOM 4245 N N . LEU A 1 522 ? 43.424 -11.846 -21.050 1.00 94.88 522 LEU A N 1
ATOM 4246 C CA . LEU A 1 522 ? 44.698 -11.798 -20.316 1.00 94.88 522 LEU A CA 1
ATOM 4247 C C . LEU A 1 522 ? 45.101 -13.152 -19.725 1.00 94.88 522 LEU A C 1
ATOM 4249 O O . LEU A 1 522 ? 46.284 -13.472 -19.654 1.00 94.88 522 LEU A O 1
ATOM 4253 N N . ALA A 1 523 ? 44.127 -13.947 -19.283 1.00 95.75 523 ALA A N 1
ATOM 4254 C CA . ALA A 1 523 ? 44.379 -15.272 -18.735 1.00 95.75 523 ALA A CA 1
ATOM 4255 C C . ALA A 1 523 ? 44.798 -16.284 -19.820 1.00 95.75 523 ALA A C 1
ATOM 4257 O O . ALA A 1 523 ? 45.513 -17.245 -19.513 1.00 95.75 523 ALA A O 1
ATOM 4258 N N . GLY A 1 524 ? 44.367 -16.098 -21.072 1.00 95.94 524 GLY A N 1
ATOM 4259 C CA . GLY A 1 524 ? 44.697 -16.985 -22.188 1.00 95.94 524 GLY A CA 1
ATOM 4260 C C . GLY A 1 524 ? 44.356 -18.451 -21.892 1.00 95.94 524 GLY A C 1
ATOM 4261 O O . GLY A 1 524 ? 43.228 -18.790 -21.529 1.00 95.94 524 GLY A O 1
ATOM 4262 N N . ASP A 1 525 ? 45.348 -19.335 -21.996 1.00 96.00 525 ASP A N 1
ATOM 4263 C CA . ASP A 1 525 ? 45.166 -20.778 -21.779 1.00 96.00 525 ASP A CA 1
ATOM 4264 C C . ASP A 1 525 ? 45.027 -21.181 -20.301 1.00 96.00 525 ASP A C 1
ATOM 4266 O O . ASP A 1 525 ? 44.673 -22.322 -20.002 1.00 96.00 525 ASP A O 1
ATOM 4270 N N . SER A 1 526 ? 45.246 -20.257 -19.359 1.00 95.19 526 SER A N 1
ATOM 4271 C CA . SER A 1 526 ? 45.090 -20.538 -17.923 1.00 95.19 526 SER A CA 1
ATOM 4272 C C . SER A 1 526 ? 43.626 -20.613 -17.463 1.00 95.19 526 SER A C 1
ATOM 4274 O O . SER A 1 526 ? 43.351 -21.014 -16.330 1.00 95.19 526 SER A O 1
ATOM 4276 N N . VAL A 1 527 ? 42.663 -20.275 -18.333 1.00 97.12 527 VAL A N 1
ATOM 4277 C CA . VAL A 1 527 ? 41.232 -20.303 -18.001 1.00 97.12 527 VAL A CA 1
ATOM 4278 C C . VAL A 1 527 ? 40.713 -21.742 -17.940 1.00 97.12 527 VAL A C 1
ATOM 4280 O O . VAL A 1 527 ? 40.617 -22.445 -18.950 1.00 97.12 527 VAL A O 1
ATOM 4283 N N . THR A 1 528 ? 40.279 -22.158 -16.751 1.00 96.75 528 THR A N 1
ATOM 4284 C CA . THR A 1 528 ? 39.683 -23.484 -16.515 1.00 96.75 528 THR A CA 1
ATOM 4285 C C . THR A 1 528 ? 38.332 -23.654 -17.223 1.00 96.75 528 THR A C 1
ATOM 4287 O O . THR A 1 528 ? 37.591 -22.691 -17.432 1.00 96.75 528 THR A O 1
ATOM 4290 N N . GLU A 1 529 ? 37.936 -24.893 -17.539 1.00 96.31 529 GLU A N 1
ATOM 4291 C CA . GLU A 1 529 ? 36.618 -25.182 -18.140 1.00 96.31 529 GLU A CA 1
ATOM 4292 C C . GLU A 1 529 ? 35.444 -24.687 -17.280 1.00 96.31 529 GLU A C 1
ATOM 4294 O O . GLU A 1 529 ? 34.421 -24.225 -17.800 1.00 96.31 529 GLU A O 1
ATOM 4299 N N . LEU A 1 530 ? 35.604 -24.733 -15.953 1.00 95.56 530 LEU A N 1
ATOM 4300 C CA . LEU A 1 530 ? 34.604 -24.233 -15.016 1.00 95.56 530 LEU A CA 1
ATOM 4301 C C . LEU A 1 530 ? 34.462 -22.706 -15.107 1.00 95.56 530 LEU A C 1
ATOM 4303 O O . LEU A 1 530 ? 33.338 -22.201 -15.109 1.00 95.56 530 LEU A O 1
ATOM 4307 N N . GLN A 1 531 ? 35.571 -21.972 -15.242 1.00 97.38 531 GLN A N 1
ATOM 4308 C CA . GLN A 1 531 ? 35.551 -20.522 -15.466 1.00 97.38 531 GLN A CA 1
ATOM 4309 C C . GLN A 1 531 ? 34.939 -20.175 -16.827 1.00 97.38 531 GLN A C 1
ATOM 4311 O O . GLN A 1 531 ? 34.069 -19.309 -16.878 1.00 97.38 531 GLN A O 1
ATOM 4316 N N . LYS A 1 532 ? 35.278 -20.897 -17.906 1.00 97.31 532 LYS A N 1
ATOM 4317 C CA . LYS A 1 532 ? 34.639 -20.716 -19.230 1.00 97.31 532 LYS A CA 1
ATOM 4318 C C . LYS A 1 532 ? 33.122 -20.919 -19.150 1.00 97.31 532 LYS A C 1
ATOM 4320 O O . LYS A 1 532 ? 32.340 -20.125 -19.677 1.00 97.31 532 LYS A O 1
ATOM 4325 N N . SER A 1 533 ? 32.693 -21.945 -18.414 1.00 96.88 533 SER A N 1
ATOM 4326 C CA . SER A 1 533 ? 31.276 -22.227 -18.162 1.00 96.88 533 SER A CA 1
ATOM 4327 C C . SER A 1 533 ? 30.596 -21.112 -17.356 1.00 96.88 533 SER A C 1
ATOM 4329 O O . SER A 1 533 ? 29.484 -20.696 -17.696 1.00 96.88 533 SER A O 1
ATOM 4331 N N . PHE A 1 534 ? 31.268 -20.572 -16.334 1.00 97.44 534 PHE A N 1
ATOM 4332 C CA . PHE A 1 534 ? 30.777 -19.430 -15.561 1.00 97.44 534 PHE A CA 1
ATOM 4333 C C . PHE A 1 534 ? 30.663 -18.162 -16.415 1.00 97.44 534 PHE A C 1
ATOM 4335 O O . PHE A 1 534 ? 29.632 -17.494 -16.364 1.00 97.44 534 PHE A O 1
ATOM 4342 N N . ILE A 1 535 ? 31.677 -17.834 -17.220 1.00 97.25 535 ILE A N 1
ATOM 4343 C CA . ILE A 1 535 ? 31.695 -16.645 -18.086 1.00 97.25 535 ILE A CA 1
ATOM 4344 C C . ILE A 1 535 ? 30.583 -16.735 -19.132 1.00 97.25 535 ILE A C 1
ATOM 4346 O O . ILE A 1 535 ? 29.852 -15.763 -19.338 1.00 97.25 535 ILE A O 1
ATOM 4350 N N . SER A 1 536 ? 30.370 -17.915 -19.718 1.00 97.06 536 SER A N 1
ATOM 4351 C CA . SER A 1 536 ? 29.239 -18.186 -20.611 1.00 97.06 536 SER A CA 1
ATOM 4352 C C . SER A 1 536 ? 27.892 -17.946 -19.912 1.00 97.06 536 SER A C 1
ATOM 4354 O O . SER A 1 536 ? 27.043 -17.197 -20.411 1.00 97.06 536 SER A O 1
ATOM 4356 N N . ALA A 1 537 ? 27.715 -18.479 -18.697 1.00 96.88 537 ALA A N 1
ATOM 4357 C CA . ALA A 1 537 ? 26.516 -18.244 -17.896 1.00 96.88 537 ALA A CA 1
ATOM 4358 C C . ALA A 1 537 ? 26.338 -16.759 -17.524 1.00 96.88 537 ALA A C 1
ATOM 4360 O O . ALA A 1 537 ? 25.228 -16.229 -17.617 1.00 96.88 537 ALA A O 1
ATOM 4361 N N . TYR A 1 538 ? 27.413 -16.055 -17.167 1.00 96.75 538 TYR A N 1
ATOM 4362 C CA . TYR A 1 538 ? 27.399 -14.627 -16.843 1.00 96.75 538 TYR A CA 1
ATOM 4363 C C . TYR A 1 538 ? 27.070 -13.763 -18.065 1.00 96.75 538 TYR A C 1
ATOM 4365 O O . TYR A 1 538 ? 26.296 -12.806 -17.966 1.00 96.75 538 TYR A O 1
ATOM 4373 N N . SER A 1 539 ? 27.575 -14.144 -19.238 1.00 95.94 539 SER A N 1
ATOM 4374 C CA . SER A 1 539 ? 27.243 -13.525 -20.520 1.00 95.94 539 SER A CA 1
ATOM 4375 C C . SER A 1 539 ? 25.767 -13.709 -20.872 1.00 95.94 539 SER A C 1
ATOM 4377 O O . SER A 1 539 ? 25.114 -12.747 -21.278 1.00 95.94 539 SER A O 1
ATOM 4379 N N . SER A 1 540 ? 25.200 -14.896 -20.621 1.00 95.62 540 SER A N 1
ATOM 4380 C CA . SER A 1 540 ? 23.777 -15.181 -20.873 1.00 95.62 540 SER A CA 1
ATOM 4381 C C . SER A 1 540 ? 22.822 -14.287 -20.071 1.00 95.62 540 SER A C 1
ATOM 4383 O O . SER A 1 540 ? 21.701 -14.020 -20.505 1.00 95.62 540 SER A O 1
ATOM 4385 N N . VAL A 1 541 ? 23.280 -13.780 -18.921 1.00 95.38 541 VAL A N 1
ATOM 4386 C CA . VAL A 1 541 ? 22.532 -12.845 -18.073 1.00 95.38 541 VAL A CA 1
ATOM 4387 C C . VAL A 1 541 ? 22.994 -11.392 -18.214 1.00 95.38 541 VAL A C 1
ATOM 4389 O O . VAL A 1 541 ? 22.685 -10.564 -17.358 1.00 95.38 541 VAL A O 1
ATOM 4392 N N . SER A 1 542 ? 23.724 -11.069 -19.285 1.00 92.25 542 SER A N 1
ATOM 4393 C CA . SER A 1 542 ? 24.222 -9.722 -19.596 1.00 92.25 542 SER A CA 1
ATOM 4394 C C . SER A 1 542 ? 25.102 -9.107 -18.499 1.00 92.25 542 SER A C 1
ATOM 4396 O O . SER A 1 542 ? 25.104 -7.893 -18.310 1.00 92.25 542 SER A O 1
ATOM 4398 N N . GLY A 1 543 ? 25.823 -9.932 -17.737 1.00 88.88 543 GLY A N 1
ATOM 4399 C CA . GLY A 1 543 ? 26.623 -9.475 -16.601 1.00 88.88 543 GLY A CA 1
ATOM 4400 C C . GLY A 1 543 ? 25.801 -9.026 -15.386 1.00 88.88 543 GLY A C 1
ATOM 4401 O O . GLY A 1 543 ? 26.342 -8.452 -14.444 1.00 88.88 543 GLY A O 1
ATOM 4402 N N . GLU A 1 544 ? 24.488 -9.274 -15.351 1.00 88.25 544 GLU A N 1
ATOM 4403 C CA . GLU A 1 544 ? 23.687 -9.011 -14.157 1.00 88.25 544 GLU A CA 1
ATOM 4404 C C . GLU A 1 544 ? 23.852 -10.150 -13.141 1.00 88.25 544 GLU A C 1
ATOM 4406 O O . GLU A 1 544 ? 23.101 -11.129 -13.146 1.00 88.25 544 GLU A O 1
ATOM 4411 N N . TYR A 1 545 ? 24.781 -9.993 -12.193 1.00 87.94 545 TYR A N 1
ATOM 4412 C CA . TYR A 1 545 ? 25.047 -10.983 -11.135 1.00 87.94 545 TYR A CA 1
ATOM 4413 C C . TYR A 1 545 ? 23.780 -11.507 -10.431 1.00 87.94 545 TYR A C 1
ATOM 4415 O O . TYR A 1 545 ? 23.663 -12.697 -10.148 1.00 87.94 545 TYR A O 1
ATOM 4423 N N . LYS A 1 546 ? 22.776 -10.651 -10.190 1.00 87.88 546 LYS A N 1
ATOM 4424 C CA . LYS A 1 546 ? 21.523 -11.051 -9.519 1.00 87.88 546 LYS A CA 1
ATOM 4425 C C . LYS A 1 546 ? 20.762 -12.153 -10.264 1.00 87.88 546 LYS A C 1
ATOM 4427 O O . LYS A 1 546 ? 20.059 -12.931 -9.620 1.00 87.88 546 LYS A O 1
ATOM 4432 N N . ARG A 1 547 ? 20.897 -12.230 -11.589 1.00 90.81 547 ARG A N 1
ATOM 4433 C CA . ARG A 1 547 ? 20.218 -13.228 -12.423 1.00 90.81 547 ARG A CA 1
ATOM 4434 C C . ARG A 1 547 ? 20.889 -14.599 -12.378 1.00 90.81 547 ARG A C 1
ATOM 4436 O O . ARG A 1 547 ? 20.201 -15.595 -12.592 1.00 90.81 547 ARG A O 1
ATOM 4443 N N . LEU A 1 548 ? 22.166 -14.684 -11.987 1.00 91.25 548 LEU A N 1
ATOM 4444 C CA . LEU A 1 548 ? 22.863 -15.967 -11.806 1.00 91.25 548 LEU A CA 1
ATOM 4445 C C . LEU A 1 548 ? 22.197 -16.876 -10.763 1.00 91.25 548 LEU A C 1
ATOM 4447 O O . LEU A 1 548 ? 22.341 -18.090 -10.831 1.00 91.25 548 LEU A O 1
ATOM 4451 N N . ARG A 1 549 ? 21.373 -16.320 -9.866 1.00 88.25 549 ARG A N 1
ATOM 4452 C CA . ARG A 1 549 ? 20.560 -17.079 -8.895 1.00 88.25 549 ARG A CA 1
ATOM 4453 C C . ARG A 1 549 ? 19.541 -18.023 -9.525 1.00 88.25 549 ARG A C 1
ATOM 4455 O O . ARG A 1 549 ? 18.957 -18.841 -8.824 1.00 88.25 549 ARG A O 1
ATOM 4462 N N . THR A 1 550 ? 19.260 -17.848 -10.811 1.00 90.44 550 THR A N 1
ATOM 4463 C CA . THR A 1 550 ? 18.309 -18.676 -11.563 1.00 90.44 550 THR A CA 1
ATOM 4464 C C . THR A 1 550 ? 18.997 -19.631 -12.531 1.00 90.44 550 THR A C 1
ATOM 4466 O O . THR A 1 550 ? 18.334 -20.495 -13.097 1.00 90.44 550 THR A O 1
ATOM 4469 N N . VAL A 1 551 ? 20.316 -19.507 -12.699 1.00 94.88 551 VAL A N 1
ATOM 4470 C CA . VAL A 1 551 ? 21.099 -20.307 -13.640 1.00 94.88 551 VAL A CA 1
ATOM 4471 C C . VAL A 1 551 ? 21.837 -21.389 -12.854 1.00 94.88 551 VAL A C 1
ATOM 4473 O O . VAL A 1 551 ? 22.612 -21.077 -11.948 1.00 94.88 551 VAL A O 1
ATOM 4476 N N . ARG A 1 552 ? 21.575 -22.661 -13.172 1.00 95.12 552 ARG A N 1
ATOM 4477 C CA . ARG A 1 552 ? 22.249 -23.808 -12.544 1.00 95.12 552 ARG A CA 1
ATOM 4478 C C . ARG A 1 552 ? 23.629 -24.039 -13.153 1.00 95.12 552 ARG A C 1
ATOM 4480 O O . ARG A 1 552 ? 23.808 -23.820 -14.353 1.00 95.12 552 ARG A O 1
ATOM 4487 N N . ALA A 1 553 ? 24.579 -24.466 -12.327 1.00 95.06 553 ALA A N 1
ATOM 4488 C CA . ALA A 1 553 ? 25.885 -24.901 -12.798 1.00 95.06 553 ALA A CA 1
ATOM 4489 C C . ALA A 1 553 ? 25.784 -26.302 -13.437 1.00 95.06 553 ALA A C 1
ATOM 4491 O O . ALA A 1 553 ? 24.972 -27.119 -13.004 1.00 95.06 553 ALA A O 1
ATOM 4492 N N . PRO A 1 554 ? 26.555 -26.598 -14.494 1.00 91.50 554 PRO A N 1
ATOM 4493 C CA . PRO A 1 554 ? 26.580 -27.930 -15.083 1.00 91.50 554 PRO A CA 1
ATOM 4494 C C . PRO A 1 554 ? 27.182 -28.928 -14.084 1.00 91.50 554 PRO A C 1
ATOM 4496 O O . PRO A 1 554 ? 28.252 -28.685 -13.535 1.00 91.50 554 PRO A O 1
ATOM 4499 N N . GLY A 1 555 ? 26.487 -30.044 -13.848 1.00 87.88 555 GLY A N 1
ATOM 4500 C CA . GLY A 1 555 ? 26.950 -31.115 -12.955 1.00 87.88 555 GLY A CA 1
ATOM 4501 C C . GLY A 1 555 ? 26.706 -30.890 -11.457 1.00 87.88 555 GLY A C 1
ATOM 4502 O O . GLY A 1 555 ? 27.026 -31.774 -10.669 1.00 87.88 555 GLY A O 1
ATOM 4503 N N . ASP A 1 556 ? 26.110 -29.762 -11.058 1.00 83.44 556 ASP A N 1
ATOM 4504 C CA . ASP A 1 556 ? 25.750 -29.456 -9.669 1.00 83.44 556 ASP A CA 1
ATOM 4505 C C . ASP A 1 556 ? 24.293 -28.954 -9.610 1.00 83.44 556 ASP A C 1
ATOM 4507 O O . ASP A 1 556 ? 23.832 -28.204 -10.472 1.00 83.44 556 ASP A O 1
ATOM 4511 N N . ASP A 1 557 ? 23.542 -29.346 -8.581 1.00 89.25 557 ASP A N 1
ATOM 4512 C CA . ASP A 1 557 ? 22.209 -28.786 -8.311 1.00 89.25 557 ASP A CA 1
ATOM 4513 C C . ASP A 1 557 ? 22.269 -27.330 -7.804 1.00 89.25 557 ASP A C 1
ATOM 4515 O O . ASP A 1 557 ? 21.241 -26.651 -7.676 1.00 89.25 557 ASP A O 1
ATOM 4519 N N . SER A 1 558 ? 23.475 -26.832 -7.535 1.00 93.38 558 SER A N 1
ATOM 4520 C CA . SER A 1 558 ? 23.760 -25.469 -7.108 1.00 93.38 558 SER A CA 1
ATOM 4521 C C . SER A 1 558 ? 23.630 -24.447 -8.242 1.00 93.38 558 SER A C 1
ATOM 4523 O O . SER A 1 558 ? 23.895 -24.690 -9.420 1.00 93.38 558 SER A O 1
ATOM 4525 N N . THR A 1 559 ? 23.224 -23.234 -7.874 1.00 94.94 559 THR A N 1
ATOM 4526 C CA . THR A 1 559 ? 23.178 -22.086 -8.786 1.00 94.94 559 THR A CA 1
ATOM 4527 C C . THR A 1 559 ? 24.554 -21.435 -8.910 1.00 94.94 559 THR A C 1
ATOM 4529 O O . THR A 1 559 ? 25.371 -21.507 -7.989 1.00 94.94 559 THR A O 1
ATOM 4532 N N . TRP A 1 560 ? 24.828 -20.773 -10.036 1.00 95.00 560 TRP A N 1
ATOM 4533 C CA . TRP A 1 560 ? 26.147 -20.188 -10.311 1.00 95.00 560 TRP A CA 1
ATOM 4534 C C . TRP A 1 560 ? 26.598 -19.151 -9.281 1.00 95.00 560 TRP A C 1
ATOM 4536 O O . TRP A 1 560 ? 27.798 -18.995 -9.069 1.00 95.00 560 TRP A O 1
ATOM 4546 N N . ASP A 1 561 ? 25.672 -18.460 -8.607 1.00 93.44 561 ASP A N 1
ATOM 4547 C CA . ASP A 1 561 ? 26.021 -17.562 -7.502 1.00 93.44 561 ASP A CA 1
ATOM 4548 C C . ASP A 1 561 ? 26.638 -18.315 -6.314 1.00 93.44 561 ASP A C 1
ATOM 4550 O O . ASP A 1 561 ? 27.565 -17.802 -5.691 1.00 93.44 561 ASP A O 1
ATOM 4554 N N . ILE A 1 562 ? 26.173 -19.536 -6.030 1.00 90.69 562 ILE A N 1
ATOM 4555 C CA . ILE A 1 562 ? 26.701 -20.388 -4.959 1.00 90.69 562 ILE A CA 1
ATOM 4556 C C . ILE A 1 562 ? 28.080 -20.916 -5.352 1.00 90.69 562 ILE A C 1
ATOM 4558 O O . ILE A 1 562 ? 29.036 -20.709 -4.606 1.00 90.69 562 ILE A O 1
ATOM 4562 N N . VAL A 1 563 ? 28.200 -21.528 -6.536 1.00 94.62 563 VAL A N 1
ATOM 4563 C CA . VAL A 1 563 ? 29.465 -22.105 -7.033 1.00 94.62 563 VAL A CA 1
ATOM 4564 C C . VAL A 1 563 ? 30.571 -21.049 -7.047 1.00 94.62 563 VAL A C 1
ATOM 4566 O O . VAL A 1 563 ? 31.628 -21.235 -6.443 1.00 94.62 563 VAL A O 1
ATOM 4569 N N . ARG A 1 564 ? 30.285 -19.879 -7.628 1.00 94.25 564 ARG A N 1
ATOM 4570 C CA . ARG A 1 564 ? 31.187 -18.723 -7.639 1.00 94.25 564 ARG A CA 1
ATOM 4571 C C . ARG A 1 564 ? 31.631 -18.312 -6.235 1.00 94.25 564 ARG A C 1
ATOM 4573 O O . ARG A 1 564 ? 32.818 -18.100 -6.008 1.00 94.25 564 ARG A O 1
ATOM 4580 N N . ASN A 1 565 ? 30.698 -18.151 -5.293 1.00 92.25 565 ASN A N 1
ATOM 4581 C CA . ASN A 1 565 ? 31.031 -17.685 -3.943 1.00 92.25 565 ASN A CA 1
ATOM 4582 C C . ASN A 1 565 ? 31.894 -18.699 -3.180 1.00 92.25 565 ASN A C 1
ATOM 4584 O O . ASN A 1 565 ? 32.777 -18.290 -2.425 1.00 92.25 565 ASN A O 1
ATOM 4588 N N . THR A 1 566 ? 31.676 -19.996 -3.402 1.00 93.12 566 THR A N 1
ATOM 4589 C CA . THR A 1 566 ? 32.515 -21.066 -2.848 1.00 93.12 566 THR A CA 1
ATOM 4590 C C . THR A 1 566 ? 33.944 -20.973 -3.383 1.00 93.12 566 THR A C 1
ATOM 4592 O O . THR A 1 566 ? 34.884 -20.949 -2.591 1.00 93.12 566 THR A O 1
ATOM 4595 N N . HIS A 1 567 ? 34.122 -20.808 -4.698 1.00 94.25 567 HIS A N 1
ATOM 4596 C CA . HIS A 1 567 ? 35.449 -20.629 -5.300 1.00 94.25 567 HIS A CA 1
ATOM 4597 C C . HIS A 1 567 ? 36.141 -19.343 -4.842 1.00 94.25 567 HIS A C 1
ATOM 4599 O O . HIS A 1 567 ? 37.298 -19.378 -4.431 1.00 94.25 567 HIS A O 1
ATOM 4605 N N . LEU A 1 568 ? 35.427 -18.215 -4.811 1.00 93.12 568 LEU A N 1
ATOM 4606 C CA . LEU A 1 568 ? 35.978 -16.948 -4.321 1.00 93.12 568 LEU A CA 1
ATOM 4607 C C . LEU A 1 568 ? 36.429 -17.028 -2.861 1.00 93.12 568 LEU A C 1
ATOM 4609 O O . LEU A 1 568 ? 37.348 -16.308 -2.474 1.00 93.12 568 LEU A O 1
ATOM 4613 N N . LYS A 1 569 ? 35.789 -17.865 -2.036 1.00 91.62 569 LYS A N 1
ATOM 4614 C CA . LYS A 1 569 ? 36.231 -18.103 -0.659 1.00 91.62 569 LYS A CA 1
ATOM 4615 C C . LYS A 1 569 ? 37.590 -18.807 -0.635 1.00 91.62 569 LYS A C 1
ATOM 4617 O O . LYS A 1 569 ? 38.475 -18.338 0.070 1.00 91.62 569 LYS A O 1
ATOM 4622 N N . LEU A 1 570 ? 37.761 -19.856 -1.442 1.00 93.69 570 LEU A N 1
ATOM 4623 C CA . LEU A 1 570 ? 39.025 -20.593 -1.554 1.00 93.69 570 LEU A CA 1
ATOM 4624 C C . LEU A 1 570 ? 40.160 -19.707 -2.083 1.00 93.69 570 LEU A C 1
ATOM 4626 O O . LEU A 1 570 ? 41.257 -19.738 -1.537 1.00 93.69 570 LEU A O 1
ATOM 4630 N N . ILE A 1 571 ? 39.893 -18.877 -3.098 1.00 92.56 571 ILE A N 1
ATOM 4631 C CA . ILE A 1 571 ? 40.894 -17.952 -3.654 1.00 92.56 571 ILE A CA 1
ATOM 4632 C C . ILE A 1 571 ? 41.328 -16.925 -2.596 1.00 92.56 571 ILE A C 1
ATOM 4634 O O . ILE A 1 571 ? 42.516 -16.693 -2.407 1.00 92.56 571 ILE A O 1
ATOM 4638 N N . LYS A 1 572 ? 40.381 -16.351 -1.841 1.00 91.00 572 LYS A N 1
ATOM 4639 C CA . LYS A 1 572 ? 40.695 -15.389 -0.767 1.00 91.00 572 LYS A CA 1
ATOM 4640 C C . LYS A 1 572 ? 41.521 -16.000 0.361 1.00 91.00 572 LYS A C 1
ATOM 4642 O O . LYS A 1 572 ? 42.382 -15.319 0.906 1.00 91.00 572 LYS A O 1
ATOM 4647 N N . GLU A 1 573 ? 41.236 -17.248 0.717 1.00 93.06 573 GLU A N 1
ATOM 4648 C CA . GLU A 1 573 ? 41.983 -17.978 1.741 1.00 93.06 573 GLU A CA 1
ATOM 4649 C C . GLU A 1 573 ? 43.412 -18.276 1.279 1.00 93.06 573 GLU A C 1
ATOM 4651 O O . GLU A 1 573 ? 44.352 -18.022 2.026 1.00 93.06 573 GLU A O 1
ATOM 4656 N N . LYS A 1 574 ? 43.587 -18.701 0.019 1.00 93.81 574 LYS A N 1
ATOM 4657 C CA . LYS A 1 574 ? 44.911 -18.890 -0.595 1.00 93.81 574 LYS A CA 1
ATOM 4658 C C . LYS A 1 574 ? 45.724 -17.598 -0.654 1.00 93.81 574 LYS A C 1
ATOM 4660 O O . LYS A 1 574 ? 46.928 -17.630 -0.440 1.00 93.81 574 LYS A O 1
ATOM 4665 N N . LEU A 1 575 ? 45.068 -16.477 -0.951 1.00 90.12 575 LEU A N 1
ATOM 4666 C CA . LEU A 1 575 ? 45.733 -15.194 -1.153 1.00 90.12 575 LEU A CA 1
ATOM 4667 C C . LEU A 1 575 ? 46.299 -14.583 0.128 1.00 90.12 575 LEU A C 1
ATOM 4669 O O . LEU A 1 575 ? 47.257 -13.827 0.038 1.00 90.12 575 LEU A O 1
ATOM 4673 N N . GLY A 1 576 ? 45.721 -14.853 1.304 1.00 85.44 576 GLY A N 1
ATOM 4674 C CA . GLY A 1 576 ? 46.298 -14.454 2.598 1.00 85.44 576 GLY A CA 1
ATOM 4675 C C . GLY A 1 576 ? 46.630 -12.959 2.775 1.00 85.44 576 GLY A C 1
ATOM 4676 O O . GLY A 1 576 ? 47.363 -12.615 3.695 1.00 85.44 576 GLY A O 1
ATOM 4677 N N . GLY A 1 577 ? 46.116 -12.069 1.914 1.00 87.44 577 GLY A N 1
ATOM 4678 C CA . GLY A 1 577 ? 46.473 -10.643 1.888 1.00 87.44 577 GLY A CA 1
ATOM 4679 C C . GLY A 1 577 ? 47.595 -10.250 0.915 1.00 87.44 577 GLY A C 1
ATOM 4680 O O . GLY A 1 577 ? 48.108 -9.139 1.026 1.00 87.44 577 GLY A O 1
ATOM 4681 N N . ALA A 1 578 ? 47.979 -11.112 -0.031 1.00 91.19 578 ALA A N 1
ATOM 4682 C CA . ALA A 1 578 ? 48.927 -10.766 -1.088 1.00 91.19 578 ALA A CA 1
ATOM 4683 C C . ALA A 1 578 ? 48.455 -9.548 -1.906 1.00 91.19 578 ALA A C 1
ATOM 4685 O O . ALA A 1 578 ? 47.252 -9.300 -2.057 1.00 91.19 578 ALA A O 1
ATOM 4686 N N . LYS A 1 579 ? 49.421 -8.782 -2.434 1.00 95.06 579 LYS A N 1
ATOM 4687 C CA . LYS A 1 579 ? 49.143 -7.656 -3.332 1.00 95.06 579 LYS A CA 1
ATOM 4688 C C . LYS A 1 579 ? 48.407 -8.178 -4.572 1.00 95.06 579 LYS A C 1
ATOM 4690 O O . LYS A 1 579 ? 48.827 -9.161 -5.165 1.00 95.06 579 LYS A O 1
ATOM 4695 N N . LEU A 1 580 ? 47.318 -7.509 -4.948 1.00 95.38 580 LEU A N 1
ATOM 4696 C CA . LEU A 1 580 ? 46.505 -7.866 -6.122 1.00 95.38 580 LEU A CA 1
ATOM 4697 C C . LEU A 1 580 ? 47.028 -7.255 -7.427 1.00 95.38 580 LEU A C 1
ATOM 4699 O O . LEU A 1 580 ? 46.628 -7.669 -8.508 1.00 95.38 580 LEU A O 1
ATOM 4703 N N . PHE A 1 581 ? 47.921 -6.278 -7.313 1.00 95.88 581 PHE A N 1
ATOM 4704 C CA . PHE A 1 581 ? 48.572 -5.617 -8.432 1.00 95.88 581 PHE A CA 1
ATOM 4705 C C . PHE A 1 581 ? 50.084 -5.697 -8.238 1.00 95.88 581 PHE A C 1
ATOM 4707 O O . PHE A 1 581 ? 50.564 -5.645 -7.096 1.00 95.88 581 PHE A O 1
ATOM 4714 N N . THR A 1 582 ? 50.817 -5.835 -9.338 1.00 95.38 582 THR A N 1
ATOM 4715 C CA . THR A 1 582 ? 52.270 -5.661 -9.369 1.00 95.38 582 THR A CA 1
ATOM 4716 C C . THR A 1 582 ? 52.623 -4.191 -9.124 1.00 95.38 582 THR A C 1
ATOM 4718 O O . THR A 1 582 ? 51.747 -3.324 -9.049 1.00 95.38 582 THR A O 1
ATOM 4721 N N . ASP A 1 583 ? 53.912 -3.892 -8.964 1.00 94.19 583 ASP A N 1
ATOM 4722 C CA . ASP A 1 583 ? 54.361 -2.505 -8.802 1.00 94.19 583 ASP A CA 1
ATOM 4723 C C . ASP A 1 583 ? 54.203 -1.683 -10.108 1.00 94.19 583 ASP A C 1
ATOM 4725 O O . ASP A 1 583 ? 54.201 -0.456 -10.046 1.00 94.19 583 ASP A O 1
ATOM 4729 N N . ASP A 1 584 ? 53.974 -2.350 -11.249 1.00 94.19 584 ASP A N 1
ATOM 4730 C CA . ASP A 1 584 ? 53.661 -1.754 -12.560 1.00 94.19 584 ASP A CA 1
ATOM 4731 C C . ASP A 1 584 ? 52.145 -1.575 -12.805 1.00 94.19 584 ASP A C 1
ATOM 4733 O O . ASP A 1 584 ? 51.719 -1.324 -13.928 1.00 94.19 584 ASP A O 1
ATOM 4737 N N . ASP A 1 585 ? 51.318 -1.714 -11.761 1.00 92.06 585 ASP A N 1
ATOM 4738 C CA . ASP A 1 585 ? 49.848 -1.641 -11.813 1.00 92.06 585 ASP A CA 1
ATOM 4739 C C . ASP A 1 585 ? 49.152 -2.756 -12.633 1.00 92.06 585 ASP A C 1
ATOM 4741 O O . ASP A 1 585 ? 47.927 -2.735 -12.790 1.00 92.06 585 ASP A O 1
ATOM 4745 N N . ASP A 1 586 ? 49.879 -3.793 -13.060 1.00 92.62 586 ASP A N 1
ATOM 4746 C CA . ASP A 1 586 ? 49.292 -4.962 -13.722 1.00 92.62 586 ASP A CA 1
ATOM 4747 C C . ASP A 1 586 ? 48.617 -5.909 -12.709 1.00 92.62 586 ASP A C 1
ATOM 4749 O O . ASP A 1 586 ? 49.140 -6.135 -11.611 1.00 92.62 586 ASP A O 1
ATOM 4753 N N . PRO A 1 587 ? 47.452 -6.502 -13.035 1.00 95.31 587 PRO A N 1
ATOM 4754 C CA . PRO A 1 587 ? 46.788 -7.452 -12.147 1.00 95.31 587 PRO A CA 1
ATOM 4755 C C . PRO A 1 587 ? 47.620 -8.736 -12.008 1.00 95.31 587 PRO A C 1
ATOM 4757 O O . PRO A 1 587 ? 48.035 -9.329 -13.005 1.00 95.31 587 PRO A O 1
ATOM 4760 N N . THR A 1 588 ? 47.834 -9.209 -10.777 1.00 96.38 588 THR A N 1
ATOM 4761 C CA . THR A 1 588 ? 48.558 -10.473 -10.552 1.00 96.38 588 THR A CA 1
ATOM 4762 C C . THR A 1 588 ? 47.749 -11.674 -11.064 1.00 96.38 588 THR A C 1
ATOM 4764 O O . THR A 1 588 ? 46.522 -11.575 -11.182 1.00 96.38 588 THR A O 1
ATOM 4767 N N . PRO A 1 589 ? 48.372 -12.841 -11.330 1.00 95.88 589 PRO A N 1
ATOM 4768 C CA . PRO A 1 589 ? 47.655 -14.040 -11.778 1.00 95.88 589 PRO A CA 1
ATOM 4769 C C . PRO A 1 589 ? 46.484 -14.432 -10.865 1.00 95.88 589 PRO A C 1
ATOM 4771 O O . PRO A 1 589 ? 45.415 -14.826 -11.333 1.00 95.88 589 PRO A O 1
ATOM 4774 N N . GLU A 1 590 ? 46.639 -14.260 -9.555 1.00 94.69 590 GLU A N 1
ATOM 4775 C CA . GLU A 1 590 ? 45.591 -14.549 -8.581 1.00 94.69 590 GLU A CA 1
ATOM 4776 C C . GLU A 1 590 ? 44.475 -13.501 -8.607 1.00 94.69 590 GLU A C 1
ATOM 4778 O O . GLU A 1 590 ? 43.303 -13.826 -8.391 1.00 94.69 590 GLU A O 1
ATOM 4783 N N . HIS A 1 591 ? 44.802 -12.237 -8.901 1.00 95.50 591 HIS A N 1
ATOM 4784 C CA . HIS A 1 591 ? 43.778 -11.223 -9.116 1.00 95.50 591 HIS A CA 1
ATOM 4785 C C . HIS A 1 591 ? 43.001 -11.508 -10.396 1.00 95.50 591 HIS A C 1
ATOM 4787 O O . HIS A 1 591 ? 41.772 -11.488 -10.348 1.00 95.50 591 HIS A O 1
ATOM 4793 N N . ILE A 1 592 ? 43.680 -11.875 -11.489 1.00 96.19 592 ILE A N 1
ATOM 4794 C CA . ILE A 1 592 ? 43.056 -12.331 -12.741 1.00 96.19 592 ILE A CA 1
ATOM 4795 C C . ILE A 1 592 ? 42.097 -13.496 -12.459 1.00 96.19 592 ILE A C 1
ATOM 4797 O O . ILE A 1 592 ? 40.947 -13.452 -12.900 1.00 96.19 592 ILE A O 1
ATOM 4801 N N . GLU A 1 593 ? 42.487 -14.474 -11.633 1.00 96.00 593 GLU A N 1
ATOM 4802 C CA . GLU A 1 593 ? 41.602 -15.574 -11.223 1.00 96.00 593 GLU A CA 1
ATOM 4803 C C . GLU A 1 593 ? 40.306 -15.061 -10.560 1.00 96.00 593 GLU A C 1
ATOM 4805 O O . GLU A 1 593 ? 39.212 -15.551 -10.854 1.00 96.00 593 GLU A O 1
ATOM 4810 N N . MET A 1 594 ? 40.385 -14.027 -9.714 1.00 95.69 594 MET A N 1
ATOM 4811 C CA . MET A 1 594 ? 39.208 -13.382 -9.113 1.00 95.69 594 MET A CA 1
ATOM 4812 C C . MET A 1 594 ? 38.367 -12.602 -10.139 1.00 95.69 594 MET A C 1
ATOM 4814 O O . MET A 1 594 ? 37.130 -12.632 -10.062 1.00 95.69 594 MET A O 1
ATOM 4818 N N . LEU A 1 595 ? 39.011 -11.935 -11.107 1.00 96.00 595 LEU A N 1
ATOM 4819 C CA . LEU A 1 595 ? 38.342 -11.192 -12.182 1.00 96.00 595 LEU A CA 1
ATOM 4820 C C . LEU A 1 595 ? 37.521 -12.124 -13.083 1.00 96.00 595 LEU A C 1
ATOM 4822 O O . LEU A 1 595 ? 36.393 -11.771 -13.437 1.00 96.00 595 LEU A O 1
ATOM 4826 N N . LEU A 1 596 ? 38.023 -13.330 -13.374 1.00 96.88 596 LEU A N 1
ATOM 4827 C CA . LEU A 1 596 ? 37.296 -14.368 -14.125 1.00 96.88 596 LEU A CA 1
ATOM 4828 C C . LEU A 1 596 ? 35.995 -14.784 -13.418 1.00 96.88 596 LEU A C 1
ATOM 4830 O O . LEU A 1 596 ? 34.998 -15.103 -14.064 1.00 96.88 596 LEU A O 1
ATOM 4834 N N . TRP A 1 597 ? 35.949 -14.681 -12.087 1.00 96.94 597 TRP A N 1
ATOM 4835 C CA . TRP A 1 597 ? 34.738 -14.850 -11.278 1.00 96.94 597 TRP A CA 1
ATOM 4836 C C . TRP A 1 597 ? 33.946 -13.543 -11.089 1.00 96.94 597 TRP A C 1
ATOM 4838 O O . TRP A 1 597 ? 33.149 -13.411 -10.154 1.00 96.94 597 TRP A O 1
ATOM 4848 N N . ALA A 1 598 ? 34.129 -12.551 -11.962 1.00 94.62 598 ALA A N 1
ATOM 4849 C CA . ALA A 1 598 ? 33.455 -11.252 -11.943 1.00 94.62 598 ALA A CA 1
ATOM 4850 C C . ALA A 1 598 ? 33.565 -10.502 -10.600 1.00 94.62 598 ALA A C 1
ATOM 4852 O O . ALA A 1 598 ? 32.624 -9.807 -10.198 1.00 94.62 598 ALA A O 1
ATOM 4853 N N . TYR A 1 599 ? 34.655 -10.696 -9.851 1.00 94.56 599 TYR A N 1
ATOM 4854 C CA . TYR A 1 599 ? 34.859 -10.102 -8.530 1.00 94.56 599 TYR A CA 1
ATOM 4855 C C . TYR A 1 599 ? 36.192 -9.358 -8.461 1.00 94.56 599 TYR A C 1
ATOM 4857 O O . TYR A 1 599 ? 37.241 -9.909 -8.765 1.00 94.56 599 TYR A O 1
ATOM 4865 N N . SER A 1 600 ? 36.160 -8.130 -7.951 1.00 93.12 600 SER A N 1
ATOM 4866 C CA . SER A 1 600 ? 37.364 -7.422 -7.515 1.00 93.12 600 SER A CA 1
ATOM 4867 C C . SER A 1 600 ? 37.069 -6.665 -6.221 1.00 93.12 600 SER A C 1
ATOM 4869 O O . SER A 1 600 ? 35.986 -6.086 -6.099 1.00 93.12 600 SER A O 1
ATOM 4871 N N . PRO A 1 601 ? 37.984 -6.651 -5.236 1.00 89.94 601 PRO A N 1
ATOM 4872 C CA . PRO A 1 601 ? 37.858 -5.758 -4.088 1.00 89.94 601 PRO A CA 1
ATOM 4873 C C . PRO A 1 601 ? 38.074 -4.284 -4.469 1.00 89.94 601 PRO A C 1
ATOM 4875 O O . PRO A 1 601 ? 37.557 -3.417 -3.773 1.00 89.94 601 PRO A O 1
ATOM 4878 N N . GLU A 1 602 ? 38.749 -4.009 -5.591 1.00 90.75 602 GLU A N 1
ATOM 4879 C CA . GLU A 1 602 ? 39.020 -2.664 -6.116 1.00 90.75 602 GLU A CA 1
ATOM 4880 C C . GLU A 1 602 ? 38.456 -2.509 -7.546 1.00 90.75 602 GLU A C 1
ATOM 4882 O O . GLU A 1 602 ? 39.210 -2.351 -8.510 1.00 90.75 602 GLU A O 1
ATOM 4887 N N . PRO A 1 603 ? 37.122 -2.568 -7.745 1.00 90.38 603 PRO A N 1
ATOM 4888 C CA . PRO A 1 603 ? 36.526 -2.596 -9.086 1.00 90.38 603 PRO A CA 1
ATOM 4889 C C . PRO A 1 603 ? 36.798 -1.315 -9.888 1.00 90.38 603 PRO A C 1
ATOM 4891 O O . PRO A 1 603 ? 36.891 -1.365 -11.111 1.00 90.38 603 PRO A O 1
ATOM 4894 N N . LYS A 1 604 ? 36.963 -0.171 -9.211 1.00 88.56 604 LYS A N 1
ATOM 4895 C CA . LYS A 1 604 ? 37.295 1.114 -9.846 1.00 88.56 604 LYS A CA 1
ATOM 4896 C C . LYS A 1 604 ? 38.715 1.145 -10.404 1.00 88.56 604 LYS A C 1
ATOM 4898 O O . LYS A 1 604 ? 38.904 1.678 -11.492 1.00 88.56 604 LYS A O 1
ATOM 4903 N N . ARG A 1 605 ? 39.686 0.572 -9.683 1.00 91.56 605 ARG A N 1
ATOM 4904 C CA . ARG A 1 605 ? 41.081 0.495 -10.138 1.00 91.56 605 ARG A CA 1
ATOM 4905 C C . ARG A 1 605 ? 41.185 -0.411 -11.357 1.00 91.56 605 ARG A C 1
ATOM 4907 O O . ARG A 1 605 ? 41.676 0.026 -12.384 1.00 91.56 605 ARG A O 1
ATOM 4914 N N . VAL A 1 606 ? 40.557 -1.588 -11.297 1.00 90.69 606 VAL A N 1
ATOM 4915 C CA . VAL A 1 606 ? 40.430 -2.494 -12.453 1.00 90.69 606 VAL A CA 1
ATOM 4916 C C . VAL A 1 606 ? 39.794 -1.777 -13.649 1.00 90.69 606 VAL A C 1
ATOM 4918 O O . VAL A 1 606 ? 40.325 -1.823 -14.749 1.00 90.69 606 VAL A O 1
ATOM 4921 N N . ALA A 1 607 ? 38.683 -1.059 -13.461 1.00 88.31 607 ALA A N 1
ATOM 4922 C CA . ALA A 1 607 ? 38.057 -0.328 -14.563 1.00 88.31 607 ALA A CA 1
ATOM 4923 C C . ALA A 1 607 ? 38.964 0.769 -15.155 1.00 88.31 607 ALA A C 1
ATOM 4925 O O . ALA A 1 607 ? 38.919 1.001 -16.360 1.00 88.31 607 ALA A O 1
ATOM 4926 N N . LYS A 1 608 ? 39.774 1.438 -14.326 1.00 90.06 608 LYS A N 1
ATOM 4927 C CA . LYS A 1 608 ? 40.721 2.468 -14.768 1.00 90.06 608 LYS A CA 1
ATOM 4928 C C . LYS A 1 608 ? 41.848 1.863 -15.609 1.00 90.06 608 LYS A C 1
ATOM 4930 O O . LYS A 1 608 ? 42.068 2.343 -16.716 1.00 90.06 608 LYS A O 1
ATOM 4935 N N . GLU A 1 609 ? 42.481 0.795 -15.129 1.00 87.62 609 GLU A N 1
ATOM 4936 C CA . GLU A 1 609 ? 43.604 0.159 -15.830 1.00 87.62 609 GLU A CA 1
ATOM 4937 C C . GLU A 1 609 ? 43.161 -0.506 -17.138 1.00 87.62 609 GLU A C 1
ATOM 4939 O O . GLU A 1 609 ? 43.745 -0.281 -18.192 1.00 87.62 609 GLU A O 1
ATOM 4944 N N . PHE A 1 610 ? 42.035 -1.222 -17.146 1.00 83.81 610 PHE A N 1
ATOM 4945 C CA . PHE A 1 610 ? 41.548 -1.868 -18.373 1.00 83.81 610 PHE A CA 1
ATOM 4946 C C . PHE A 1 610 ? 41.038 -0.886 -19.443 1.00 83.81 610 PHE A C 1
ATOM 4948 O O . PHE A 1 610 ? 40.951 -1.258 -20.616 1.00 83.81 610 PHE A O 1
ATOM 4955 N N . ASN A 1 611 ? 40.680 0.347 -19.069 1.00 81.31 611 ASN A N 1
ATOM 4956 C CA . ASN A 1 611 ? 40.364 1.416 -20.025 1.00 81.31 611 ASN A CA 1
ATOM 4957 C C . ASN A 1 611 ? 41.627 2.123 -20.540 1.00 81.31 611 ASN A C 1
ATOM 4959 O O . ASN A 1 611 ? 41.587 2.756 -21.591 1.00 81.31 611 ASN A O 1
ATOM 4963 N N . PHE A 1 612 ? 42.745 2.028 -19.817 1.00 70.69 612 PHE A N 1
ATOM 4964 C CA . PHE A 1 612 ? 44.023 2.588 -20.245 1.00 70.69 612 PHE A CA 1
ATOM 4965 C C . PHE A 1 612 ? 44.625 1.797 -21.415 1.00 70.69 612 PHE A C 1
ATOM 4967 O O . PHE A 1 612 ? 45.151 2.404 -22.345 1.00 70.69 612 PHE A O 1
ATOM 4974 N N . PHE A 1 613 ? 44.451 0.470 -21.430 1.00 57.53 613 PHE A N 1
ATOM 4975 C CA . PHE A 1 613 ? 44.891 -0.388 -22.538 1.00 57.53 613 PHE A CA 1
ATOM 4976 C C . PHE A 1 613 ? 44.164 -0.106 -23.864 1.00 57.53 613 PHE A C 1
ATOM 4978 O O . PHE A 1 613 ? 44.798 -0.117 -24.910 1.00 57.53 613 PHE A O 1
ATOM 4985 N N . GLU A 1 614 ? 42.875 0.261 -23.846 1.00 62.88 614 GLU A N 1
ATOM 4986 C CA . GLU A 1 614 ? 42.139 0.603 -25.082 1.00 62.88 614 GLU A CA 1
ATOM 4987 C C . GLU A 1 614 ? 42.645 1.881 -25.772 1.00 62.88 614 GLU A C 1
ATOM 4989 O O . GLU A 1 614 ? 42.412 2.056 -26.963 1.00 62.88 614 GLU A O 1
ATOM 4994 N N . ASN A 1 615 ? 43.349 2.763 -25.054 1.00 58.09 615 ASN A N 1
ATOM 4995 C CA . ASN A 1 615 ? 43.850 4.027 -25.603 1.00 58.09 615 ASN A CA 1
ATOM 4996 C C . ASN A 1 615 ? 45.331 3.984 -26.016 1.00 58.09 615 ASN A C 1
ATOM 4998 O O . ASN A 1 615 ? 45.819 4.962 -26.579 1.00 58.09 615 ASN A O 1
ATOM 5002 N N . LYS A 1 616 ? 46.063 2.900 -25.722 1.00 55.50 616 LYS A N 1
ATOM 5003 C CA . LYS A 1 616 ? 47.497 2.790 -26.045 1.00 55.50 616 LYS A CA 1
ATOM 5004 C C . LYS A 1 616 ? 47.786 2.153 -27.407 1.00 55.50 616 LYS A C 1
ATOM 5006 O O . LYS A 1 616 ? 48.861 2.393 -27.948 1.00 55.50 616 LYS A O 1
ATOM 5011 N N . ASP A 1 617 ? 46.829 1.437 -27.993 1.00 50.56 617 ASP A N 1
ATOM 5012 C CA . ASP A 1 617 ? 47.057 0.634 -29.205 1.00 50.56 617 ASP A CA 1
ATOM 5013 C C . ASP A 1 617 ? 46.775 1.357 -30.538 1.00 50.56 617 ASP A C 1
ATOM 5015 O O . ASP A 1 617 ? 46.681 0.720 -31.584 1.00 50.56 617 ASP A O 1
ATOM 5019 N N . THR A 1 618 ? 46.736 2.695 -30.561 1.00 48.69 618 THR A N 1
ATOM 5020 C CA . THR A 1 618 ? 46.790 3.467 -31.824 1.00 48.69 618 THR A CA 1
ATOM 5021 C C . THR A 1 618 ? 47.912 4.513 -31.829 1.00 48.69 618 THR A C 1
ATOM 5023 O O . THR A 1 618 ? 47.633 5.708 -31.712 1.00 48.69 618 THR A O 1
ATOM 5026 N N . PRO A 1 619 ? 49.189 4.115 -32.002 1.00 50.78 619 PRO A N 1
ATOM 5027 C CA . PRO A 1 619 ? 50.292 5.057 -32.210 1.00 50.78 619 PRO A CA 1
ATOM 5028 C C . PRO A 1 619 ? 50.259 5.758 -33.582 1.00 50.78 619 PRO A C 1
ATOM 5030 O O . PRO A 1 619 ? 50.971 6.740 -33.777 1.00 50.78 619 PRO A O 1
ATOM 5033 N N . GLU A 1 620 ? 49.452 5.286 -34.540 1.00 54.25 620 GLU A N 1
ATOM 5034 C CA . GLU A 1 620 ? 49.477 5.809 -35.916 1.00 54.25 620 GLU A CA 1
ATOM 5035 C C . GLU A 1 620 ? 48.673 7.110 -36.121 1.00 54.25 620 GLU A C 1
ATOM 5037 O O . GLU A 1 620 ? 49.060 7.918 -36.961 1.00 54.25 620 GLU A O 1
ATOM 5042 N N . GLU A 1 621 ? 47.649 7.415 -35.312 1.00 52.69 621 GLU A N 1
ATOM 5043 C CA . GLU A 1 621 ? 46.808 8.616 -35.529 1.00 52.69 621 GLU A CA 1
ATOM 5044 C C . GLU A 1 621 ? 47.289 9.894 -34.810 1.00 52.69 621 GLU A C 1
ATOM 5046 O O . GLU A 1 621 ? 46.841 10.997 -35.136 1.00 52.69 621 GLU A O 1
ATOM 5051 N N . GLN A 1 622 ? 48.224 9.804 -33.856 1.00 49.28 622 GLN A N 1
ATOM 5052 C CA . GLN A 1 622 ? 48.787 10.999 -33.202 1.00 49.28 622 GLN A CA 1
ATOM 5053 C C . GLN A 1 622 ? 49.869 11.693 -34.043 1.00 49.28 622 GLN A C 1
ATOM 5055 O O . GLN A 1 622 ? 50.049 12.899 -33.908 1.00 49.28 622 GLN A O 1
ATOM 5060 N N . SER A 1 623 ? 50.515 10.989 -34.981 1.00 51.38 623 SER A N 1
ATOM 5061 C CA . SER A 1 623 ? 51.534 11.588 -35.862 1.00 51.38 623 SER A CA 1
ATOM 5062 C C . SER A 1 623 ? 50.962 12.408 -37.034 1.00 51.38 623 SER A C 1
ATOM 5064 O O . SER A 1 623 ? 51.684 13.198 -37.646 1.00 51.38 623 SER A O 1
ATOM 5066 N N . GLU A 1 624 ? 49.662 12.276 -37.328 1.00 54.50 624 GLU A N 1
ATOM 5067 C CA . GLU A 1 624 ? 48.982 13.030 -38.393 1.00 54.50 624 GLU A CA 1
ATOM 5068 C C . GLU A 1 624 ? 48.357 14.349 -37.912 1.00 54.50 624 GLU A C 1
ATOM 5070 O O . GLU A 1 624 ? 48.204 15.277 -38.707 1.00 54.50 624 GLU A O 1
ATOM 5075 N N . ARG A 1 625 ? 48.052 14.495 -36.612 1.00 51.72 625 ARG A N 1
ATOM 5076 C CA . ARG A 1 625 ? 47.504 15.755 -36.070 1.00 51.72 625 ARG A CA 1
ATOM 5077 C C . ARG A 1 625 ? 48.549 16.850 -35.888 1.00 51.72 625 ARG A C 1
ATOM 5079 O O . ARG A 1 625 ? 48.219 18.015 -36.092 1.00 51.72 625 ARG A O 1
ATOM 5086 N N . ASP A 1 626 ? 49.798 16.487 -35.618 1.00 51.62 626 ASP A N 1
ATOM 5087 C CA . ASP A 1 626 ? 50.882 17.461 -35.444 1.00 51.62 626 ASP A CA 1
ATOM 5088 C C . ASP A 1 626 ? 51.432 17.998 -36.781 1.00 51.62 626 ASP A C 1
ATOM 5090 O O . ASP A 1 626 ? 52.225 18.935 -36.794 1.00 51.62 626 ASP A O 1
ATOM 5094 N N . ARG A 1 627 ? 50.978 17.470 -37.930 1.00 53.34 627 ARG A N 1
ATOM 5095 C CA . ARG A 1 627 ? 51.372 17.955 -39.269 1.00 53.34 627 ARG A CA 1
ATOM 5096 C C . ARG A 1 627 ? 50.421 18.982 -39.893 1.00 53.34 627 ARG A C 1
ATOM 5098 O O . ARG A 1 627 ? 50.717 19.470 -40.979 1.00 53.34 627 ARG A O 1
ATOM 5105 N N . ILE A 1 628 ? 49.299 19.323 -39.248 1.00 53.62 628 ILE A N 1
ATOM 5106 C CA . ILE A 1 628 ? 48.263 20.194 -39.848 1.00 53.62 628 ILE A CA 1
ATOM 5107 C C . ILE A 1 628 ? 48.197 21.599 -39.204 1.00 53.62 628 ILE A C 1
ATOM 5109 O O . ILE A 1 628 ? 47.522 22.472 -39.742 1.00 53.62 628 ILE A O 1
ATOM 5113 N N . SER A 1 629 ? 48.921 21.891 -38.112 1.00 46.56 629 SER A N 1
ATOM 5114 C CA . SER A 1 629 ? 48.803 23.196 -37.422 1.00 46.56 629 SER A CA 1
ATOM 5115 C C . SER A 1 629 ? 49.901 24.234 -37.709 1.00 46.56 629 SER A C 1
ATOM 5117 O O . SER A 1 629 ? 49.903 25.285 -37.069 1.00 46.56 629 SER A O 1
ATOM 5119 N N . GLU A 1 630 ? 50.807 24.000 -38.661 1.00 47.22 630 GLU A N 1
ATOM 5120 C CA . GLU A 1 630 ? 51.782 25.006 -39.111 1.00 47.22 630 GLU A CA 1
ATOM 5121 C C . GLU A 1 630 ? 51.395 25.551 -40.487 1.00 47.22 630 GLU A C 1
ATOM 5123 O O . GLU A 1 630 ? 51.792 25.026 -41.525 1.00 47.22 630 GLU A O 1
ATOM 5128 N N . GLY A 1 631 ? 50.606 26.624 -40.509 1.00 47.06 631 GLY A N 1
ATOM 5129 C CA . GLY A 1 631 ? 50.421 27.389 -41.736 1.00 47.06 631 GLY A CA 1
ATOM 5130 C C . GLY A 1 631 ? 49.095 28.114 -41.834 1.00 47.06 631 GLY A C 1
ATOM 5131 O O . GLY A 1 631 ? 48.269 27.742 -42.657 1.00 47.06 631 GLY A O 1
ATOM 5132 N N . GLN A 1 632 ? 48.920 29.190 -41.067 1.00 39.47 632 GLN A N 1
ATOM 5133 C CA . GLN A 1 632 ? 48.226 30.366 -41.594 1.00 39.47 632 GLN A CA 1
ATOM 5134 C C . GLN A 1 632 ? 48.553 31.609 -40.769 1.00 39.47 632 GLN A C 1
ATOM 5136 O O . GLN A 1 632 ? 48.170 31.756 -39.612 1.00 39.47 632 GLN A O 1
ATOM 5141 N N . ASP A 1 633 ? 49.311 32.475 -41.426 1.00 40.03 633 ASP A N 1
ATOM 5142 C CA . ASP A 1 633 ? 49.827 33.750 -40.965 1.00 40.03 633 ASP A CA 1
ATOM 5143 C C . ASP A 1 633 ? 48.965 34.876 -41.573 1.00 40.03 633 ASP A C 1
ATOM 5145 O O . ASP A 1 633 ? 48.611 34.802 -42.751 1.00 40.03 633 ASP A O 1
ATOM 5149 N N . LYS A 1 634 ? 48.741 35.936 -40.781 1.00 44.19 634 LYS A N 1
ATOM 5150 C CA . LYS A 1 634 ? 48.378 37.326 -41.160 1.00 44.19 634 LYS A CA 1
ATOM 5151 C C . LYS A 1 634 ? 46.965 37.629 -41.695 1.00 44.19 634 LYS A C 1
ATOM 5153 O O . LYS A 1 634 ? 46.601 37.223 -42.788 1.00 44.19 634 LYS A O 1
ATOM 5158 N N . SER A 1 635 ? 46.267 38.551 -41.016 1.00 35.94 635 SER A N 1
ATOM 5159 C CA . SER A 1 635 ? 46.294 39.983 -41.394 1.00 35.94 635 SER A CA 1
ATOM 5160 C C . SER A 1 635 ? 45.426 40.862 -40.472 1.00 35.94 635 SER A C 1
ATOM 5162 O O . SER A 1 635 ? 44.220 40.663 -40.380 1.00 35.94 635 SER A O 1
ATOM 5164 N N . ASP A 1 636 ? 46.094 41.812 -39.815 1.00 37.31 636 ASP A N 1
ATOM 5165 C CA . ASP A 1 636 ? 45.827 43.259 -39.750 1.00 37.31 636 ASP A CA 1
ATOM 5166 C C . ASP A 1 636 ? 44.443 43.876 -39.420 1.00 37.31 636 ASP A C 1
ATOM 5168 O O . ASP A 1 636 ? 43.450 43.659 -40.105 1.00 37.31 636 ASP A O 1
ATOM 5172 N N . THR A 1 637 ? 44.538 44.789 -38.428 1.00 33.97 637 THR A N 1
ATOM 5173 C CA . THR A 1 637 ? 43.932 46.142 -38.277 1.00 33.97 637 THR A CA 1
ATOM 5174 C C . THR A 1 637 ? 42.399 46.268 -38.155 1.00 33.97 637 THR A C 1
ATOM 5176 O O . THR A 1 637 ? 41.637 45.587 -38.814 1.00 33.97 637 THR A O 1
ATOM 5179 N N . SER A 1 638 ? 41.798 47.147 -37.343 1.00 36.91 638 SER A N 1
ATOM 5180 C CA . SER A 1 638 ? 42.238 48.226 -36.444 1.00 36.91 638 SER A CA 1
ATOM 5181 C C . SER A 1 638 ? 41.010 48.774 -35.684 1.00 36.91 638 SER A C 1
ATOM 5183 O O . SER A 1 638 ? 39.900 48.736 -36.205 1.00 36.91 638 SER A O 1
ATOM 5185 N N . ASP A 1 639 ? 41.284 49.418 -34.545 1.00 34.94 639 ASP A N 1
ATOM 5186 C CA . ASP A 1 639 ? 40.644 50.645 -34.037 1.00 34.94 639 ASP A CA 1
ATOM 5187 C C . ASP A 1 639 ? 39.381 50.660 -33.131 1.00 34.94 639 ASP A C 1
ATOM 5189 O O . ASP A 1 639 ? 38.257 50.379 -33.533 1.00 34.94 639 ASP A O 1
ATOM 5193 N N . LYS A 1 640 ? 39.641 51.256 -31.945 1.00 37.78 640 LYS A N 1
ATOM 5194 C CA . LYS A 1 640 ? 38.838 52.187 -31.110 1.00 37.78 640 LYS A CA 1
ATOM 5195 C C . LYS A 1 640 ? 37.917 51.649 -29.999 1.00 37.78 640 LYS A C 1
ATOM 5197 O O . LYS A 1 640 ? 36.709 51.546 -30.137 1.00 37.78 640 LYS A O 1
ATOM 5202 N N . ASN A 1 641 ? 38.531 51.410 -28.837 1.00 35.06 641 ASN A N 1
ATOM 5203 C CA . ASN A 1 641 ? 38.565 52.313 -27.664 1.00 35.06 641 ASN A CA 1
ATOM 5204 C C . ASN A 1 641 ? 37.299 53.160 -27.326 1.00 35.06 641 ASN A C 1
ATOM 5206 O O . ASN A 1 641 ? 36.965 54.075 -28.075 1.00 35.06 641 ASN A O 1
ATOM 5210 N N . VAL A 1 642 ? 36.722 52.939 -26.128 1.00 36.31 642 VAL A N 1
ATOM 5211 C CA . VAL A 1 642 ? 36.544 53.892 -24.990 1.00 36.31 642 VAL A CA 1
ATOM 5212 C C . VAL A 1 642 ? 35.236 53.671 -24.185 1.00 36.31 642 VAL A C 1
ATOM 5214 O O . VAL A 1 642 ? 34.136 53.697 -24.723 1.00 36.31 642 VAL A O 1
ATOM 5217 N N . ASN A 1 643 ? 35.439 53.604 -22.862 1.00 33.03 643 ASN A N 1
ATOM 5218 C CA . ASN A 1 643 ? 34.564 53.849 -21.702 1.00 33.03 643 ASN A CA 1
ATOM 5219 C C . ASN A 1 643 ? 33.663 52.751 -21.105 1.00 33.03 643 ASN A C 1
ATOM 5221 O O . ASN A 1 643 ? 32.574 52.425 -21.566 1.00 33.03 643 ASN A O 1
ATOM 5225 N N . SER A 1 644 ? 34.162 52.302 -19.951 1.00 47.72 644 SER A N 1
ATOM 5226 C CA . SER A 1 644 ? 33.485 51.894 -18.725 1.00 47.72 644 SER A CA 1
ATOM 5227 C C . SER A 1 644 ? 32.338 52.812 -18.299 1.00 47.72 644 SER A C 1
ATOM 5229 O O . SER A 1 644 ? 32.531 54.022 -18.265 1.00 47.72 644 SER A O 1
ATOM 5231 N N . ASP A 1 645 ? 31.231 52.214 -17.853 1.00 32.62 645 ASP A N 1
ATOM 5232 C CA . ASP A 1 645 ? 30.521 52.646 -16.646 1.00 32.62 645 ASP A CA 1
ATOM 5233 C C . ASP A 1 645 ? 29.681 51.502 -16.053 1.00 32.62 645 ASP A C 1
ATOM 5235 O O . ASP A 1 645 ? 29.138 50.643 -16.751 1.00 32.62 645 ASP A O 1
ATOM 5239 N N . GLU A 1 646 ? 29.659 51.487 -14.722 1.00 48.19 646 GLU A N 1
ATOM 5240 C CA . GLU A 1 646 ? 28.989 50.553 -13.822 1.00 48.19 646 GLU A CA 1
ATOM 5241 C C . GLU A 1 646 ? 27.470 50.492 -14.030 1.00 48.19 646 GLU A C 1
ATOM 5243 O O . GLU A 1 646 ? 26.813 51.523 -13.944 1.00 48.19 646 GLU A O 1
ATOM 5248 N N . ILE A 1 647 ? 26.879 49.289 -14.103 1.00 36.78 647 ILE A N 1
ATOM 5249 C CA . ILE A 1 647 ? 25.524 49.044 -13.571 1.00 36.78 647 ILE A CA 1
ATOM 5250 C C . ILE A 1 647 ? 25.456 47.643 -12.948 1.00 36.78 647 ILE A C 1
ATOM 5252 O O . ILE A 1 647 ? 25.322 46.627 -13.630 1.00 36.78 647 ILE A O 1
ATOM 5256 N N . GLY A 1 648 ? 25.489 47.605 -11.615 1.00 40.75 648 GLY A N 1
ATOM 5257 C CA . GLY A 1 648 ? 24.947 46.509 -10.820 1.00 40.75 648 GLY A CA 1
ATOM 5258 C C . GLY A 1 648 ? 23.472 46.772 -10.505 1.00 40.75 648 GLY A C 1
ATOM 5259 O O . GLY A 1 648 ? 23.141 47.776 -9.877 1.00 40.75 648 GLY A O 1
ATOM 5260 N N . SER A 1 649 ? 22.572 45.865 -10.893 1.00 35.97 649 SER A N 1
ATOM 5261 C CA . SER A 1 649 ? 21.150 45.959 -10.536 1.00 35.97 649 SER A CA 1
ATOM 5262 C C . SER A 1 649 ? 20.810 45.082 -9.332 1.00 35.97 649 SER A C 1
ATOM 5264 O O . SER A 1 649 ? 20.692 43.859 -9.411 1.00 35.97 649 SER A O 1
ATOM 5266 N N . LYS A 1 650 ? 20.635 45.775 -8.202 1.00 36.69 650 LYS A N 1
ATOM 5267 C CA . LYS A 1 650 ? 19.980 45.328 -6.970 1.00 36.69 650 LYS A CA 1
ATOM 5268 C C . LYS A 1 650 ? 18.506 44.978 -7.215 1.00 36.69 650 LYS A C 1
ATOM 5270 O O . LYS A 1 650 ? 17.813 45.630 -7.990 1.00 36.69 650 LYS A O 1
ATOM 5275 N N . ARG A 1 651 ? 18.026 43.983 -6.464 1.00 35.56 651 ARG A N 1
ATOM 5276 C CA . ARG A 1 651 ? 16.601 43.674 -6.257 1.00 35.56 651 ARG A CA 1
ATOM 5277 C C . ARG A 1 651 ? 15.911 44.819 -5.493 1.00 35.56 651 ARG A C 1
ATOM 5279 O O . ARG A 1 651 ? 16.501 45.284 -4.518 1.00 35.56 651 ARG A O 1
ATOM 5286 N N . PRO A 1 652 ? 14.680 45.225 -5.852 1.00 43.78 652 PRO A N 1
ATOM 5287 C CA . PRO A 1 652 ? 13.947 46.231 -5.098 1.00 43.78 652 PRO A CA 1
ATOM 5288 C C . PRO A 1 652 ? 13.126 45.609 -3.960 1.00 43.78 652 PRO A C 1
ATOM 5290 O O . PRO A 1 652 ? 12.307 44.712 -4.163 1.00 43.78 652 PRO A O 1
ATOM 5293 N N . SER A 1 653 ? 13.360 46.129 -2.758 1.00 37.66 653 SER A N 1
ATOM 5294 C CA . SER A 1 653 ? 12.436 46.156 -1.627 1.00 37.66 653 SER A CA 1
ATOM 5295 C C . SER A 1 653 ? 11.413 47.272 -1.851 1.00 37.66 653 SER A C 1
ATOM 5297 O O . SER A 1 653 ? 11.797 48.398 -2.159 1.00 37.66 653 SER A O 1
ATOM 5299 N N . GLY A 1 654 ? 10.126 46.954 -1.716 1.00 36.81 654 GLY A N 1
ATOM 5300 C CA . GLY A 1 654 ? 9.042 47.932 -1.710 1.00 36.81 654 GLY A CA 1
ATOM 5301 C C . GLY A 1 654 ? 8.499 48.103 -0.298 1.00 36.81 654 GLY A C 1
ATOM 5302 O O . GLY A 1 654 ? 7.896 47.173 0.237 1.00 36.81 654 GLY A O 1
ATOM 5303 N N . ASP A 1 655 ? 8.728 49.288 0.262 1.00 36.53 655 ASP A N 1
ATOM 5304 C CA . ASP A 1 655 ? 8.089 49.815 1.463 1.00 36.53 655 ASP A CA 1
ATOM 5305 C C . ASP A 1 655 ? 6.613 50.163 1.198 1.00 36.53 655 ASP A C 1
ATOM 5307 O O . ASP A 1 655 ? 6.243 50.642 0.121 1.00 36.53 655 ASP A O 1
ATOM 5311 N N . ARG A 1 656 ? 5.767 49.954 2.211 1.00 43.81 656 ARG A N 1
ATOM 5312 C CA . ARG A 1 656 ? 4.522 50.704 2.413 1.00 43.81 656 ARG A CA 1
ATOM 5313 C C . ARG A 1 656 ? 4.427 51.098 3.884 1.00 43.81 656 ARG A C 1
ATOM 5315 O O . ARG A 1 656 ? 4.265 50.237 4.747 1.00 43.81 656 ARG A O 1
ATOM 5322 N N . ASP A 1 657 ? 4.505 52.404 4.110 1.00 44.88 657 ASP A N 1
ATOM 5323 C CA . ASP A 1 657 ? 3.991 53.134 5.272 1.00 44.88 657 ASP A CA 1
ATOM 5324 C C . ASP A 1 657 ? 2.487 52.826 5.460 1.00 44.88 657 ASP A C 1
ATOM 5326 O O . ASP A 1 657 ? 1.799 52.496 4.495 1.00 44.88 657 ASP A O 1
ATOM 5330 N N . GLY A 1 658 ? 1.845 52.908 6.621 1.00 36.19 658 GLY A N 1
ATOM 5331 C CA . GLY A 1 658 ? 2.192 53.385 7.951 1.00 36.19 658 GLY A CA 1
ATOM 5332 C C . GLY A 1 658 ? 0.897 53.418 8.790 1.00 36.19 658 GLY A C 1
ATOM 5333 O O . GLY A 1 658 ? -0.186 53.149 8.277 1.00 36.19 658 GLY A O 1
ATOM 5334 N N . GLU A 1 659 ? 1.045 53.793 10.062 1.00 36.03 659 GLU A N 1
ATOM 5335 C CA . GLU A 1 659 ? 0.007 54.167 11.045 1.00 36.03 659 GLU A CA 1
ATOM 5336 C C . GLU A 1 659 ? -0.665 53.078 11.908 1.00 36.03 659 GLU A C 1
ATOM 5338 O O . GLU A 1 659 ? -1.522 52.310 11.484 1.00 36.03 659 GLU A O 1
ATOM 5343 N N . GLY A 1 660 ? -0.372 53.163 13.215 1.00 32.56 660 GLY A N 1
ATOM 5344 C CA . GLY A 1 660 ? -1.442 53.289 14.208 1.00 32.56 660 GLY A CA 1
ATOM 5345 C C . GLY A 1 660 ? -1.552 52.201 15.278 1.00 32.56 660 GLY A C 1
ATOM 5346 O O . GLY A 1 660 ? -2.176 51.172 15.065 1.00 32.56 660 GLY A O 1
ATOM 5347 N N . GLY A 1 661 ? -1.107 52.524 16.500 1.00 32.25 661 GLY A N 1
ATOM 5348 C CA . GLY A 1 661 ? -1.925 52.221 17.682 1.00 32.25 661 GLY A CA 1
ATOM 5349 C C . GLY A 1 661 ? -1.448 51.133 18.646 1.00 32.25 661 GLY A C 1
ATOM 5350 O O . GLY A 1 661 ? -1.927 50.012 18.614 1.00 32.25 661 GLY A O 1
ATOM 5351 N N . SER A 1 662 ? -0.614 51.562 19.595 1.00 33.84 662 SER A N 1
ATOM 5352 C CA . SER A 1 662 ? -0.768 51.376 21.051 1.00 33.84 662 SER A CA 1
ATOM 5353 C C . SER A 1 662 ? -0.912 49.975 21.686 1.00 33.84 662 SER A C 1
ATOM 5355 O O . SER A 1 662 ? -1.769 49.157 21.380 1.00 33.84 662 SER A O 1
ATOM 5357 N N . THR A 1 663 ? -0.079 49.789 22.709 1.00 39.47 663 THR A N 1
ATOM 5358 C CA . THR A 1 663 ? -0.026 48.744 23.753 1.00 39.47 663 THR A CA 1
ATOM 5359 C C . THR A 1 663 ? -1.311 48.721 24.638 1.00 39.47 663 THR A C 1
ATOM 5361 O O . THR A 1 663 ? -2.166 49.576 24.414 1.00 39.47 663 THR A O 1
ATOM 5364 N N . PRO A 1 664 ? -1.505 47.851 25.680 1.00 48.19 664 PRO A N 1
ATOM 5365 C CA . PRO A 1 664 ? -0.537 46.983 26.373 1.00 48.19 664 PRO A CA 1
ATOM 5366 C C . PRO A 1 664 ? -1.010 45.591 26.887 1.00 48.19 664 PRO A C 1
ATOM 5368 O O . PRO A 1 664 ? -2.182 45.246 26.987 1.00 48.19 664 PRO A O 1
ATOM 5371 N N . ARG A 1 665 ? 0.004 44.821 27.315 1.00 46.16 665 ARG A N 1
ATOM 5372 C CA . ARG A 1 665 ? 0.045 43.802 28.391 1.00 46.16 665 ARG A CA 1
ATOM 5373 C C . ARG A 1 665 ? -1.228 43.605 29.246 1.00 46.16 665 ARG A C 1
ATOM 5375 O O . ARG A 1 665 ? -1.621 44.521 29.963 1.00 46.16 665 ARG A O 1
ATOM 5382 N N . ARG A 1 666 ? -1.653 42.340 29.431 1.00 35.59 666 ARG A N 1
ATOM 5383 C CA . ARG A 1 666 ? -2.063 41.816 30.759 1.00 35.59 666 ARG A CA 1
ATOM 5384 C C . ARG A 1 666 ? -2.120 40.279 30.846 1.00 35.59 666 ARG A C 1
ATOM 5386 O O . ARG A 1 666 ? -3.008 39.628 30.323 1.00 35.59 666 ARG A O 1
ATOM 5393 N N . SER A 1 667 ? -1.118 39.735 31.528 1.00 41.38 667 SER A N 1
ATOM 5394 C CA . SER A 1 667 ? -1.194 38.930 32.757 1.00 41.38 667 SER A CA 1
ATOM 5395 C C . SER A 1 667 ? -2.417 38.045 33.074 1.00 41.38 667 SER A C 1
ATOM 5397 O O . SER A 1 667 ? -3.541 38.521 33.160 1.00 41.38 667 SER A O 1
ATOM 5399 N N . LYS A 1 668 ? -2.068 36.843 33.567 1.00 42.12 668 LYS A N 1
ATOM 5400 C CA . LYS A 1 668 ? -2.714 36.046 34.636 1.00 42.12 668 LYS A CA 1
ATOM 5401 C C . LYS A 1 668 ? -4.045 35.353 34.315 1.00 42.12 668 LYS A C 1
ATOM 5403 O O . LYS A 1 668 ? -5.116 35.944 34.348 1.00 42.12 668 LYS A O 1
ATOM 5408 N N . ARG A 1 669 ? -3.966 34.022 34.210 1.00 44.38 669 ARG A N 1
ATOM 5409 C CA . ARG A 1 669 ? -5.095 33.106 34.408 1.00 44.38 669 ARG A CA 1
ATOM 5410 C C . ARG A 1 669 ? -5.152 32.724 35.892 1.00 44.38 669 ARG A C 1
ATOM 5412 O O . ARG A 1 669 ? -4.303 31.982 36.375 1.00 44.38 669 ARG A O 1
ATOM 5419 N N . ILE A 1 670 ? -6.124 33.288 36.605 1.00 43.81 670 ILE A N 1
ATOM 5420 C CA . ILE A 1 670 ? -6.569 32.847 37.933 1.00 43.81 670 ILE A CA 1
ATOM 5421 C C . ILE A 1 670 ? -7.760 31.900 37.735 1.00 43.81 670 ILE A C 1
ATOM 5423 O O . ILE A 1 670 ? -8.583 32.107 36.845 1.00 43.81 670 ILE A O 1
ATOM 5427 N N . LYS A 1 671 ? -7.796 30.850 38.559 1.00 43.75 671 LYS A N 1
ATOM 5428 C CA . LYS A 1 671 ? -8.892 29.889 38.719 1.00 43.75 671 LYS A CA 1
ATOM 5429 C C . LYS A 1 671 ? -10.191 30.568 39.172 1.00 43.75 671 LYS A C 1
ATOM 5431 O O . LYS A 1 671 ? -10.151 31.463 40.013 1.00 43.75 671 LYS A O 1
ATOM 5436 N N . LYS A 1 672 ? -11.320 30.012 38.749 1.00 51.50 672 LYS A N 1
ATOM 5437 C CA . LYS A 1 672 ? -12.444 29.739 39.646 1.00 51.50 672 LYS A CA 1
ATOM 5438 C C . LYS A 1 672 ? -12.890 28.310 39.405 1.00 51.50 672 LYS A C 1
ATOM 5440 O O . LYS A 1 672 ? -12.914 27.928 38.213 1.00 51.50 672 LYS A O 1
#

Radius of gyration: 42.32 Å; Cα contacts (8 Å, |Δi|>4): 491; chains: 1; bounding box: 88×88×130 Å

Nearest PDB structures (foldseek):
  8dgj-assembly1_A  TM=2.666E-01  e=7.052E+00  Drosophila melanogaster

Secondary structure (DSSP, 8-state):
---------S---SSHHHHHHHHHHHTTS-HHHHHHHHHHHHHHHHHHHHH---HHHHHHHHHHHHHHHHHHHTTTTTSTTS------SSPTT---SSHHHHHHHHHHHTTS-HHHHHHHHHHHHHHHHHHHHH---HHHHHHHHHHHHHHHHHHHHHHHTTGGGG--PBPPHHHHHHHHHHHGGG--HHHHHHHHHHHHTTT-HHHHTT-BPTTSSSBHHHHHHHHHHHHHHHTTT--SB-TTSPBPHHHHHHHHTTB-S-HHHHHHHSPPPHHHHHHHHHHHHHTTPPTT---SSHHHHHHHHHHHTTS-HHHHHHHHHHHHHHHHHHHHHHHHHHHHHHHHHHHHHTT----BPPHHHHHHHHHHHTT---HHHHHHHHHHHHTTT-HHHHTT-B-SSSSSBHHHHHHHHHHHS----SB-TTSPBPHHHHHHHHTTB-S-HHHHHHHHHHHHHHHHHHHHHHHGGGS-HHHHHHHHHHHHHHHHHHHHHHHHHHHHHTTTT-S--BPPHHHHHHHHHHHGGG--HHHHHHHHHHHHTTT-GGGGGGPBPTTSSSBHHHHHHHHHHHHHHHHTT--SB-TTSPBPHHHHHHHHTTB-SSHHHHHHHHHHHTTTS--SSHHHHTTSSS-------------------PPPP-------------------

Sequence (672 aa):
MGKDEKEDSGFGFKDKAKAVETLRLLEQHDPNYRRLTVRGLLGRAKRVLSMTKAEDKIKNIKEAMESSSASDVEMEDKKQKEKKELPSESVPGLGFKDKEAAEGTLKELEGRDPDYQRLAVKGLIGRAKRVLTCTRDETKIANIKEAMAIFEKFLDDFESLHLSKQNNPYVSLGHVRTAEKLAGDTVTELQKSFISAYSSVSGEYKRLRTVRAPGDDSTWDIVRNTHLKLIKEKHADAKLFTEKDEPTAEHLEMLLWAYSPDPARVKKYLPETKEERKRRISRRCRRKSVPGLGFKNVAVAERSLRALRGRDPSYQKMVVNALMSNARCVLRSMAVFERFIEEFDSRRLGKQNNPYLSLETVKKVVELAGDNIPEQQRSFIAAYSSVRGEYQRLRNVRVEEEDTTWDIVRHRELQKLKRKDLFDDDGQFTEEHIEMLLWAYTPDRRRVWEYFYEPRMHEEREIEIDVNACMSSDEEDGIKKISKLKEAMTTVESTLLDLKEQNLSKEYPYLSLNLVKKAEELAGDSVTELQKSFISAYSSVSGEYKRLRTVRAPGDDSTWDIVRNTHLKLIKEKLGGAKLFTDDDDPTPEHIEMLLWAYSPEPKRVAKEFNFFENKDTPEEQSERDRISEGQDKSDTSDKNVNSDEIGSKRPSGDRDGEGGSTPRRSKRIKK

Foldseek 3Di:
DDDDPDPDPQAALQFQVSLVSNLVVLVVDDPVVSVVSLVVRLVVLVVVLVVDPDPVSNVRSVNSNVVSVVVVVVVVPPPPPPDDPQDDLDAPQQDQQALVSLVVNVVLCPLFFLVVLLVSLVVRLVVLVVVLVVDPDPVSNVRNVNSNVSSVVVVVVCVVVVSVVVGFDFAALLLLVLLCVVCDPVQDPQLVQLNVVCVVVNNPVSSQSVDDRPPDPDGSNSVLSVVLVVLCVVCVPPDQADPVLHGDPSVSVNVSSRGDPCSVSSCVPRPRPPVVVVVVVVVVLVVLDDPQAAPPALVSPVVNLVVCPLFDLVVSLVSLVSRVVSLVVVVVVVVVVVVVVVVVVCVVVVVPPDQFAALVLLVVLCVVCDPVDDPLLVQLNVLCVVVRVPVVCQCVDDDPPDPHTSVVVLVVVLVVLDDDDQADPVLHGDPSNSVQVSSRGDPCVPSSCCVPPVVVVVVVVVVVVVVVVVDDPPVVVVVVRVVSSVVSVVVSVVVSVVSVVVVPQDDPQFAFLVLLVVLCVVCDPVQDPQLVQLNVLCVVVRSPLVCQCVDCRPPDPDGSSSVLSVVVVVLVVVCVPPDQADPVRHGDPSVSVQVSSRGDRCNVSSVVVVVVVVPPPDPPVVVVVVVPPPDDDDDDDDDDDDDDDDDDDDDDDDDDDDDDDDDDDDDDDDDD

Solvent-accessible surface area (backbone atoms only — not comparable to full-atom values): 39757 Å² total; per-residue (Å²): 142,81,81,77,81,71,81,70,68,87,65,48,66,73,35,46,69,44,28,53,52,28,51,61,62,36,65,82,46,56,71,67,56,36,52,52,51,52,52,53,49,52,58,49,48,53,52,50,53,76,70,53,86,54,65,71,61,46,51,36,36,50,54,22,49,52,65,52,55,62,66,60,58,73,68,59,74,78,64,73,84,72,81,73,76,80,77,65,84,65,68,87,82,73,48,53,67,29,49,69,39,26,54,51,28,51,59,74,39,56,58,45,56,43,65,54,44,55,51,52,51,54,50,48,49,59,48,50,60,57,49,55,78,73,57,84,55,65,70,57,50,50,28,32,51,52,15,43,51,54,51,50,50,49,51,52,52,37,61,74,69,43,41,67,77,71,46,78,60,75,52,56,51,45,42,26,54,51,39,47,64,72,50,53,87,77,62,49,72,66,46,53,52,48,48,51,53,41,54,74,52,71,48,44,66,64,56,31,59,76,38,64,37,90,97,46,95,50,28,43,48,33,55,45,44,56,51,49,52,57,52,46,68,75,44,72,86,57,75,49,51,46,98,85,60,45,71,28,75,74,34,42,59,39,24,48,68,28,31,55,98,54,58,70,58,47,59,69,66,45,62,53,50,72,66,51,49,50,51,53,53,54,53,61,56,59,77,73,52,57,91,92,48,50,79,89,44,64,74,43,36,52,50,39,52,59,72,40,61,66,54,58,68,70,57,42,50,52,52,50,50,53,51,48,52,52,53,50,50,57,44,48,61,47,49,54,49,51,49,46,49,52,48,52,54,44,55,69,54,68,77,52,91,55,56,59,48,52,51,69,57,36,51,54,49,48,65,72,52,53,86,78,61,53,68,71,52,54,54,47,46,52,54,38,53,75,47,70,38,43,64,82,58,36,60,76,40,67,43,96,91,46,105,46,29,50,50,57,56,49,53,56,54,57,68,71,58,72,93,63,75,52,45,48,98,86,68,46,74,27,71,72,38,49,56,37,34,60,67,38,34,46,97,57,58,64,62,56,45,45,71,75,42,44,62,56,54,48,52,53,46,51,49,48,54,61,54,55,75,74,59,65,80,73,57,61,54,50,54,55,50,49,54,50,49,52,55,52,45,55,54,51,49,50,55,49,48,54,53,43,67,71,54,76,78,61,79,80,41,64,44,53,53,67,58,26,50,53,32,48,61,74,44,52,88,73,62,47,73,68,48,55,51,48,46,53,56,37,56,76,46,74,35,42,70,81,54,31,70,77,39,67,39,90,96,44,97,47,29,42,50,38,57,48,47,56,51,54,49,54,52,56,62,73,44,74,80,61,76,51,46,47,99,84,70,45,68,29,74,70,37,39,57,35,29,48,67,37,34,37,98,54,50,69,58,54,54,51,54,64,54,51,58,75,70,64,80,60,76,73,66,64,68,60,62,75,71,72,78,84,83,87,81,89,81,84,89,83,92,81,89,88,83,90,81,91,82,85,86,78,86,85,83,81,88,78,88,79,87,86,82,82,87,82,89,80,84,84,90,76,87,130

Mean predicted aligned error: 19.44 Å

Organism: Spodoptera exigua (NCBI:txid7107)